Protein 4GOQ (pdb70)

B-factor: mean 42.3, std 19.03, range [14.98, 155.73]

Structure (mmCIF, N/CA/C/O backbone):
data_4GOQ
#
_entry.id   4GOQ
#
_cell.length_a   59.730
_cell.length_b   59.730
_cell.length_c   323.010
_cell.angle_alpha   90.000
_cell.angle_beta   90.000
_cell.angle_gamma   120.000
#
_symmetry.space_group_name_H-M   'P 31 2 1'
#
loop_
_entity.id
_entity.type
_entity.pdbx_description
1 polymer 'hypothetical protein'
2 non-polymer GLYCEROL
3 water water
#
loop_
_atom_site.group_PDB
_atom_site.id
_atom_site.type_symbol
_atom_site.label_atom_id
_atom_site.label_alt_id
_atom_site.label_comp_id
_atom_site.label_asym_id
_atom_site.label_entity_id
_atom_site.label_seq_id
_atom_site.pdbx_PDB_ins_code
_atom_site.Cartn_x
_atom_site.Cartn_y
_atom_site.Cartn_z
_atom_site.occupancy
_atom_site.B_iso_or_equiv
_atom_site.auth_seq_id
_atom_site.auth_comp_id
_atom_site.auth_asym_id
_atom_site.auth_atom_id
_atom_site.pdbx_PDB_model_num
ATOM 1 N N . LEU A 1 3 ? 51.281 -0.694 54.477 1.00 60.84 2 LEU A N 1
ATOM 2 C CA . LEU A 1 3 ? 51.424 -1.893 55.308 1.00 59.46 2 LEU A CA 1
ATOM 3 C C . LEU A 1 3 ? 52.398 -2.894 54.625 1.00 55.93 2 LEU A C 1
ATOM 4 O O . LEU A 1 3 ? 53.615 -2.724 54.721 1.00 59.94 2 LEU A O 1
ATOM 9 N N . LEU A 1 4 ? 51.865 -3.874 53.902 1.00 40.83 3 LEU A N 1
ATOM 10 C CA . LEU A 1 4 ? 52.637 -4.915 53.247 1.00 35.29 3 LEU A CA 1
ATOM 11 C C . LEU A 1 4 ? 52.810 -4.652 51.752 1.00 32.41 3 LEU A C 1
ATOM 12 O O . LEU A 1 4 ? 51.824 -4.404 51.068 1.00 31.39 3 LEU A O 1
ATOM 17 N N . SER A 1 5 ? 54.056 -4.750 51.246 1.00 26.36 4 SER A N 1
ATOM 18 C CA . SER A 1 5 ? 54.322 -4.572 49.810 1.00 25.77 4 SER A CA 1
ATOM 19 C C . SER A 1 5 ? 53.600 -5.629 49.027 1.00 26.34 4 SER A C 1
ATOM 20 O O . SER A 1 5 ? 53.552 -6.772 49.452 1.00 25.91 4 SER A O 1
ATOM 23 N N . THR A 1 6 ? 52.998 -5.248 47.895 1.00 23.31 5 THR A N 1
ATOM 24 C CA . THR A 1 6 ? 52.225 -6.170 47.056 1.00 23.43 5 THR A CA 1
ATOM 25 C C . THR A 1 6 ? 53.035 -7.397 46.621 1.00 26.25 5 THR A C 1
ATOM 26 O O . THR A 1 6 ? 52.496 -8.507 46.639 1.00 25.85 5 THR A O 1
ATOM 30 N N . ASP A 1 7 ? 54.312 -7.210 46.234 1.00 23.02 6 ASP A N 1
ATOM 31 C CA . ASP A 1 7 ? 55.121 -8.334 45.743 1.00 22.96 6 ASP A CA 1
ATOM 32 C C . ASP A 1 7 ? 55.312 -9.400 46.832 1.00 24.41 6 ASP A C 1
ATOM 33 O O . ASP A 1 7 ? 55.365 -10.579 46.516 1.00 24.55 6 ASP A O 1
ATOM 38 N N . ILE A 1 8 ? 55.375 -8.993 48.119 1.00 21.10 7 ILE A N 1
ATOM 39 C CA . ILE A 1 8 ? 55.484 -9.957 49.240 1.00 19.26 7 ILE A CA 1
ATOM 40 C C . ILE A 1 8 ? 54.185 -10.794 49.310 1.00 22.34 7 ILE A C 1
ATOM 41 O O . ILE A 1 8 ? 54.215 -12.018 49.461 1.00 21.63 7 ILE A O 1
ATOM 46 N N . TRP A 1 9 ? 53.066 -10.117 49.246 1.00 20.72 8 TRP A N 1
ATOM 47 C CA . TRP A 1 9 ? 51.745 -10.741 49.292 1.00 21.59 8 TRP A CA 1
ATOM 48 C C . TRP A 1 9 ? 51.555 -11.683 48.073 1.00 26.05 8 TRP A C 1
ATOM 49 O O . TRP A 1 9 ? 51.015 -12.791 48.205 1.00 25.81 8 TRP A O 1
ATOM 60 N N . VAL A 1 10 ? 51.989 -11.243 46.886 1.00 23.82 9 VAL A N 1
ATOM 61 C CA . VAL A 1 10 ? 51.877 -12.060 45.672 1.00 23.70 9 VAL A CA 1
ATOM 62 C C . VAL A 1 10 ? 52.761 -13.322 45.807 1.00 27.29 9 VAL A C 1
ATOM 63 O O . VAL A 1 10 ? 52.288 -14.417 45.483 1.00 23.61 9 VAL A O 1
ATOM 67 N N . ALA A 1 11 ? 53.991 -13.185 46.355 1.00 26.56 10 ALA A N 1
ATOM 68 C CA . ALA A 1 11 ? 54.895 -14.328 46.578 1.00 26.37 10 ALA A CA 1
ATOM 69 C C . ALA A 1 11 ? 54.233 -15.364 47.495 1.00 29.00 10 ALA A C 1
ATOM 70 O O . ALA A 1 11 ? 54.341 -16.570 47.245 1.00 27.00 10 ALA A O 1
ATOM 72 N N . ALA A 1 12 ? 53.532 -14.903 48.544 1.00 25.62 11 ALA A N 1
ATOM 73 C CA . ALA A 1 12 ? 52.849 -15.819 49.457 1.00 24.45 11 ALA A CA 1
ATOM 74 C C . ALA A 1 12 ? 51.702 -16.549 48.728 1.00 26.05 11 ALA A C 1
ATOM 75 O O . ALA A 1 12 ? 51.489 -17.739 48.945 1.00 24.42 11 ALA A O 1
ATOM 77 N N . LEU A 1 13 ? 50.938 -15.823 47.902 1.00 24.90 12 LEU A N 1
ATOM 78 C CA . LEU A 1 13 ? 49.814 -16.429 47.167 1.00 24.22 12 LEU A CA 1
ATOM 79 C C . LEU A 1 13 ? 50.321 -17.523 46.192 1.00 28.82 12 LEU A C 1
ATOM 80 O O . LEU A 1 13 ? 49.800 -18.655 46.198 1.00 26.85 12 LEU A O 1
ATOM 85 N N . ILE A 1 14 ? 51.362 -17.193 45.401 1.00 26.32 13 ILE A N 1
ATOM 86 C CA . ILE A 1 14 ? 51.983 -18.129 44.435 1.00 27.40 13 ILE A CA 1
ATOM 87 C C . ILE A 1 14 ? 52.478 -19.334 45.159 1.00 29.08 13 ILE A C 1
ATOM 88 O O . ILE A 1 14 ? 52.173 -20.458 44.763 1.00 29.13 13 ILE A O 1
ATOM 93 N N . ARG A 1 15 ? 53.223 -19.120 46.249 1.00 27.71 14 ARG A N 1
ATOM 94 C CA . ARG A 1 15 ? 53.786 -20.194 47.046 1.00 28.88 14 ARG A CA 1
ATOM 95 C C . ARG A 1 15 ? 52.703 -21.130 47.565 1.00 33.87 14 ARG A C 1
ATOM 96 O O . ARG A 1 15 ? 52.825 -22.344 47.411 1.00 34.53 14 ARG A O 1
ATOM 104 N N . ARG A 1 16 ? 51.644 -20.570 48.171 1.00 29.70 15 ARG A N 1
ATOM 105 C CA . ARG A 1 16 ? 50.513 -21.332 48.687 1.00 28.89 15 ARG A CA 1
ATOM 106 C C . ARG A 1 16 ? 49.813 -22.143 47.577 1.00 30.96 15 ARG A C 1
ATOM 107 O O . ARG A 1 16 ? 49.467 -23.302 47.785 1.00 31.75 15 ARG A O 1
ATOM 115 N N . ALA A 1 17 ? 49.555 -21.521 46.419 1.00 27.30 16 ALA A N 1
ATOM 116 C CA . ALA A 1 17 ? 48.876 -22.199 45.313 1.00 26.96 16 ALA A CA 1
ATOM 117 C C . ALA A 1 17 ? 49.728 -23.353 44.809 1.00 33.24 16 ALA A C 1
ATOM 118 O O . ALA A 1 17 ? 49.220 -24.468 44.675 1.00 32.27 16 ALA A O 1
ATOM 120 N N . GLU A 1 18 ? 51.048 -23.108 44.606 1.00 31.64 17 GLU A N 1
ATOM 121 C CA . GLU A 1 18 ? 51.978 -24.149 44.146 1.00 32.09 17 GLU A CA 1
ATOM 122 C C . GLU A 1 18 ? 52.030 -25.308 45.120 1.00 33.85 17 GLU A C 1
ATOM 123 O O . GLU A 1 18 ? 51.979 -26.444 44.671 1.00 34.08 17 GLU A O 1
ATOM 129 N N . LEU A 1 19 ? 52.053 -25.038 46.441 1.00 32.58 18 LEU A N 1
ATOM 130 C CA . LEU A 1 19 ? 52.043 -26.085 47.480 1.00 33.29 18 LEU A CA 1
ATOM 131 C C . LEU A 1 19 ? 50.746 -26.892 47.480 1.00 36.44 18 LEU A C 1
ATOM 132 O O . LEU A 1 19 ? 50.744 -28.023 47.936 1.00 37.31 18 LEU A O 1
ATOM 137 N N . GLY A 1 20 ? 49.655 -26.281 47.034 1.00 32.97 19 GLY A N 1
ATOM 138 C CA . GLY A 1 20 ? 48.354 -26.941 46.912 1.00 32.72 19 GLY A CA 1
ATOM 139 C C . GLY A 1 20 ? 48.193 -27.717 45.613 1.00 34.86 19 GLY A C 1
ATOM 140 O O . GLY A 1 20 ? 47.172 -28.373 45.414 1.00 33.55 19 GLY A O 1
ATOM 141 N N . GLY A 1 21 ? 49.179 -27.630 44.716 1.00 31.98 20 GLY A N 1
ATOM 142 C CA . GLY A 1 21 ? 49.144 -28.334 43.433 1.00 33.23 20 GLY A CA 1
ATOM 143 C C . GLY A 1 21 ? 48.583 -27.525 42.288 1.00 37.93 20 GLY A C 1
ATOM 144 O O . GLY A 1 21 ? 48.388 -28.050 41.190 1.00 38.62 20 GLY A O 1
ATOM 145 N N . ALA A 1 22 ? 48.338 -26.235 42.515 1.00 33.61 21 ALA A N 1
ATOM 146 C CA . ALA A 1 22 ? 47.797 -25.411 41.449 1.00 34.55 21 ALA A CA 1
ATOM 147 C C . ALA A 1 22 ? 48.905 -24.805 40.608 1.00 39.05 21 ALA A C 1
ATOM 148 O O . ALA A 1 22 ? 50.059 -24.807 41.010 1.00 38.91 21 ALA A O 1
ATOM 150 N N . PHE A 1 23 ? 48.565 -24.359 39.409 1.00 37.85 22 PHE A N 1
ATOM 151 C CA . PHE A 1 23 ? 49.494 -23.654 38.540 1.00 39.74 22 PHE A CA 1
ATOM 152 C C . PHE A 1 23 ? 49.224 -22.165 38.843 1.00 40.97 22 PHE A C 1
ATOM 153 O O . PHE A 1 23 ? 48.069 -21.745 38.789 1.00 41.50 22 PHE A O 1
ATOM 161 N N . ALA A 1 24 ? 50.231 -21.414 39.325 1.00 33.90 23 ALA A N 1
ATOM 162 C CA . ALA A 1 24 ? 50.017 -20.005 39.672 1.00 30.75 23 ALA A CA 1
ATOM 163 C C . ALA A 1 24 ? 51.074 -19.170 39.001 1.00 33.27 23 ALA A C 1
ATOM 164 O O . ALA A 1 24 ? 52.267 -19.431 39.186 1.00 33.05 23 ALA A O 1
ATOM 166 N N . THR A 1 25 ? 50.663 -18.192 38.203 1.00 27.32 24 THR A N 1
ATOM 167 C CA A THR A 1 25 ? 51.658 -17.377 37.515 0.50 27.02 24 THR A CA 1
ATOM 168 C CA B THR A 1 25 ? 51.604 -17.362 37.440 0.50 26.57 24 THR A CA 1
ATOM 169 C C . THR A 1 25 ? 51.257 -15.901 37.539 1.00 27.69 24 THR A C 1
ATOM 170 O O . THR A 1 25 ? 50.091 -15.552 37.685 1.00 27.48 24 THR A O 1
ATOM 177 N N . VAL A 1 26 ? 52.252 -15.058 37.462 1.00 25.81 25 VAL A N 1
ATOM 178 C CA . VAL A 1 26 ? 52.049 -13.618 37.454 1.00 24.57 25 VAL A CA 1
ATOM 179 C C . VAL A 1 26 ? 51.843 -13.269 35.972 1.00 28.85 25 VAL A C 1
ATOM 180 O O . VAL A 1 26 ? 52.792 -13.337 35.179 1.00 30.09 25 VAL A O 1
ATOM 184 N N . ALA A 1 27 ? 50.606 -12.932 35.608 1.00 25.39 26 ALA A N 1
ATOM 185 C CA . ALA A 1 27 ? 50.231 -12.559 34.232 1.00 25.35 26 ALA A CA 1
ATOM 186 C C . ALA A 1 27 ? 50.543 -11.099 33.969 1.00 27.88 26 ALA A C 1
ATOM 187 O O . ALA A 1 27 ? 50.686 -10.704 32.822 1.00 26.75 26 ALA A O 1
ATOM 189 N N . ARG A 1 28 ? 50.634 -10.296 35.028 1.00 25.63 27 ARG A N 1
ATOM 190 C CA . ARG A 1 28 ? 51.045 -8.892 34.910 1.00 26.92 27 ARG A CA 1
ATOM 191 C C . ARG A 1 28 ? 51.746 -8.477 36.198 1.00 27.50 27 ARG A C 1
ATOM 192 O O . ARG A 1 28 ? 51.186 -8.596 37.289 1.00 25.12 27 ARG A O 1
ATOM 200 N N . LYS A 1 29 ? 52.977 -8.012 36.066 1.00 25.39 28 LYS A N 1
ATOM 201 C CA . LYS A 1 29 ? 53.745 -7.559 37.219 1.00 27.77 28 LYS A CA 1
ATOM 202 C C . LYS A 1 29 ? 53.489 -6.072 37.397 1.00 33.15 28 LYS A C 1
ATOM 203 O O . LYS A 1 29 ? 53.949 -5.285 36.569 1.00 33.10 28 LYS A O 1
ATOM 209 N N . GLY A 1 30 ? 52.759 -5.695 38.450 1.00 28.99 29 GLY A N 1
ATOM 210 C CA . GLY A 1 30 ? 52.477 -4.284 38.696 1.00 28.53 29 GLY A CA 1
ATOM 211 C C . GLY A 1 30 ? 53.474 -3.624 39.631 1.00 31.39 29 GLY A C 1
ATOM 212 O O . GLY A 1 30 ? 54.591 -4.133 39.806 1.00 30.44 29 GLY A O 1
ATOM 213 N N . ASP A 1 31 ? 53.078 -2.475 40.230 1.00 26.41 30 ASP A N 1
ATOM 214 C CA . ASP A 1 31 ? 53.915 -1.726 41.168 1.00 27.25 30 ASP A CA 1
ATOM 215 C C . ASP A 1 31 ? 54.210 -2.582 42.411 1.00 28.72 30 ASP A C 1
ATOM 216 O O . ASP A 1 31 ? 53.286 -3.062 43.071 1.00 28.25 30 ASP A O 1
ATOM 221 N N . ALA A 1 32 ? 55.518 -2.798 42.699 1.00 25.94 31 ALA A N 1
ATOM 222 C CA . ALA A 1 32 ? 55.960 -3.698 43.776 1.00 25.88 31 ALA A CA 1
ATOM 223 C C . ALA A 1 32 ? 55.410 -3.327 45.157 1.00 29.01 31 ALA A C 1
ATOM 224 O O . ALA A 1 32 ? 55.061 -4.213 45.932 1.00 27.58 31 ALA A O 1
ATOM 226 N N . ARG A 1 33 ? 55.405 -2.039 45.496 1.00 27.67 32 ARG A N 1
ATOM 227 C CA . ARG A 1 33 ? 55.036 -1.635 46.858 1.00 28.49 32 ARG A CA 1
ATOM 228 C C . ARG A 1 33 ? 53.528 -1.446 47.074 1.00 33.51 32 ARG A C 1
ATOM 229 O O . ARG A 1 33 ? 53.034 -1.823 48.128 1.00 34.05 32 ARG A O 1
ATOM 237 N N . ALA A 1 34 ? 52.812 -0.863 46.116 1.00 29.04 33 ALA A N 1
ATOM 238 C CA . ALA A 1 34 ? 51.421 -0.487 46.353 1.00 28.81 33 ALA A CA 1
ATOM 239 C C . ALA A 1 34 ? 50.470 -0.832 45.232 1.00 30.43 33 ALA A C 1
ATOM 240 O O . ALA A 1 34 ? 49.329 -0.374 45.267 1.00 29.76 33 ALA A O 1
ATOM 242 N N . GLY A 1 35 ? 50.905 -1.621 44.254 1.00 26.18 34 GLY A N 1
ATOM 243 C CA . GLY A 1 35 ? 50.014 -1.973 43.158 1.00 24.46 34 GLY A CA 1
ATOM 244 C C . GLY A 1 35 ? 48.836 -2.825 43.595 1.00 28.71 34 GLY A C 1
ATOM 245 O O . GLY A 1 35 ? 48.974 -3.729 44.437 1.00 27.16 34 GLY A O 1
ATOM 246 N N . ALA A 1 36 ? 47.658 -2.540 43.017 1.00 25.95 35 ALA A N 1
ATOM 247 C CA . ALA A 1 36 ? 46.454 -3.345 43.242 1.00 25.67 35 ALA A CA 1
ATOM 248 C C . ALA A 1 36 ? 46.640 -4.719 42.607 1.00 28.81 35 ALA A C 1
ATOM 249 O O . ALA A 1 36 ? 47.530 -4.887 41.782 1.00 28.27 35 ALA A O 1
ATOM 251 N N . VAL A 1 37 ? 45.786 -5.689 42.940 1.00 26.14 36 VAL A N 1
ATOM 252 C CA . VAL A 1 37 ? 45.888 -7.051 42.409 1.00 24.52 36 VAL A CA 1
ATOM 253 C C . VAL A 1 37 ? 44.535 -7.551 41.889 1.00 28.34 36 VAL A C 1
ATOM 254 O O . VAL A 1 37 ? 43.512 -7.352 42.542 1.00 28.36 36 VAL A O 1
ATOM 258 N N . LEU A 1 38 ? 44.556 -8.196 40.703 1.00 25.56 37 LEU A N 1
ATOM 259 C CA . LEU A 1 38 ? 43.445 -8.946 40.133 1.00 24.77 37 LEU A CA 1
ATOM 260 C C . LEU A 1 38 ? 43.827 -10.399 40.207 1.00 26.24 37 LEU A C 1
ATOM 261 O O . LEU A 1 38 ? 44.909 -10.751 39.763 1.00 26.80 37 LEU A O 1
ATOM 266 N N . VAL A 1 39 ? 42.944 -11.257 40.709 1.00 23.78 38 VAL A N 1
ATOM 267 C CA . VAL A 1 39 ? 43.219 -12.688 40.750 1.00 23.17 38 VAL A CA 1
ATOM 268 C C . VAL A 1 39 ? 42.201 -13.401 39.872 1.00 25.83 38 VAL A C 1
ATOM 269 O O . VAL A 1 39 ? 41.006 -13.267 40.104 1.00 25.69 38 VAL A O 1
ATOM 273 N N . LYS A 1 40 ? 42.683 -14.145 38.876 1.00 24.06 39 LYS A N 1
ATOM 274 C CA . LYS A 1 40 ? 41.847 -14.964 37.994 1.00 23.77 39 LYS A CA 1
ATOM 275 C C . LYS A 1 40 ? 41.983 -16.407 38.440 1.00 28.66 39 LYS A C 1
ATOM 276 O O . LYS A 1 40 ? 43.058 -16.972 38.311 1.00 28.86 39 LYS A O 1
ATOM 282 N N . ALA A 1 41 ? 40.911 -17.001 38.983 1.00 26.85 40 ALA A N 1
ATOM 283 C CA . ALA A 1 41 ? 40.949 -18.383 39.459 1.00 25.43 40 ALA A CA 1
ATOM 284 C C . ALA A 1 41 ? 40.208 -19.270 38.465 1.00 27.88 40 ALA A C 1
ATOM 285 O O . ALA A 1 41 ? 39.021 -19.082 38.242 1.00 26.76 40 ALA A O 1
ATOM 287 N N . VAL A 1 42 ? 40.930 -20.177 37.818 1.00 27.05 41 VAL A N 1
ATOM 288 C CA . VAL A 1 42 ? 40.367 -21.048 36.786 1.00 29.74 41 VAL A CA 1
ATOM 289 C C . VAL A 1 42 ? 40.149 -22.428 37.374 1.00 37.28 41 VAL A C 1
ATOM 290 O O . VAL A 1 42 ? 41.088 -23.015 37.924 1.00 36.28 41 VAL A O 1
ATOM 294 N N . ASP A 1 43 ? 38.907 -22.937 37.244 1.00 37.44 42 ASP A N 1
ATOM 295 C CA . ASP A 1 43 ? 38.504 -24.272 37.688 1.00 38.93 42 ASP A CA 1
ATOM 296 C C . ASP A 1 43 ? 38.639 -25.179 36.485 1.00 46.58 42 ASP A C 1
ATOM 297 O O . ASP A 1 43 ? 37.844 -25.094 35.540 1.00 45.60 42 ASP A O 1
ATOM 302 N N . ARG A 1 44 ? 39.705 -25.992 36.484 1.00 46.58 43 ARG A N 1
ATOM 303 C CA . ARG A 1 44 ? 40.037 -26.875 35.363 1.00 48.90 43 ARG A CA 1
ATOM 304 C C . ARG A 1 44 ? 38.973 -27.962 35.166 1.00 56.24 43 ARG A C 1
ATOM 305 O O . ARG A 1 44 ? 38.663 -28.310 34.020 1.00 56.45 43 ARG A O 1
ATOM 313 N N . ARG A 1 45 ? 38.389 -28.460 36.274 1.00 53.57 44 ARG A N 1
ATOM 314 C CA . ARG A 1 45 ? 37.363 -29.503 36.232 1.00 55.24 44 ARG A CA 1
ATOM 315 C C . ARG A 1 45 ? 36.024 -28.992 35.706 1.00 58.72 44 ARG A C 1
ATOM 316 O O . ARG A 1 45 ? 35.461 -29.601 34.795 1.00 59.55 44 ARG A O 1
ATOM 324 N N . GLU A 1 46 ? 35.502 -27.898 36.287 1.00 53.30 45 GLU A N 1
ATOM 325 C CA . GLU A 1 46 ? 34.205 -27.340 35.909 1.00 52.59 45 GLU A CA 1
ATOM 326 C C . GLU A 1 46 ? 34.251 -26.561 34.582 1.00 54.44 45 GLU A C 1
ATOM 327 O O . GLU A 1 46 ? 33.192 -26.237 34.026 1.00 54.60 45 GLU A O 1
ATOM 333 N N . GLY A 1 47 ? 35.458 -26.259 34.099 1.00 48.26 46 GLY A N 1
ATOM 334 C CA . GLY A 1 47 ? 35.652 -25.495 32.871 1.00 46.99 46 GLY A CA 1
ATOM 335 C C . GLY A 1 47 ? 35.155 -24.070 33.019 1.00 48.68 46 GLY A C 1
ATOM 336 O O . GLY A 1 47 ? 34.636 -23.481 32.062 1.00 48.76 46 GLY A O 1
ATOM 337 N N . THR A 1 48 ? 35.286 -23.512 34.246 1.00 41.56 47 THR A N 1
ATOM 338 C CA . THR A 1 48 ? 34.819 -22.169 34.532 1.00 39.76 47 THR A CA 1
ATOM 339 C C . THR A 1 48 ? 35.889 -21.338 35.246 1.00 37.30 47 THR A C 1
ATOM 340 O O . THR A 1 48 ? 36.902 -21.881 35.673 1.00 34.13 47 THR A O 1
ATOM 344 N N . ALA A 1 49 ? 35.653 -20.016 35.371 1.00 32.42 48 ALA A N 1
ATOM 345 C CA . ALA A 1 49 ? 36.646 -19.146 35.987 1.00 29.90 48 ALA A CA 1
ATOM 346 C C . ALA A 1 49 ? 36.005 -17.965 36.699 1.00 29.88 48 ALA A C 1
ATOM 347 O O . ALA A 1 49 ? 34.878 -17.554 36.385 1.00 29.85 48 ALA A O 1
ATOM 349 N N . ARG A 1 50 ? 36.738 -17.416 37.674 1.00 24.65 49 ARG A N 1
ATOM 350 C CA . ARG A 1 50 ? 36.284 -16.266 38.424 1.00 24.97 49 ARG A CA 1
ATOM 351 C C . ARG A 1 50 ? 37.378 -15.222 38.452 1.00 27.26 49 ARG A C 1
ATOM 352 O O . ARG A 1 50 ? 38.557 -15.561 38.362 1.00 26.17 49 ARG A O 1
ATOM 360 N N . LEU A 1 51 ? 36.989 -13.967 38.594 1.00 23.99 50 LEU A N 1
ATOM 361 C CA . LEU A 1 51 ? 37.957 -12.870 38.692 1.00 24.81 50 LEU A CA 1
ATOM 362 C C . LEU A 1 51 ? 37.665 -12.118 39.993 1.00 27.95 50 LEU A C 1
ATOM 363 O O . LEU A 1 51 ? 36.501 -11.816 40.287 1.00 27.09 50 LEU A O 1
ATOM 368 N N . PHE A 1 52 ? 38.710 -11.905 40.810 1.00 23.70 51 PHE A N 1
ATOM 369 C CA . PHE A 1 52 ? 38.596 -11.243 42.100 1.00 23.64 51 PHE A CA 1
ATOM 370 C C . PHE A 1 52 ? 39.429 -9.958 42.106 1.00 27.71 51 PHE A C 1
ATOM 371 O O . PHE A 1 52 ? 40.573 -9.971 41.640 1.00 28.07 51 PHE A O 1
ATOM 379 N N . SER A 1 53 ? 38.836 -8.856 42.590 1.00 24.46 52 SER A N 1
ATOM 380 C CA . SER A 1 53 ? 39.494 -7.559 42.791 1.00 23.53 52 SER A CA 1
ATOM 381 C C . SER A 1 53 ? 39.328 -7.131 44.257 1.00 28.14 52 SER A C 1
ATOM 382 O O . SER A 1 53 ? 38.466 -7.637 44.983 1.00 26.53 52 SER A O 1
ATOM 385 N N . GLU A 1 54 ? 40.177 -6.213 44.692 1.00 29.55 53 GLU A N 1
ATOM 386 C CA . GLU A 1 54 ? 40.213 -5.756 46.081 1.00 30.99 53 GLU A CA 1
ATOM 387 C C . GLU A 1 54 ? 39.115 -4.776 46.428 1.00 35.60 53 GLU A C 1
ATOM 388 O O . GLU A 1 54 ? 38.799 -3.883 45.655 1.00 36.33 53 GLU A O 1
ATOM 394 N N . ALA A 1 55 ? 38.556 -4.924 47.615 1.00 33.48 54 ALA A N 1
ATOM 395 C CA . ALA A 1 55 ? 37.562 -4.015 48.169 1.00 34.69 54 ALA A CA 1
ATOM 396 C C . ALA A 1 55 ? 37.818 -3.851 49.660 1.00 40.97 54 ALA A C 1
ATOM 397 O O . ALA A 1 55 ? 38.651 -4.572 50.219 1.00 39.53 54 ALA A O 1
ATOM 399 N N . THR A 1 56 ? 37.125 -2.885 50.299 1.00 41.81 55 THR A N 1
ATOM 400 C CA . THR A 1 56 ? 37.265 -2.620 51.736 1.00 44.03 55 THR A CA 1
ATOM 401 C C . THR A 1 56 ? 35.920 -2.406 52.403 1.00 52.85 55 THR A C 1
ATOM 402 O O . THR A 1 56 ? 34.982 -1.870 51.793 1.00 52.31 55 THR A O 1
ATOM 406 N N . ARG A 1 57 ? 35.857 -2.776 53.684 1.00 51.58 56 ARG A N 1
ATOM 407 C CA . ARG A 1 57 ? 34.680 -2.580 54.519 1.00 53.55 56 ARG A CA 1
ATOM 408 C C . ARG A 1 57 ? 34.807 -1.204 55.191 1.00 61.87 56 ARG A C 1
ATOM 409 O O . ARG A 1 57 ? 35.923 -0.666 55.270 1.00 60.63 56 ARG A O 1
ATOM 417 N N . GLY A 1 58 ? 33.686 -0.671 55.694 1.00 62.38 57 GLY A N 1
ATOM 418 C CA . GLY A 1 58 ? 33.626 0.621 56.382 1.00 64.75 57 GLY A CA 1
ATOM 419 C C . GLY A 1 58 ? 34.512 0.786 57.610 1.00 71.66 57 GLY A C 1
ATOM 420 O O . GLY A 1 58 ? 34.413 1.804 58.302 1.00 73.78 57 GLY A O 1
ATOM 421 N N . ASP A 1 59 ? 35.375 -0.213 57.901 1.00 67.38 58 ASP A N 1
ATOM 422 C CA . ASP A 1 59 ? 36.328 -0.206 59.020 1.00 67.59 58 ASP A CA 1
ATOM 423 C C . ASP A 1 59 ? 37.787 -0.388 58.507 1.00 68.87 58 ASP A C 1
ATOM 424 O O . ASP A 1 59 ? 38.726 -0.371 59.305 1.00 68.82 58 ASP A O 1
ATOM 429 N N . GLY A 1 60 ? 37.945 -0.572 57.193 1.00 63.76 59 GLY A N 1
ATOM 430 C CA . GLY A 1 60 ? 39.239 -0.742 56.532 1.00 61.37 59 GLY A CA 1
ATOM 431 C C . GLY A 1 60 ? 39.685 -2.165 56.235 1.00 60.67 59 GLY A C 1
ATOM 432 O O . GLY A 1 60 ? 40.739 -2.355 55.616 1.00 60.54 59 GLY A O 1
ATOM 433 N N . GLU A 1 61 ? 38.905 -3.182 56.680 1.00 52.50 60 GLU A N 1
ATOM 434 C CA . GLU A 1 61 ? 39.204 -4.607 56.462 1.00 48.98 60 GLU A CA 1
ATOM 435 C C . GLU A 1 61 ? 39.148 -4.946 54.955 1.00 44.90 60 GLU A C 1
ATOM 436 O O . GLU A 1 61 ? 38.188 -4.576 54.286 1.00 44.01 60 GLU A O 1
ATOM 442 N N . ARG A 1 62 ? 40.159 -5.656 54.454 1.00 38.03 61 ARG A N 1
ATOM 443 C CA . ARG A 1 62 ? 40.251 -6.048 53.049 1.00 36.34 61 ARG A CA 1
ATOM 444 C C . ARG A 1 62 ? 39.460 -7.314 52.774 1.00 35.39 61 ARG A C 1
ATOM 445 O O . ARG A 1 62 ? 39.521 -8.280 53.546 1.00 32.27 61 ARG A O 1
ATOM 453 N N . PHE A 1 63 ? 38.745 -7.316 51.636 1.00 31.32 62 PHE A N 1
ATOM 454 C CA . PHE A 1 63 ? 38.024 -8.482 51.159 1.00 28.92 62 PHE A CA 1
ATOM 455 C C . PHE A 1 63 ? 38.089 -8.509 49.624 1.00 30.13 62 PHE A C 1
ATOM 456 O O . PHE A 1 63 ? 38.551 -7.548 48.995 1.00 30.36 62 PHE A O 1
ATOM 464 N N . TRP A 1 64 ? 37.722 -9.638 49.043 1.00 25.27 63 TRP A N 1
ATOM 465 C CA . TRP A 1 64 ? 37.740 -9.784 47.582 1.00 24.83 63 TRP A CA 1
ATOM 466 C C . TRP A 1 64 ? 36.323 -9.800 47.010 1.00 30.18 63 TRP A C 1
ATOM 467 O O . TRP A 1 64 ? 35.448 -10.503 47.504 1.00 31.25 63 TRP A O 1
ATOM 491 N N . GLN A 1 66 ? 33.908 -9.761 43.179 1.00 27.46 65 GLN A N 1
ATOM 492 C CA . GLN A 1 66 ? 33.957 -10.180 41.766 1.00 28.02 65 GLN A CA 1
ATOM 493 C C . GLN A 1 66 ? 33.422 -9.016 40.955 1.00 31.61 65 GLN A C 1
ATOM 494 O O . GLN A 1 66 ? 32.235 -8.705 41.047 1.00 32.01 65 GLN A O 1
ATOM 500 N N . PRO A 1 67 ? 34.314 -8.270 40.271 1.00 27.25 66 PRO A N 1
ATOM 501 C CA . PRO A 1 67 ? 33.858 -7.068 39.537 1.00 26.76 66 PRO A CA 1
ATOM 502 C C . PRO A 1 67 ? 33.148 -7.392 38.224 1.00 28.93 66 PRO A C 1
ATOM 503 O O . PRO A 1 67 ? 32.538 -6.518 37.608 1.00 28.70 66 PRO A O 1
ATOM 507 N N . VAL A 1 68 ? 33.244 -8.647 37.798 1.00 24.91 67 VAL A N 1
ATOM 508 C CA . VAL A 1 68 ? 32.628 -9.177 36.576 1.00 25.35 67 VAL A CA 1
ATOM 509 C C . VAL A 1 68 ? 32.395 -10.673 36.834 1.00 28.30 67 VAL A C 1
ATOM 510 O O . VAL A 1 68 ? 33.215 -11.312 37.502 1.00 27.38 67 VAL A O 1
ATOM 514 N N . ARG A 1 69 ? 31.240 -11.188 36.379 1.00 24.76 68 ARG A N 1
ATOM 515 C CA . ARG A 1 69 ? 30.915 -12.602 36.498 1.00 25.22 68 ARG A CA 1
ATOM 516 C C . ARG A 1 69 ? 30.531 -13.104 35.148 1.00 29.56 68 ARG A C 1
ATOM 517 O O . ARG A 1 69 ? 29.704 -12.480 34.474 1.00 28.71 68 ARG A O 1
ATOM 525 N N . SER A 1 70 ? 31.143 -14.218 34.726 1.00 26.26 69 SER A N 1
ATOM 526 C CA . SER A 1 70 ? 30.829 -14.824 33.446 1.00 25.60 69 SER A CA 1
ATOM 527 C C . SER A 1 70 ? 31.340 -16.255 33.377 1.00 31.58 69 SER A C 1
ATOM 528 O O . SER A 1 70 ? 32.470 -16.525 33.780 1.00 31.37 69 SER A O 1
ATOM 531 N N . THR A 1 71 ? 30.557 -17.146 32.770 1.00 30.71 70 THR A N 1
ATOM 532 C CA . THR A 1 71 ? 31.006 -18.519 32.504 1.00 32.22 70 THR A CA 1
ATOM 533 C C . THR A 1 71 ? 31.860 -18.539 31.212 1.00 35.92 70 THR A C 1
ATOM 534 O O . THR A 1 71 ? 32.445 -19.575 30.873 1.00 35.22 70 THR A O 1
ATOM 538 N N . PHE A 1 72 ? 31.934 -17.382 30.510 1.00 31.94 71 PHE A N 1
ATOM 539 C CA . PHE A 1 72 ? 32.706 -17.216 29.263 1.00 29.35 71 PHE A CA 1
ATOM 540 C C . PHE A 1 72 ? 33.999 -16.492 29.593 1.00 30.95 71 PHE A C 1
ATOM 541 O O . PHE A 1 72 ? 34.015 -15.275 29.805 1.00 28.90 71 PHE A O 1
ATOM 549 N N . GLU A 1 73 ? 35.085 -17.273 29.749 1.00 29.07 72 GLU A N 1
ATOM 550 C CA . GLU A 1 73 ? 36.390 -16.805 30.225 1.00 28.19 72 GLU A CA 1
ATOM 551 C C . GLU A 1 73 ? 36.935 -15.559 29.465 1.00 28.55 72 GLU A C 1
ATOM 552 O O . GLU A 1 73 ? 37.463 -14.649 30.125 1.00 25.36 72 GLU A O 1
ATOM 558 N N . PRO A 1 74 ? 36.782 -15.435 28.124 1.00 25.17 73 PRO A N 1
ATOM 559 C CA . PRO A 1 74 ? 37.308 -14.225 27.460 1.00 25.06 73 PRO A CA 1
ATOM 560 C C . PRO A 1 74 ? 36.755 -12.907 28.025 1.00 26.02 73 PRO A C 1
ATOM 561 O O . PRO A 1 74 ? 37.450 -11.906 27.918 1.00 25.58 73 PRO A O 1
ATOM 565 N N . ASP A 1 75 ? 35.539 -12.900 28.635 1.00 24.64 74 ASP A N 1
ATOM 566 C CA . ASP A 1 75 ? 35.021 -11.705 29.329 1.00 25.69 74 ASP A CA 1
ATOM 567 C C . ASP A 1 75 ? 35.919 -11.308 30.525 1.00 25.91 74 ASP A C 1
ATOM 568 O O . ASP A 1 75 ? 36.048 -10.124 30.859 1.00 24.42 74 ASP A O 1
ATOM 573 N N . LEU A 1 76 ? 36.516 -12.297 31.190 1.00 24.41 75 LEU A N 1
ATOM 574 C CA . LEU A 1 76 ? 37.410 -12.026 32.341 1.00 23.03 75 LEU A CA 1
ATOM 575 C C . LEU A 1 76 ? 38.735 -11.480 31.829 1.00 25.18 75 LEU A C 1
ATOM 576 O O . LEU A 1 76 ? 39.253 -10.528 32.400 1.00 24.23 75 LEU A O 1
ATOM 581 N N . ASP A 1 77 ? 39.201 -11.991 30.672 1.00 23.67 76 ASP A N 1
ATOM 582 C CA . ASP A 1 77 ? 40.426 -11.506 30.025 1.00 22.62 76 ASP A CA 1
ATOM 583 C C . ASP A 1 77 ? 40.193 -10.091 29.511 1.00 25.57 76 ASP A C 1
ATOM 584 O O . ASP A 1 77 ? 41.059 -9.248 29.702 1.00 24.43 76 ASP A O 1
ATOM 589 N N . ALA A 1 78 ? 38.993 -9.806 28.933 1.00 23.06 77 ALA A N 1
ATOM 590 C CA . ALA A 1 78 ? 38.648 -8.447 28.467 1.00 24.06 77 ALA A CA 1
ATOM 591 C C . ALA A 1 78 ? 38.668 -7.471 29.669 1.00 27.38 77 ALA A C 1
ATOM 592 O O . ALA A 1 78 ? 39.242 -6.378 29.562 1.00 27.90 77 ALA A O 1
ATOM 594 N N . TYR A 1 79 ? 38.099 -7.883 30.797 1.00 25.49 78 TYR A N 1
ATOM 595 C CA . TYR A 1 79 ? 38.077 -7.093 32.032 1.00 24.85 78 TYR A CA 1
ATOM 596 C C . TYR A 1 79 ? 39.508 -6.807 32.526 1.00 26.44 78 TYR A C 1
ATOM 597 O O . TYR A 1 79 ? 39.802 -5.664 32.872 1.00 25.16 78 TYR A O 1
ATOM 606 N N . ALA A 1 80 ? 40.381 -7.819 32.532 1.00 24.54 79 ALA A N 1
ATOM 607 C CA . ALA A 1 80 ? 41.788 -7.677 33.001 1.00 25.62 79 ALA A CA 1
ATOM 608 C C . ALA A 1 80 ? 42.565 -6.673 32.130 1.00 26.98 79 ALA A C 1
ATOM 609 O O . ALA A 1 80 ? 43.326 -5.854 32.661 1.00 27.56 79 ALA A O 1
ATOM 611 N N . GLU A 1 81 ? 42.388 -6.749 30.799 1.00 22.22 80 GLU A N 1
ATOM 612 C CA . GLU A 1 81 ? 43.058 -5.832 29.889 1.00 22.25 80 GLU A CA 1
ATOM 613 C C . GLU A 1 81 ? 42.592 -4.392 30.186 1.00 25.70 80 GLU A C 1
ATOM 614 O O . GLU A 1 81 ? 43.419 -3.479 30.228 1.00 24.84 80 GLU A O 1
ATOM 620 N N . ARG A 1 82 ? 41.275 -4.195 30.353 1.00 23.52 81 ARG A N 1
ATOM 621 C CA . ARG A 1 82 ? 40.735 -2.865 30.620 1.00 25.71 81 ARG A CA 1
ATOM 622 C C . ARG A 1 82 ? 41.248 -2.337 31.978 1.00 27.59 81 ARG A C 1
ATOM 623 O O . ARG A 1 82 ? 41.644 -1.162 32.087 1.00 26.62 81 ARG A O 1
ATOM 631 N N . ALA A 1 83 ? 41.298 -3.227 32.978 1.00 24.25 82 ALA A N 1
ATOM 632 C CA . ALA A 1 83 ? 41.768 -2.892 34.331 1.00 24.89 82 ALA A CA 1
ATOM 633 C C . ALA A 1 83 ? 43.216 -2.390 34.333 1.00 29.33 82 ALA A C 1
ATOM 634 O O . ALA A 1 83 ? 43.546 -1.476 35.111 1.00 29.24 82 ALA A O 1
ATOM 636 N N . ALA A 1 84 ? 44.073 -2.956 33.442 1.00 24.77 83 ALA A N 1
ATOM 637 C CA . ALA A 1 84 ? 45.476 -2.548 33.347 1.00 26.49 83 ALA A CA 1
ATOM 638 C C . ALA A 1 84 ? 45.614 -1.208 32.624 1.00 30.36 83 ALA A C 1
ATOM 639 O O . ALA A 1 84 ? 46.626 -0.541 32.813 1.00 29.00 83 ALA A O 1
ATOM 641 N N . ARG A 1 85 ? 44.602 -0.790 31.825 1.00 26.75 84 ARG A N 1
ATOM 642 C CA . ARG A 1 85 ? 44.607 0.547 31.211 1.00 28.87 84 ARG A CA 1
ATOM 643 C C . ARG A 1 85 ? 44.124 1.571 32.230 1.00 33.67 84 ARG A C 1
ATOM 644 O O . ARG A 1 85 ? 44.669 2.661 32.315 1.00 34.83 84 ARG A O 1
ATOM 652 N N . ILE A 1 86 ? 43.091 1.214 32.988 1.00 29.66 85 ILE A N 1
ATOM 653 C CA . ILE A 1 86 ? 42.522 2.041 34.059 1.00 29.87 85 ILE A CA 1
ATOM 654 C C . ILE A 1 86 ? 43.610 2.275 35.126 1.00 34.66 85 ILE A C 1
ATOM 655 O O . ILE A 1 86 ? 43.839 3.415 35.546 1.00 35.36 85 ILE A O 1
ATOM 660 N N . ASP A 1 87 ? 44.324 1.191 35.480 1.00 28.59 86 ASP A N 1
ATOM 661 C CA . ASP A 1 87 ? 45.376 1.201 36.471 1.00 28.03 86 ASP A CA 1
ATOM 662 C C . ASP A 1 87 ? 46.662 0.517 35.950 1.00 32.13 86 ASP A C 1
ATOM 663 O O . ASP A 1 87 ? 46.851 -0.679 36.181 1.00 30.34 86 ASP A O 1
ATOM 668 N N . PRO A 1 88 ? 47.615 1.303 35.394 1.00 30.58 87 PRO A N 1
ATOM 669 C CA . PRO A 1 88 ? 48.869 0.719 34.878 1.00 29.86 87 PRO A CA 1
ATOM 670 C C . PRO A 1 88 ? 49.794 0.118 35.953 1.00 31.75 87 PRO A C 1
ATOM 671 O O . PRO A 1 88 ? 50.780 -0.520 35.586 1.00 30.87 87 PRO A O 1
ATOM 675 N N . ASP A 1 89 ? 49.483 0.287 37.262 1.00 27.94 88 ASP A N 1
ATOM 676 C CA . ASP A 1 89 ? 50.275 -0.291 38.370 1.00 26.71 88 ASP A CA 1
ATOM 677 C C . ASP A 1 89 ? 49.704 -1.655 38.830 1.00 28.25 88 ASP A C 1
ATOM 678 O O . ASP A 1 89 ? 50.197 -2.248 39.808 1.00 27.06 88 ASP A O 1
ATOM 683 N N . ILE A 1 90 ? 48.625 -2.116 38.180 1.00 26.16 89 ILE A N 1
ATOM 684 C CA . ILE A 1 90 ? 47.940 -3.339 38.608 1.00 26.34 89 ILE A CA 1
ATOM 685 C C . ILE A 1 90 ? 48.722 -4.648 38.296 1.00 28.85 89 ILE A C 1
ATOM 686 O O . ILE A 1 90 ? 49.368 -4.798 37.250 1.00 29.08 89 ILE A O 1
ATOM 691 N N . TRP A 1 91 ? 48.613 -5.594 39.231 1.00 23.46 90 TRP A N 1
ATOM 692 C CA . TRP A 1 91 ? 49.098 -6.958 39.117 1.00 23.12 90 TRP A CA 1
ATOM 693 C C . TRP A 1 91 ? 47.970 -7.826 38.646 1.00 26.74 90 TRP A C 1
ATOM 694 O O . TRP A 1 91 ? 46.809 -7.557 38.960 1.00 24.59 90 TRP A O 1
ATOM 705 N N . VAL A 1 92 ? 48.295 -8.884 37.910 1.00 24.71 91 VAL A N 1
ATOM 706 C CA . VAL A 1 92 ? 47.304 -9.877 37.524 1.00 23.14 91 VAL A CA 1
ATOM 707 C C . VAL A 1 92 ? 47.933 -11.215 37.838 1.00 24.79 91 VAL A C 1
ATOM 708 O O . VAL A 1 92 ? 49.051 -11.491 37.390 1.00 23.98 91 VAL A O 1
ATOM 712 N N . VAL A 1 93 ? 47.220 -12.042 38.611 1.00 23.26 92 VAL A N 1
ATOM 713 C CA . VAL A 1 93 ? 47.701 -13.356 39.011 1.00 22.09 92 VAL A CA 1
ATOM 714 C C . VAL A 1 93 ? 46.710 -14.371 38.512 1.00 27.97 92 VAL A C 1
ATOM 715 O O . VAL A 1 93 ? 45.508 -14.229 38.768 1.00 28.17 92 VAL A O 1
ATOM 719 N N . GLU A 1 94 ? 47.187 -15.370 37.764 1.00 24.65 93 GLU A N 1
ATOM 720 C CA . GLU A 1 94 ? 46.275 -16.397 37.244 1.00 24.96 93 GLU A CA 1
ATOM 721 C C . GLU A 1 94 ? 46.588 -17.697 37.964 1.00 29.49 93 GLU A C 1
ATOM 722 O O . GLU A 1 94 ? 47.755 -18.068 38.114 1.00 27.86 93 GLU A O 1
ATOM 728 N N . ILE A 1 95 ? 45.543 -18.335 38.506 1.00 28.01 94 ILE A N 1
ATOM 729 C CA . ILE A 1 95 ? 45.676 -19.580 39.239 1.00 27.26 94 ILE A CA 1
ATOM 730 C C . ILE A 1 95 ? 44.797 -20.617 38.553 1.00 32.36 94 ILE A C 1
ATOM 731 O O . ILE A 1 95 ? 43.597 -20.400 38.385 1.00 32.02 94 ILE A O 1
ATOM 736 N N . GLU A 1 96 ? 45.397 -21.735 38.169 1.00 30.59 95 GLU A N 1
ATOM 737 C CA . GLU A 1 96 ? 44.705 -22.832 37.528 1.00 31.96 95 GLU A CA 1
ATOM 738 C C . GLU A 1 96 ? 44.720 -24.011 38.478 1.00 34.33 95 GLU A C 1
ATOM 739 O O . GLU A 1 96 ? 45.779 -24.541 38.815 1.00 34.22 95 GLU A O 1
ATOM 745 N N . ASP A 1 97 ? 43.542 -24.372 38.978 1.00 31.24 96 ASP A N 1
ATOM 746 C CA . ASP A 1 97 ? 43.436 -25.414 39.975 1.00 31.77 96 ASP A CA 1
ATOM 747 C C . ASP A 1 97 ? 42.333 -26.390 39.624 1.00 38.10 96 ASP A C 1
ATOM 748 O O . ASP A 1 97 ? 41.280 -25.981 39.126 1.00 37.64 96 ASP A O 1
ATOM 753 N N . ARG A 1 98 ? 42.583 -27.684 39.902 1.00 37.53 97 ARG A N 1
ATOM 754 C CA . ARG A 1 98 ? 41.663 -28.795 39.681 1.00 40.45 97 ARG A CA 1
ATOM 755 C C . ARG A 1 98 ? 40.314 -28.550 40.377 1.00 47.02 97 ARG A C 1
ATOM 756 O O . ARG A 1 98 ? 39.288 -28.952 39.843 1.00 46.78 97 ARG A O 1
ATOM 758 N N . ASP A 1 99 ? 40.322 -27.861 41.544 1.00 45.24 98 ASP A N 1
ATOM 759 C CA . ASP A 1 99 ? 39.113 -27.539 42.312 1.00 46.47 98 ASP A CA 1
ATOM 760 C C . ASP A 1 99 ? 38.682 -26.053 42.176 1.00 48.43 98 ASP A C 1
ATOM 761 O O . ASP A 1 99 ? 37.726 -25.631 42.820 1.00 48.42 98 ASP A O 1
ATOM 766 N N . GLY A 1 100 ? 39.359 -25.290 41.329 1.00 44.94 99 GLY A N 1
ATOM 767 C CA . GLY A 1 100 ? 39.060 -23.873 41.126 1.00 44.21 99 GLY A CA 1
ATOM 768 C C . GLY A 1 100 ? 39.329 -22.968 42.318 1.00 46.87 99 GLY A C 1
ATOM 769 O O . GLY A 1 100 ? 38.812 -21.841 42.367 1.00 47.01 99 GLY A O 1
ATOM 770 N N . ARG A 1 101 ? 40.135 -23.470 43.294 1.00 39.33 100 ARG A N 1
ATOM 771 C CA . ARG A 1 101 ? 40.533 -22.757 44.516 1.00 35.64 100 ARG A CA 1
ATOM 772 C C . ARG A 1 101 ? 41.243 -21.502 44.149 1.00 35.68 100 ARG A C 1
ATOM 773 O O . ARG A 1 101 ? 42.045 -21.504 43.210 1.00 35.27 100 ARG A O 1
ATOM 781 N N . HIS A 1 102 ? 41.005 -20.437 44.912 1.00 29.12 101 HIS A N 1
ATOM 782 C CA . HIS A 1 102 ? 41.682 -19.172 44.678 1.00 26.91 101 HIS A CA 1
ATOM 783 C C . HIS A 1 102 ? 42.884 -18.978 45.641 1.00 28.20 101 HIS A C 1
ATOM 784 O O . HIS A 1 102 ? 43.689 -18.074 45.398 1.00 27.45 101 HIS A O 1
ATOM 791 N N . PHE A 1 103 ? 42.987 -19.780 46.754 1.00 25.18 102 PHE A N 1
ATOM 792 C CA . PHE A 1 103 ? 44.084 -19.707 47.754 1.00 24.49 102 PHE A CA 1
ATOM 793 C C . PHE A 1 103 ? 44.197 -18.328 48.452 1.00 26.55 102 PHE A C 1
ATOM 794 O O . PHE A 1 103 ? 45.238 -18.001 49.036 1.00 25.44 102 PHE A O 1
ATOM 802 N N . LEU A 1 104 ? 43.126 -17.535 48.413 1.00 23.12 103 LEU A N 1
ATOM 803 C CA . LEU A 1 104 ? 43.135 -16.220 49.071 1.00 22.99 103 LEU A CA 1
ATOM 804 C C . LEU A 1 104 ? 42.854 -16.393 50.547 1.00 26.87 103 LEU A C 1
ATOM 805 O O . LEU A 1 104 ? 41.947 -17.147 50.900 1.00 28.05 103 LEU A O 1
ATOM 810 N N . THR A 1 105 ? 43.586 -15.681 51.414 1.00 23.23 104 THR A N 1
ATOM 811 C CA . THR A 1 105 ? 43.347 -15.828 52.873 1.00 24.40 104 THR A CA 1
ATOM 812 C C . THR A 1 105 ? 42.300 -14.842 53.387 1.00 31.23 104 THR A C 1
ATOM 813 O O . THR A 1 105 ? 41.687 -15.105 54.417 1.00 32.15 104 THR A O 1
ATOM 817 N N . GLU A 1 106 ? 42.122 -13.699 52.699 1.00 28.54 105 GLU A N 1
ATOM 818 C CA . GLU A 1 106 ? 41.145 -12.671 53.080 1.00 28.49 105 GLU A CA 1
ATOM 819 C C . GLU A 1 106 ? 39.736 -13.132 52.701 1.00 30.34 105 GLU A C 1
ATOM 820 O O . GLU A 1 106 ? 39.602 -13.950 51.791 1.00 29.40 105 GLU A O 1
ATOM 826 N N . PRO A 1 107 ? 38.670 -12.572 53.316 1.00 29.51 106 PRO A N 1
ATOM 827 C CA . PRO A 1 107 ? 37.309 -12.977 52.936 1.00 29.47 106 PRO A CA 1
ATOM 828 C C . PRO A 1 107 ? 36.993 -12.664 51.483 1.00 32.38 106 PRO A C 1
ATOM 829 O O . PRO A 1 107 ? 37.495 -11.698 50.899 1.00 29.83 106 PRO A O 1
ATOM 833 N N . VAL A 1 108 ? 36.144 -13.493 50.905 1.00 29.96 107 VAL A N 1
ATOM 834 C CA . VAL A 1 108 ? 35.771 -13.395 49.513 1.00 31.36 107 VAL A CA 1
ATOM 835 C C . VAL A 1 108 ? 34.232 -13.222 49.395 1.00 37.79 107 VAL A C 1
ATOM 836 O O . VAL A 1 108 ? 33.488 -13.822 50.154 1.00 36.33 107 VAL A O 1
ATOM 840 N N . GLU A 1 109 ? 33.795 -12.403 48.437 1.00 38.21 108 GLU A N 1
ATOM 841 C CA . GLU A 1 109 ? 32.388 -12.185 48.093 1.00 40.20 108 GLU A CA 1
ATOM 842 C C . GLU A 1 109 ? 32.027 -13.289 47.065 1.00 42.58 108 GLU A C 1
ATOM 843 O O . GLU A 1 109 ? 32.672 -13.395 46.002 1.00 42.00 108 GLU A O 1
ATOM 849 N N . SER A 1 110 ? 31.069 -14.155 47.418 1.00 39.87 109 SER A N 1
ATOM 850 C CA . SER A 1 110 ? 30.587 -15.254 46.552 1.00 40.67 109 SER A CA 1
ATOM 851 C C . SER A 1 110 ? 29.848 -14.750 45.309 1.00 48.29 109 SER A C 1
ATOM 852 O O . SER A 1 110 ? 29.277 -13.643 45.372 1.00 54.85 109 SER A O 1
ATOM 864 N N . LEU B 1 3 ? 53.096 -5.200 29.654 1.00 49.25 2 LEU B N 1
ATOM 865 C CA . LEU B 1 3 ? 53.313 -5.979 30.846 1.00 46.45 2 LEU B CA 1
ATOM 866 C C . LEU B 1 3 ? 52.310 -7.180 30.872 1.00 40.65 2 LEU B C 1
ATOM 867 O O . LEU B 1 3 ? 52.665 -8.236 31.389 1.00 39.11 2 LEU B O 1
ATOM 872 N N . LEU B 1 4 ? 51.082 -7.022 30.318 1.00 32.89 3 LEU B N 1
ATOM 873 C CA . LEU B 1 4 ? 50.064 -8.097 30.369 1.00 29.98 3 LEU B CA 1
ATOM 874 C C . LEU B 1 4 ? 50.438 -9.299 29.491 1.00 30.58 3 LEU B C 1
ATOM 875 O O . LEU B 1 4 ? 50.900 -9.111 28.369 1.00 29.31 3 LEU B O 1
ATOM 880 N N . SER B 1 5 ? 50.254 -10.528 30.030 1.00 26.56 4 SER B N 1
ATOM 881 C CA A SER B 1 5 ? 50.526 -11.779 29.304 0.50 26.45 4 SER B CA 1
ATOM 882 C CA B SER B 1 5 ? 50.543 -11.774 29.318 0.50 26.04 4 SER B CA 1
ATOM 883 C C . SER B 1 5 ? 49.881 -11.757 27.931 1.00 27.43 4 SER B C 1
ATOM 884 O O . SER B 1 5 ? 48.681 -11.461 27.818 1.00 26.71 4 SER B O 1
ATOM 889 N N . THR B 1 6 ? 50.671 -12.044 26.868 1.00 24.14 5 THR B N 1
ATOM 890 C CA . THR B 1 6 ? 50.156 -11.995 25.496 1.00 24.03 5 THR B CA 1
ATOM 891 C C . THR B 1 6 ? 48.862 -12.791 25.315 1.00 25.58 5 THR B C 1
ATOM 892 O O . THR B 1 6 ? 47.949 -12.292 24.667 1.00 24.73 5 THR B O 1
ATOM 896 N N . ASP B 1 7 ? 48.792 -14.021 25.852 1.00 23.97 6 ASP B N 1
ATOM 897 C CA . ASP B 1 7 ? 47.601 -14.863 25.648 1.00 25.16 6 ASP B CA 1
ATOM 898 C C . ASP B 1 7 ? 46.310 -14.199 26.174 1.00 26.67 6 ASP B C 1
ATOM 899 O O . ASP B 1 7 ? 45.280 -14.235 25.481 1.00 24.83 6 ASP B O 1
ATOM 904 N N . ILE B 1 8 ? 46.375 -13.572 27.372 1.00 22.59 7 ILE B N 1
ATOM 905 C CA . ILE B 1 8 ? 45.231 -12.826 27.936 1.00 22.47 7 ILE B CA 1
ATOM 906 C C . ILE B 1 8 ? 44.933 -11.591 27.051 1.00 26.36 7 ILE B C 1
ATOM 907 O O . ILE B 1 8 ? 43.765 -11.305 26.760 1.00 24.64 7 ILE B O 1
ATOM 912 N N . TRP B 1 9 ? 45.974 -10.837 26.681 1.00 24.97 8 TRP B N 1
ATOM 913 C CA . TRP B 1 9 ? 45.805 -9.643 25.832 1.00 25.00 8 TRP B CA 1
ATOM 914 C C . TRP B 1 9 ? 45.136 -9.994 24.485 1.00 24.06 8 TRP B C 1
ATOM 915 O O . TRP B 1 9 ? 44.253 -9.256 24.013 1.00 21.78 8 TRP B O 1
ATOM 926 N N . VAL B 1 10 ? 45.555 -11.104 23.864 1.00 22.35 9 VAL B N 1
ATOM 927 C CA . VAL B 1 10 ? 45.004 -11.544 22.568 1.00 21.89 9 VAL B CA 1
ATOM 928 C C . VAL B 1 10 ? 43.534 -11.968 22.772 1.00 24.72 9 VAL B C 1
ATOM 929 O O . VAL B 1 10 ? 42.684 -11.622 21.960 1.00 22.60 9 VAL B O 1
ATOM 933 N N . ALA B 1 11 ? 43.244 -12.694 23.859 1.00 23.39 10 ALA B N 1
ATOM 934 C CA . ALA B 1 11 ? 41.870 -13.137 24.140 1.00 23.69 10 ALA B CA 1
ATOM 935 C C . ALA B 1 11 ? 40.946 -11.917 24.276 1.00 27.62 10 ALA B C 1
ATOM 936 O O . ALA B 1 11 ? 39.852 -11.936 23.724 1.00 27.02 10 ALA B O 1
ATOM 938 N N . ALA B 1 12 ? 41.418 -10.852 24.963 1.00 24.78 11 ALA B N 1
ATOM 939 C CA . ALA B 1 12 ? 40.678 -9.594 25.153 1.00 24.41 11 ALA B CA 1
ATOM 940 C C . ALA B 1 12 ? 40.430 -8.868 23.810 1.00 26.89 11 ALA B C 1
ATOM 941 O O . ALA B 1 12 ? 39.332 -8.368 23.572 1.00 25.82 11 ALA B O 1
ATOM 943 N N . LEU B 1 13 ? 41.451 -8.809 22.951 1.00 22.55 12 LEU B N 1
ATOM 944 C CA . LEU B 1 13 ? 41.356 -8.170 21.625 1.00 20.65 12 LEU B CA 1
ATOM 945 C C . LEU B 1 13 ? 40.312 -8.883 20.755 1.00 24.61 12 LEU B C 1
ATOM 946 O O . LEU B 1 13 ? 39.408 -8.242 20.209 1.00 25.14 12 LEU B O 1
ATOM 951 N N . ILE B 1 14 ? 40.397 -10.218 20.681 1.00 21.95 13 ILE B N 1
ATOM 952 C CA . ILE B 1 14 ? 39.484 -11.028 19.892 1.00 21.81 13 ILE B CA 1
ATOM 953 C C . ILE B 1 14 ? 38.063 -10.871 20.431 1.00 24.56 13 ILE B C 1
ATOM 954 O O . ILE B 1 14 ? 37.119 -10.772 19.640 1.00 25.30 13 ILE B O 1
ATOM 959 N N . ARG B 1 15 ? 37.920 -10.822 21.777 1.00 21.83 14 ARG B N 1
ATOM 960 C CA . ARG B 1 15 ? 36.623 -10.680 22.411 1.00 21.37 14 ARG B CA 1
ATOM 961 C C . ARG B 1 15 ? 35.991 -9.302 22.064 1.00 24.99 14 ARG B C 1
ATOM 962 O O . ARG B 1 15 ? 34.803 -9.248 21.729 1.00 22.83 14 ARG B O 1
ATOM 970 N N . ARG B 1 16 ? 36.768 -8.210 22.158 1.00 23.82 15 ARG B N 1
ATOM 971 C CA . ARG B 1 16 ? 36.262 -6.872 21.781 1.00 24.92 15 ARG B CA 1
ATOM 972 C C . ARG B 1 16 ? 35.848 -6.841 20.302 1.00 25.88 15 ARG B C 1
ATOM 973 O O . ARG B 1 16 ? 34.774 -6.339 19.988 1.00 24.07 15 ARG B O 1
ATOM 981 N N . ALA B 1 17 ? 36.670 -7.413 19.411 1.00 23.83 16 ALA B N 1
ATOM 982 C CA . ALA B 1 17 ? 36.392 -7.421 17.967 1.00 22.89 16 ALA B CA 1
ATOM 983 C C . ALA B 1 17 ? 35.111 -8.183 17.649 1.00 25.43 16 ALA B C 1
ATOM 984 O O . ALA B 1 17 ? 34.250 -7.647 16.964 1.00 26.09 16 ALA B O 1
ATOM 986 N N . GLU B 1 18 ? 34.968 -9.411 18.173 1.00 23.18 17 GLU B N 1
ATOM 987 C CA A GLU B 1 18 ? 33.779 -10.221 17.912 0.50 22.80 17 GLU B CA 1
ATOM 988 C CA B GLU B 1 18 ? 33.779 -10.237 17.934 0.50 22.58 17 GLU B CA 1
ATOM 989 C C . GLU B 1 18 ? 32.499 -9.574 18.467 1.00 27.21 17 GLU B C 1
ATOM 990 O O . GLU B 1 18 ? 31.456 -9.608 17.785 1.00 27.79 17 GLU B O 1
ATOM 1001 N N . LEU B 1 19 ? 32.561 -8.944 19.678 1.00 24.06 18 LEU B N 1
ATOM 1002 C CA . LEU B 1 19 ? 31.374 -8.303 20.264 1.00 24.28 18 LEU B CA 1
ATOM 1003 C C . LEU B 1 19 ? 30.947 -7.076 19.438 1.00 29.56 18 LEU B C 1
ATOM 1004 O O . LEU B 1 19 ? 29.795 -6.673 19.511 1.00 31.07 18 LEU B O 1
ATOM 1009 N N . GLY B 1 20 ? 31.869 -6.542 18.642 1.00 27.53 19 GLY B N 1
ATOM 1010 C CA . GLY B 1 20 ? 31.656 -5.458 17.687 1.00 28.14 19 GLY B CA 1
ATOM 1011 C C . GLY B 1 20 ? 31.183 -5.950 16.329 1.00 32.12 19 GLY B C 1
ATOM 1012 O O . GLY B 1 20 ? 30.911 -5.145 15.436 1.00 32.64 19 GLY B O 1
ATOM 1013 N N . GLY B 1 21 ? 31.130 -7.269 16.150 1.00 28.54 20 GLY B N 1
ATOM 1014 C CA . GLY B 1 21 ? 30.647 -7.883 14.912 1.00 28.95 20 GLY B CA 1
ATOM 1015 C C . GLY B 1 21 ? 31.724 -8.350 13.955 1.00 33.92 20 GLY B C 1
ATOM 1016 O O . GLY B 1 21 ? 31.403 -8.930 12.917 1.00 34.93 20 GLY B O 1
ATOM 1017 N N . ALA B 1 22 ? 33.000 -8.118 14.281 1.00 28.02 21 ALA B N 1
ATOM 1018 C CA . ALA B 1 22 ? 34.111 -8.515 13.403 1.00 26.85 21 ALA B CA 1
ATOM 1019 C C . ALA B 1 22 ? 34.413 -10.003 13.495 1.00 30.68 21 ALA B C 1
ATOM 1020 O O . ALA B 1 22 ? 34.165 -10.630 14.520 1.00 29.27 21 ALA B O 1
ATOM 1022 N N . PHE B 1 23 ? 34.939 -10.572 12.408 1.00 29.60 22 PHE B N 1
ATOM 1023 C CA . PHE B 1 23 ? 35.419 -11.943 12.418 1.00 30.83 22 PHE B CA 1
ATOM 1024 C C . PHE B 1 23 ? 36.886 -11.825 12.861 1.00 32.30 22 PHE B C 1
ATOM 1025 O O . PHE B 1 23 ? 37.652 -11.103 12.234 1.00 32.48 22 PHE B O 1
ATOM 1033 N N . ALA B 1 24 ? 37.254 -12.456 13.968 1.00 28.56 23 ALA B N 1
ATOM 1034 C CA . ALA B 1 24 ? 38.586 -12.316 14.554 1.00 26.58 23 ALA B CA 1
ATOM 1035 C C . ALA B 1 24 ? 39.141 -13.655 14.910 1.00 32.46 23 ALA B C 1
ATOM 1036 O O . ALA B 1 24 ? 38.479 -14.402 15.631 1.00 32.93 23 ALA B O 1
ATOM 1038 N N . THR B 1 25 ? 40.368 -13.968 14.421 1.00 28.60 24 THR B N 1
ATOM 1039 C CA A THR B 1 25 ? 41.002 -15.263 14.659 0.50 28.14 24 THR B CA 1
ATOM 1040 C CA B THR B 1 25 ? 41.013 -15.259 14.677 0.50 28.36 24 THR B CA 1
ATOM 1041 C C . THR B 1 25 ? 42.502 -15.125 14.914 1.00 31.15 24 THR B C 1
ATOM 1042 O O . THR B 1 25 ? 43.106 -14.123 14.558 1.00 31.92 24 THR B O 1
ATOM 1049 N N . VAL B 1 26 ? 43.093 -16.166 15.478 1.00 28.23 25 VAL B N 1
ATOM 1050 C CA . VAL B 1 26 ? 44.523 -16.257 15.703 1.00 26.87 25 VAL B CA 1
ATOM 1051 C C . VAL B 1 26 ? 45.044 -17.025 14.488 1.00 30.49 25 VAL B C 1
ATOM 1052 O O . VAL B 1 26 ? 44.742 -18.216 14.355 1.00 29.90 25 VAL B O 1
ATOM 1056 N N . ALA B 1 27 ? 45.783 -16.356 13.590 1.00 26.50 26 ALA B N 1
ATOM 1057 C CA . ALA B 1 27 ? 46.386 -16.998 12.428 1.00 25.95 26 ALA B CA 1
ATOM 1058 C C . ALA B 1 27 ? 47.686 -17.717 12.845 1.00 30.49 26 ALA B C 1
ATOM 1059 O O . ALA B 1 27 ? 48.074 -18.711 12.220 1.00 31.61 26 ALA B O 1
ATOM 1061 N N . ARG B 1 28 ? 48.374 -17.199 13.890 1.00 25.08 27 ARG B N 1
ATOM 1062 C CA . ARG B 1 28 ? 49.601 -17.816 14.408 1.00 25.72 27 ARG B CA 1
ATOM 1063 C C . ARG B 1 28 ? 49.667 -17.598 15.903 1.00 28.83 27 ARG B C 1
ATOM 1064 O O . ARG B 1 28 ? 49.553 -16.462 16.369 1.00 26.66 27 ARG B O 1
ATOM 1072 N N . LYS B 1 29 ? 49.802 -18.692 16.651 1.00 26.20 28 LYS B N 1
ATOM 1073 C CA . LYS B 1 29 ? 49.900 -18.658 18.117 1.00 26.65 28 LYS B CA 1
ATOM 1074 C C . LYS B 1 29 ? 51.378 -18.661 18.515 1.00 32.83 28 LYS B C 1
ATOM 1075 O O . LYS B 1 29 ? 52.089 -19.619 18.202 1.00 34.41 28 LYS B O 1
ATOM 1081 N N . GLY B 1 30 ? 51.837 -17.596 19.169 1.00 27.91 29 GLY B N 1
ATOM 1082 C CA . GLY B 1 30 ? 53.243 -17.549 19.582 1.00 27.70 29 GLY B CA 1
ATOM 1083 C C . GLY B 1 30 ? 53.422 -17.863 21.050 1.00 30.03 29 GLY B C 1
ATOM 1084 O O . GLY B 1 30 ? 52.623 -18.600 21.645 1.00 29.76 29 GLY B O 1
ATOM 1085 N N . ASP B 1 31 ? 54.461 -17.278 21.656 1.00 26.05 30 ASP B N 1
ATOM 1086 C CA . ASP B 1 31 ? 54.749 -17.483 23.069 1.00 26.43 30 ASP B CA 1
ATOM 1087 C C . ASP B 1 31 ? 53.615 -16.925 23.953 1.00 30.57 30 ASP B C 1
ATOM 1088 O O . ASP B 1 31 ? 53.286 -15.739 23.859 1.00 28.23 30 ASP B O 1
ATOM 1093 N N . ALA B 1 32 ? 53.049 -17.784 24.830 1.00 31.23 31 ALA B N 1
ATOM 1094 C CA . ALA B 1 32 ? 51.890 -17.447 25.679 1.00 32.34 31 ALA B CA 1
ATOM 1095 C C . ALA B 1 32 ? 52.105 -16.237 26.594 1.00 35.25 31 ALA B C 1
ATOM 1096 O O . ALA B 1 32 ? 51.225 -15.397 26.676 1.00 34.59 31 ALA B O 1
ATOM 1098 N N . ARG B 1 33 ? 53.272 -16.118 27.230 1.00 32.49 32 ARG B N 1
ATOM 1099 C CA . ARG B 1 33 ? 53.556 -15.056 28.191 1.00 32.42 32 ARG B CA 1
ATOM 1100 C C . ARG B 1 33 ? 54.029 -13.742 27.564 1.00 33.65 32 ARG B C 1
ATOM 1101 O O . ARG B 1 33 ? 53.587 -12.693 28.022 1.00 32.40 32 ARG B O 1
ATOM 1109 N N . ALA B 1 34 ? 54.972 -13.763 26.603 1.00 30.90 33 ALA B N 1
ATOM 1110 C CA . ALA B 1 34 ? 55.530 -12.480 26.157 1.00 29.90 33 ALA B CA 1
ATOM 1111 C C . ALA B 1 34 ? 55.810 -12.390 24.648 1.00 31.92 33 ALA B C 1
ATOM 1112 O O . ALA B 1 34 ? 56.594 -11.542 24.201 1.00 34.47 33 ALA B O 1
ATOM 1114 N N . GLY B 1 35 ? 55.167 -13.237 23.874 1.00 26.53 34 GLY B N 1
ATOM 1115 C CA . GLY B 1 35 ? 55.308 -13.192 22.424 1.00 25.76 34 GLY B CA 1
ATOM 1116 C C . GLY B 1 35 ? 54.812 -11.870 21.876 1.00 29.15 34 GLY B C 1
ATOM 1117 O O . GLY B 1 35 ? 53.856 -11.291 22.405 1.00 28.20 34 GLY B O 1
ATOM 1118 N N . ALA B 1 36 ? 55.521 -11.329 20.885 1.00 27.01 35 ALA B N 1
ATOM 1119 C CA . ALA B 1 36 ? 55.110 -10.101 20.204 1.00 25.90 35 ALA B CA 1
ATOM 1120 C C . ALA B 1 36 ? 53.887 -10.427 19.347 1.00 28.36 35 ALA B C 1
ATOM 1121 O O . ALA B 1 36 ? 53.610 -11.606 19.070 1.00 25.70 35 ALA B O 1
ATOM 1123 N N . VAL B 1 37 ? 53.113 -9.407 18.973 1.00 23.83 36 VAL B N 1
ATOM 1124 C CA . VAL B 1 37 ? 51.884 -9.618 18.215 1.00 23.30 36 VAL B CA 1
ATOM 1125 C C . VAL B 1 37 ? 51.850 -8.741 16.967 1.00 25.83 36 VAL B C 1
ATOM 1126 O O . VAL B 1 37 ? 52.115 -7.530 17.026 1.00 26.47 36 VAL B O 1
ATOM 1130 N N . LEU B 1 38 ? 51.415 -9.331 15.875 1.00 21.52 37 LEU B N 1
ATOM 1131 C CA . LEU B 1 38 ? 51.042 -8.571 14.673 1.00 21.08 37 LEU B CA 1
ATOM 1132 C C . LEU B 1 38 ? 49.509 -8.582 14.563 1.00 24.08 37 LEU B C 1
ATOM 1133 O O . LEU B 1 38 ? 48.891 -9.641 14.718 1.00 23.53 37 LEU B O 1
ATOM 1138 N N . VAL B 1 39 ? 48.899 -7.438 14.257 1.00 19.99 38 VAL B N 1
ATOM 1139 C CA . VAL B 1 39 ? 47.437 -7.375 14.102 1.00 19.10 38 VAL B CA 1
ATOM 1140 C C . VAL B 1 39 ? 47.116 -6.930 12.679 1.00 21.44 38 VAL B C 1
ATOM 1141 O O . VAL B 1 39 ? 47.439 -5.802 12.289 1.00 21.96 38 VAL B O 1
ATOM 1145 N N . LYS B 1 40 ? 46.494 -7.821 11.891 1.00 18.85 39 LYS B N 1
ATOM 1146 C CA . LYS B 1 40 ? 46.082 -7.474 10.523 1.00 17.88 39 LYS B CA 1
ATOM 1147 C C . LYS B 1 40 ? 44.574 -7.113 10.536 1.00 24.84 39 LYS B C 1
ATOM 1148 O O . LYS B 1 40 ? 43.760 -7.971 10.889 1.00 24.81 39 LYS B O 1
ATOM 1154 N N . ALA B 1 41 ? 44.220 -5.844 10.205 1.00 22.63 40 ALA B N 1
ATOM 1155 C CA . ALA B 1 41 ? 42.824 -5.382 10.192 1.00 22.58 40 ALA B CA 1
ATOM 1156 C C . ALA B 1 41 ? 42.365 -5.257 8.742 1.00 26.52 40 ALA B C 1
ATOM 1157 O O . ALA B 1 41 ? 42.828 -4.372 8.017 1.00 25.90 40 ALA B O 1
ATOM 1159 N N . VAL B 1 42 ? 41.500 -6.186 8.299 1.00 23.93 41 VAL B N 1
ATOM 1160 C CA . VAL B 1 42 ? 41.025 -6.241 6.896 1.00 25.74 41 VAL B CA 1
ATOM 1161 C C . VAL B 1 42 ? 39.715 -5.468 6.794 1.00 30.77 41 VAL B C 1
ATOM 1162 O O . VAL B 1 42 ? 38.756 -5.768 7.532 1.00 29.78 41 VAL B O 1
ATOM 1166 N N . ASP B 1 43 ? 39.687 -4.457 5.911 1.00 26.88 42 ASP B N 1
ATOM 1167 C CA . ASP B 1 43 ? 38.478 -3.680 5.632 1.00 28.47 42 ASP B CA 1
ATOM 1168 C C . ASP B 1 43 ? 37.748 -4.386 4.497 1.00 37.18 42 ASP B C 1
ATOM 1169 O O . ASP B 1 43 ? 38.098 -4.274 3.317 1.00 34.47 42 ASP B O 1
ATOM 1174 N N . ARG B 1 44 ? 36.723 -5.130 4.897 1.00 40.17 43 ARG B N 1
ATOM 1175 C CA . ARG B 1 44 ? 35.876 -5.997 4.084 1.00 43.31 43 ARG B CA 1
ATOM 1176 C C . ARG B 1 44 ? 35.187 -5.247 2.926 1.00 50.03 43 ARG B C 1
ATOM 1177 O O . ARG B 1 44 ? 35.051 -5.806 1.835 1.00 51.37 43 ARG B O 1
ATOM 1185 N N . ARG B 1 45 ? 34.830 -3.973 3.148 1.00 45.88 44 ARG B N 1
ATOM 1186 C CA . ARG B 1 45 ? 34.094 -3.158 2.191 1.00 47.11 44 ARG B CA 1
ATOM 1187 C C . ARG B 1 45 ? 34.982 -2.212 1.345 1.00 48.78 44 ARG B C 1
ATOM 1188 O O . ARG B 1 45 ? 34.601 -1.898 0.218 1.00 50.43 44 ARG B O 1
ATOM 1196 N N . GLU B 1 46 ? 36.150 -1.796 1.849 1.00 40.71 45 GLU B N 1
ATOM 1197 C CA . GLU B 1 46 ? 37.033 -0.877 1.134 1.00 40.35 45 GLU B CA 1
ATOM 1198 C C . GLU B 1 46 ? 38.106 -1.575 0.291 1.00 41.54 45 GLU B C 1
ATOM 1199 O O . GLU B 1 46 ? 38.811 -0.889 -0.456 1.00 41.40 45 GLU B O 1
ATOM 1205 N N . GLY B 1 47 ? 38.212 -2.902 0.389 1.00 36.13 46 GLY B N 1
ATOM 1206 C CA . GLY B 1 47 ? 39.191 -3.664 -0.379 1.00 35.66 46 GLY B CA 1
ATOM 1207 C C . GLY B 1 47 ? 40.630 -3.346 0.010 1.00 36.99 46 GLY B C 1
ATOM 1208 O O . GLY B 1 47 ? 41.527 -3.333 -0.846 1.00 37.10 46 GLY B O 1
ATOM 1209 N N . THR B 1 48 ? 40.843 -3.034 1.300 1.00 29.64 47 THR B N 1
ATOM 1210 C CA . THR B 1 48 ? 42.142 -2.690 1.896 1.00 28.25 47 THR B CA 1
ATOM 1211 C C . THR B 1 48 ? 42.335 -3.400 3.225 1.00 29.11 47 THR B C 1
ATOM 1212 O O . THR B 1 48 ? 41.361 -3.848 3.845 1.00 26.95 47 THR B O 1
ATOM 1216 N N . ALA B 1 49 ? 43.590 -3.487 3.665 1.00 24.89 48 ALA B N 1
ATOM 1217 C CA . ALA B 1 49 ? 43.974 -4.037 4.968 1.00 23.61 48 ALA B CA 1
ATOM 1218 C C . ALA B 1 49 ? 45.149 -3.246 5.505 1.00 25.09 48 ALA B C 1
ATOM 1219 O O . ALA B 1 49 ? 45.851 -2.576 4.760 1.00 24.40 48 ALA B O 1
ATOM 1221 N N . ARG B 1 50 ? 45.327 -3.264 6.801 1.00 23.22 49 ARG B N 1
ATOM 1222 C CA . ARG B 1 50 ? 46.426 -2.597 7.490 1.00 23.49 49 ARG B CA 1
ATOM 1223 C C . ARG B 1 50 ? 47.011 -3.612 8.436 1.00 25.45 49 ARG B C 1
ATOM 1224 O O . ARG B 1 50 ? 46.262 -4.425 8.972 1.00 24.44 49 ARG B O 1
ATOM 1232 N N . LEU B 1 51 ? 48.310 -3.561 8.670 1.00 22.95 50 LEU B N 1
ATOM 1233 C CA . LEU B 1 51 ? 48.946 -4.463 9.634 1.00 23.13 50 LEU B CA 1
ATOM 1234 C C . LEU B 1 51 ? 49.704 -3.620 10.641 1.00 25.49 50 LEU B C 1
ATOM 1235 O O . LEU B 1 51 ? 50.463 -2.731 10.265 1.00 25.16 50 LEU B O 1
ATOM 1240 N N . PHE B 1 52 ? 49.493 -3.917 11.924 1.00 22.95 51 PHE B N 1
ATOM 1241 C CA . PHE B 1 52 ? 50.067 -3.183 13.053 1.00 22.50 51 PHE B CA 1
ATOM 1242 C C . PHE B 1 52 ? 51.062 -4.021 13.831 1.00 24.88 51 PHE B C 1
ATOM 1243 O O . PHE B 1 52 ? 50.846 -5.211 14.052 1.00 24.35 51 PHE B O 1
ATOM 1251 N N . SER B 1 53 ? 52.171 -3.386 14.238 1.00 23.94 52 SER B N 1
ATOM 1252 C CA . SER B 1 53 ? 53.203 -3.987 15.069 1.00 24.07 52 SER B CA 1
ATOM 1253 C C . SER B 1 53 ? 53.521 -3.058 16.221 1.00 31.12 52 SER B C 1
ATOM 1254 O O . SER B 1 53 ? 53.297 -1.843 16.148 1.00 30.37 52 SER B O 1
ATOM 1257 N N . GLU B 1 54 ? 54.041 -3.645 17.291 1.00 30.34 53 GLU B N 1
ATOM 1258 C CA . GLU B 1 54 ? 54.351 -2.951 18.534 1.00 32.99 53 GLU B CA 1
ATOM 1259 C C . GLU B 1 54 ? 55.577 -2.076 18.419 1.00 39.11 53 GLU B C 1
ATOM 1260 O O . GLU B 1 54 ? 56.582 -2.460 17.822 1.00 37.69 53 GLU B O 1
ATOM 1266 N N . ALA B 1 55 ? 55.486 -0.900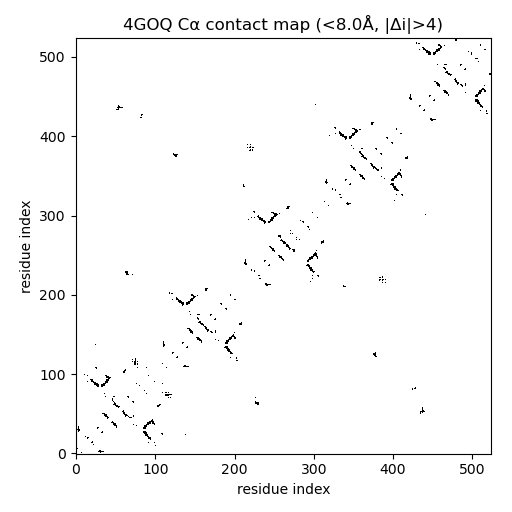 19.025 1.00 39.01 54 ALA B N 1
ATOM 1267 C CA . ALA B 1 55 ? 56.577 0.051 19.145 1.00 41.17 54 ALA B CA 1
ATOM 1268 C C . ALA B 1 55 ? 56.471 0.723 20.524 1.00 49.21 54 ALA B C 1
ATOM 1269 O O . ALA B 1 55 ? 55.571 0.363 21.318 1.00 48.93 54 ALA B O 1
ATOM 1271 N N . THR B 1 56 ? 57.422 1.625 20.844 1.00 47.86 55 THR B N 1
ATOM 1272 C CA . THR B 1 56 ? 57.450 2.360 22.125 1.00 82.43 55 THR B CA 1
ATOM 1273 C C . THR B 1 56 ? 57.723 3.852 21.895 1.00 106.85 55 THR B C 1
ATOM 1274 O O . THR B 1 56 ? 58.511 4.218 21.021 1.00 69.53 55 THR B O 1
ATOM 1278 N N . GLU B 1 61 ? 55.694 2.537 27.482 1.00 58.90 60 GLU B N 1
ATOM 1279 C CA . GLU B 1 61 ? 54.467 2.999 26.833 1.00 57.64 60 GLU B CA 1
ATOM 1280 C C . GLU B 1 61 ? 54.339 2.389 25.419 1.00 59.15 60 GLU B C 1
ATOM 1281 O O . GLU B 1 61 ? 54.979 2.845 24.453 1.00 57.94 60 GLU B O 1
ATOM 1283 N N . ARG B 1 62 ? 53.516 1.331 25.328 1.00 52.96 61 ARG B N 1
ATOM 1284 C CA . ARG B 1 62 ? 53.230 0.613 24.098 1.00 50.72 61 ARG B CA 1
ATOM 1285 C C . ARG B 1 62 ? 52.401 1.487 23.130 1.00 50.95 61 ARG B C 1
ATOM 1286 O O . ARG B 1 62 ? 51.448 2.153 23.548 1.00 49.31 61 ARG B O 1
ATOM 1294 N N . PHE B 1 63 ? 52.765 1.441 21.824 1.00 45.00 62 PHE B N 1
ATOM 1295 C CA . PHE B 1 63 ? 52.046 2.083 20.725 1.00 42.28 62 PHE B CA 1
ATOM 1296 C C . PHE B 1 63 ? 52.179 1.196 19.475 1.00 38.70 62 PHE B C 1
ATOM 1297 O O . PHE B 1 63 ? 53.129 0.412 19.344 1.00 38.77 62 PHE B O 1
ATOM 1305 N N . TRP B 1 64 ? 51.204 1.288 18.601 1.00 29.94 63 TRP B N 1
ATOM 1306 C CA . TRP B 1 64 ? 51.173 0.507 17.356 1.00 27.76 63 TRP B CA 1
ATOM 1307 C C . TRP B 1 64 ? 51.515 1.356 16.146 1.00 31.45 63 TRP B C 1
ATOM 1308 O O . TRP B 1 64 ? 51.026 2.482 16.014 1.00 34.02 63 TRP B O 1
ATOM 1332 N N . GLN B 1 66 ? 52.630 0.916 11.588 1.00 26.86 65 GLN B N 1
ATOM 1333 C CA . GLN B 1 66 ? 52.450 0.055 10.420 1.00 25.66 65 GLN B CA 1
ATOM 1334 C C . GLN B 1 66 ? 53.811 -0.166 9.786 1.00 28.54 65 GLN B C 1
ATOM 1335 O O . GLN B 1 66 ? 54.342 0.755 9.170 1.00 29.07 65 GLN B O 1
ATOM 1341 N N . PRO B 1 67 ? 54.435 -1.355 9.959 1.00 25.59 66 PRO B N 1
ATOM 1342 C CA . PRO B 1 67 ? 55.795 -1.552 9.415 1.00 24.89 66 PRO B CA 1
ATOM 1343 C C . PRO B 1 67 ? 55.827 -1.653 7.895 1.00 26.15 66 PRO B C 1
ATOM 1344 O O . PRO B 1 67 ? 56.877 -1.448 7.309 1.00 26.71 66 PRO B O 1
ATOM 1348 N N . VAL B 1 68 ? 54.706 -2.006 7.260 1.00 22.27 67 VAL B N 1
ATOM 1349 C CA . VAL B 1 68 ? 54.653 -2.171 5.789 1.00 23.17 67 VAL B CA 1
ATOM 1350 C C . VAL B 1 68 ? 53.901 -1.003 5.201 1.00 26.36 67 VAL B C 1
ATOM 1351 O O . VAL B 1 68 ? 52.753 -0.790 5.561 1.00 26.42 67 VAL B O 1
ATOM 1355 N N . ARG B 1 69 ? 54.487 -0.345 4.190 1.00 26.14 68 ARG B N 1
ATOM 1356 C CA . ARG B 1 69 ? 53.838 0.782 3.521 1.00 26.23 68 ARG B CA 1
ATOM 1357 C C . ARG B 1 69 ? 52.912 0.215 2.452 1.00 27.85 68 ARG B C 1
ATOM 1358 O O . ARG B 1 69 ? 53.145 0.387 1.249 1.00 27.13 68 ARG B O 1
ATOM 1366 N N . SER B 1 70 ? 51.863 -0.512 2.904 1.00 25.06 69 SER B N 1
ATOM 1367 C CA . SER B 1 70 ? 50.942 -1.123 1.953 1.00 25.75 69 SER B CA 1
ATOM 1368 C C . SER B 1 70 ? 49.570 -1.327 2.560 1.00 27.22 69 SER B C 1
ATOM 1369 O O . SER B 1 70 ? 49.468 -1.616 3.746 1.00 26.92 69 SER B O 1
ATOM 1372 N N . THR B 1 71 ? 48.536 -1.265 1.708 1.00 24.69 70 THR B N 1
ATOM 1373 C CA . THR B 1 71 ? 47.150 -1.585 2.065 1.00 23.59 70 THR B CA 1
ATOM 1374 C C . THR B 1 71 ? 46.736 -2.890 1.341 1.00 25.79 70 THR B C 1
ATOM 1375 O O . THR B 1 71 ? 45.578 -3.322 1.438 1.00 25.05 70 THR B O 1
ATOM 1379 N N . PHE B 1 72 ? 47.676 -3.489 0.590 1.00 23.24 71 PHE B N 1
ATOM 1380 C CA . PHE B 1 72 ? 47.428 -4.713 -0.184 1.00 21.98 71 PHE B CA 1
ATOM 1381 C C . PHE B 1 72 ? 47.638 -5.926 0.707 1.00 24.21 71 PHE B C 1
ATOM 1382 O O . PHE B 1 72 ? 48.772 -6.233 1.115 1.00 22.83 71 PHE B O 1
ATOM 1390 N N . GLU B 1 73 ? 46.526 -6.595 1.038 1.00 20.70 72 GLU B N 1
ATOM 1391 C CA . GLU B 1 73 ? 46.505 -7.698 2.019 1.00 21.35 72 GLU B CA 1
ATOM 1392 C C . GLU B 1 73 ? 47.602 -8.785 1.777 1.00 25.90 72 GLU B C 1
ATOM 1393 O O . GLU B 1 73 ? 48.318 -9.100 2.743 1.00 24.74 72 GLU B O 1
ATOM 1399 N N . PRO B 1 74 ? 47.830 -9.304 0.533 1.00 22.73 73 PRO B N 1
ATOM 1400 C CA . PRO B 1 74 ? 48.931 -10.278 0.333 1.00 21.92 73 PRO B CA 1
ATOM 1401 C C . PRO B 1 74 ? 50.301 -9.739 0.743 1.00 24.77 73 PRO B C 1
ATOM 1402 O O . PRO B 1 74 ? 51.100 -10.546 1.178 1.00 23.68 73 PRO B O 1
ATOM 1406 N N . ASP B 1 75 ? 50.589 -8.407 0.615 1.00 22.06 74 ASP B N 1
ATOM 1407 C CA . ASP B 1 75 ? 51.882 -7.844 1.083 1.00 22.39 74 ASP B CA 1
ATOM 1408 C C . ASP B 1 75 ? 52.015 -7.972 2.586 1.00 23.19 74 ASP B C 1
ATOM 1409 O O . ASP B 1 75 ? 53.114 -8.178 3.113 1.00 20.48 74 ASP B O 1
ATOM 1414 N N . LEU B 1 76 ? 50.890 -7.807 3.295 1.00 21.00 75 LEU B N 1
ATOM 1415 C CA . LEU B 1 76 ? 50.879 -7.878 4.767 1.00 19.92 75 LEU B CA 1
ATOM 1416 C C . LEU B 1 76 ? 51.030 -9.319 5.244 1.00 23.10 75 LEU B C 1
ATOM 1417 O O . LEU B 1 76 ? 51.730 -9.569 6.217 1.00 21.30 75 LEU B O 1
ATOM 1422 N N . ASP B 1 77 ? 50.375 -10.262 4.556 1.00 22.69 76 ASP B N 1
ATOM 1423 C CA . ASP B 1 77 ? 50.511 -11.697 4.865 1.00 22.56 76 ASP B CA 1
ATOM 1424 C C . ASP B 1 77 ? 51.944 -12.129 4.619 1.00 24.21 76 ASP B C 1
ATOM 1425 O O . ASP B 1 77 ? 52.489 -12.872 5.435 1.00 22.72 76 ASP B O 1
ATOM 1430 N N . ALA B 1 78 ? 52.567 -11.643 3.528 1.00 22.27 77 ALA B N 1
ATOM 1431 C CA . ALA B 1 78 ? 53.983 -11.947 3.215 1.00 22.04 77 ALA B CA 1
ATOM 1432 C C . ALA B 1 78 ? 54.904 -11.418 4.335 1.00 26.65 77 ALA B C 1
ATOM 1433 O O . ALA B 1 78 ? 55.803 -12.135 4.814 1.00 25.44 77 ALA B O 1
ATOM 1435 N N . TYR B 1 79 ? 54.656 -10.185 4.784 1.00 23.01 78 TYR B N 1
ATOM 1436 C CA . TYR B 1 79 ? 55.409 -9.607 5.900 1.00 23.31 78 TYR B CA 1
ATOM 1437 C C . TYR B 1 79 ? 55.271 -10.442 7.188 1.00 25.30 78 TYR B C 1
ATOM 1438 O O . TYR B 1 79 ? 56.264 -10.638 7.902 1.00 23.80 78 TYR B O 1
ATOM 1447 N N . ALA B 1 80 ? 54.042 -10.902 7.496 1.00 22.43 79 ALA B N 1
ATOM 1448 C CA . ALA B 1 80 ? 53.804 -11.691 8.710 1.00 22.25 79 ALA B CA 1
ATOM 1449 C C . ALA B 1 80 ? 54.604 -12.998 8.632 1.00 25.17 79 ALA B C 1
ATOM 1450 O O . ALA B 1 80 ? 55.088 -13.450 9.666 1.00 24.77 79 ALA B O 1
ATOM 1452 N N . GLU B 1 81 ? 54.749 -13.581 7.429 1.00 21.42 80 GLU B N 1
ATOM 1453 C CA . GLU B 1 81 ? 55.585 -14.788 7.229 1.00 21.96 80 GLU B CA 1
ATOM 1454 C C . GLU B 1 81 ? 57.058 -14.467 7.520 1.00 24.17 80 GLU B C 1
ATOM 1455 O O . GLU B 1 81 ? 57.744 -15.242 8.193 1.00 24.87 80 GLU B O 1
ATOM 1461 N N . ARG B 1 82 ? 57.532 -13.332 7.036 1.00 21.13 81 ARG B N 1
ATOM 1462 C CA . ARG B 1 82 ? 58.907 -12.931 7.311 1.00 22.46 81 ARG B CA 1
ATOM 1463 C C . ARG B 1 82 ? 59.122 -12.698 8.802 1.00 23.49 81 ARG B C 1
ATOM 1464 O O . ARG B 1 82 ? 60.123 -13.165 9.368 1.00 21.20 81 ARG B O 1
ATOM 1472 N N . ALA B 1 83 ? 58.216 -11.939 9.440 1.00 22.39 82 ALA B N 1
ATOM 1473 C CA . ALA B 1 83 ? 58.312 -11.628 10.888 1.00 23.02 82 ALA B CA 1
ATOM 1474 C C . ALA B 1 83 ? 58.357 -12.909 11.726 1.00 25.88 82 ALA B C 1
ATOM 1475 O O . ALA B 1 83 ? 59.057 -12.938 12.736 1.00 25.99 82 ALA B O 1
ATOM 1477 N N . ALA B 1 84 ? 57.602 -13.958 11.323 1.00 23.40 83 ALA B N 1
ATOM 1478 C CA . ALA B 1 84 ? 57.596 -15.233 12.071 1.00 24.71 83 ALA B CA 1
ATOM 1479 C C . ALA B 1 84 ? 58.908 -16.020 11.884 1.00 28.09 83 ALA B C 1
ATOM 1480 O O . ALA B 1 84 ? 59.279 -16.770 12.770 1.00 28.90 83 ALA B O 1
ATOM 1482 N N . ARG B 1 85 ? 59.577 -15.876 10.735 1.00 25.40 84 ARG B N 1
ATOM 1483 C CA . ARG B 1 85 ? 60.877 -16.507 10.483 1.00 25.01 84 ARG B CA 1
ATOM 1484 C C . ARG B 1 85 ? 61.919 -15.806 11.377 1.00 28.60 84 ARG B C 1
ATOM 1485 O O . ARG B 1 85 ? 62.707 -16.486 12.022 1.00 29.51 84 ARG B O 1
ATOM 1493 N N . ILE B 1 86 ? 61.862 -14.454 11.482 1.00 25.64 85 ILE B N 1
ATOM 1494 C CA . ILE B 1 86 ? 62.801 -13.687 12.337 1.00 26.13 85 ILE B CA 1
ATOM 1495 C C . ILE B 1 86 ? 62.476 -13.928 13.824 1.00 28.10 85 ILE B C 1
ATOM 1496 O O . ILE B 1 86 ? 63.393 -14.001 14.654 1.00 26.17 85 ILE B O 1
ATOM 1501 N N . ASP B 1 87 ? 61.164 -13.999 14.160 1.00 23.63 86 ASP B N 1
ATOM 1502 C CA . ASP B 1 87 ? 60.749 -14.192 15.562 1.00 24.27 86 ASP B CA 1
ATOM 1503 C C . ASP B 1 87 ? 59.743 -15.341 15.646 1.00 27.99 86 ASP B C 1
ATOM 1504 O O . ASP B 1 87 ? 58.537 -15.114 15.524 1.00 24.83 86 ASP B O 1
ATOM 1509 N N . PRO B 1 88 ? 60.235 -16.570 15.922 1.00 27.08 87 PRO B N 1
ATOM 1510 C CA . PRO B 1 88 ? 59.333 -17.741 16.018 1.00 27.95 87 PRO B CA 1
ATOM 1511 C C . PRO B 1 88 ? 58.325 -17.691 17.188 1.00 32.08 87 PRO B C 1
ATOM 1512 O O . PRO B 1 88 ? 57.481 -18.578 17.285 1.00 32.10 87 PRO B O 1
ATOM 1516 N N . ASP B 1 89 ? 58.417 -16.680 18.074 1.00 26.93 88 ASP B N 1
ATOM 1517 C CA . ASP B 1 89 ? 57.516 -16.517 19.213 1.00 26.06 88 ASP B CA 1
ATOM 1518 C C . ASP B 1 89 ? 56.362 -15.559 18.895 1.00 26.57 88 ASP B C 1
ATOM 1519 O O . ASP B 1 89 ? 55.539 -15.293 19.776 1.00 26.58 88 ASP B O 1
ATOM 1524 N N . ILE B 1 90 ? 56.320 -15.002 17.676 1.00 24.81 89 ILE B N 1
ATOM 1525 C CA . ILE B 1 90 ? 55.307 -14.007 17.345 1.00 23.74 89 ILE B CA 1
ATOM 1526 C C . ILE B 1 90 ? 53.906 -14.619 17.177 1.00 26.93 89 ILE B C 1
ATOM 1527 O O . ILE B 1 90 ? 53.740 -15.757 16.712 1.00 26.20 89 ILE B O 1
ATOM 1532 N N . TRP B 1 91 ? 52.896 -13.802 17.493 1.00 23.62 90 TRP B N 1
ATOM 1533 C CA . TRP B 1 91 ? 51.484 -14.068 17.232 1.00 23.78 90 TRP B CA 1
ATOM 1534 C C . TRP B 1 91 ? 51.044 -13.267 16.043 1.00 24.18 90 TRP B C 1
ATOM 1535 O O . TRP B 1 91 ? 51.537 -12.161 15.825 1.00 22.31 90 TRP B O 1
ATOM 1546 N N . VAL B 1 92 ? 50.058 -13.771 15.315 1.00 21.19 91 VAL B N 1
ATOM 1547 C CA . VAL B 1 92 ? 49.441 -13.028 14.243 1.00 21.12 91 VAL B CA 1
ATOM 1548 C C . VAL B 1 92 ? 47.932 -13.130 14.478 1.00 25.49 91 VAL B C 1
ATOM 1549 O O . VAL B 1 92 ? 47.386 -14.229 14.499 1.00 23.87 91 VAL B O 1
ATOM 1553 N N . VAL B 1 93 ? 47.284 -11.989 14.658 1.00 21.19 92 VAL B N 1
ATOM 1554 C CA . VAL B 1 93 ? 45.830 -11.940 14.872 1.00 22.19 92 VAL B CA 1
ATOM 1555 C C . VAL B 1 93 ? 45.243 -11.282 13.633 1.00 24.31 92 VAL B C 1
ATOM 1556 O O . VAL B 1 93 ? 45.781 -10.286 13.164 1.00 23.49 92 VAL B O 1
ATOM 1560 N N . GLU B 1 94 ? 44.200 -11.869 13.079 1.00 23.66 93 GLU B N 1
ATOM 1561 C CA . GLU B 1 94 ? 43.534 -11.323 11.895 1.00 24.39 93 GLU B CA 1
ATOM 1562 C C . GLU B 1 94 ? 42.116 -10.896 12.251 1.00 28.93 93 GLU B C 1
ATOM 1563 O O . GLU B 1 94 ? 41.338 -11.677 12.835 1.00 28.70 93 GLU B O 1
ATOM 1569 N N . ILE B 1 95 ? 41.785 -9.647 11.923 1.00 25.95 94 ILE B N 1
ATOM 1570 C CA . ILE B 1 95 ? 40.445 -9.103 12.206 1.00 24.85 94 ILE B CA 1
ATOM 1571 C C . ILE B 1 95 ? 39.800 -8.662 10.899 1.00 28.90 94 ILE B C 1
ATOM 1572 O O . ILE B 1 95 ? 40.330 -7.766 10.250 1.00 28.58 94 ILE B O 1
ATOM 1577 N N . GLU B 1 96 ? 38.644 -9.239 10.543 1.00 26.29 95 GLU B N 1
ATOM 1578 C CA . GLU B 1 96 ? 37.934 -8.845 9.305 1.00 27.49 95 GLU B CA 1
ATOM 1579 C C . GLU B 1 96 ? 36.704 -8.066 9.724 1.00 31.74 95 GLU B C 1
ATOM 1580 O O . GLU B 1 96 ? 35.787 -8.623 10.342 1.00 29.63 95 GLU B O 1
ATOM 1586 N N . ASP B 1 97 ? 36.712 -6.761 9.451 1.00 28.61 96 ASP B N 1
ATOM 1587 C CA . ASP B 1 97 ? 35.649 -5.902 9.948 1.00 29.09 96 ASP B CA 1
ATOM 1588 C C . ASP B 1 97 ? 35.032 -5.059 8.864 1.00 34.38 96 ASP B C 1
ATOM 1589 O O . ASP B 1 97 ? 35.735 -4.591 7.957 1.00 32.38 96 ASP B O 1
ATOM 1594 N N . ARG B 1 98 ? 33.708 -4.806 8.996 1.00 32.91 97 ARG B N 1
ATOM 1595 C CA . ARG B 1 98 ? 32.926 -4.001 8.059 1.00 33.47 97 ARG B CA 1
ATOM 1596 C C . ARG B 1 98 ? 33.532 -2.604 7.840 1.00 36.93 97 ARG B C 1
ATOM 1597 O O . ARG B 1 98 ? 33.390 -2.063 6.742 1.00 36.98 97 ARG B O 1
ATOM 1605 N N . ASP B 1 99 ? 34.204 -2.037 8.877 1.00 33.82 98 ASP B N 1
ATOM 1606 C CA . ASP B 1 99 ? 34.850 -0.719 8.806 1.00 33.79 98 ASP B CA 1
ATOM 1607 C C . ASP B 1 99 ? 36.370 -0.816 8.944 1.00 35.53 98 ASP B C 1
ATOM 1608 O O . ASP B 1 99 ? 37.016 0.210 9.129 1.00 36.22 98 ASP B O 1
ATOM 1613 N N . GLY B 1 100 ? 36.933 -2.019 8.823 1.00 30.51 99 GLY B N 1
ATOM 1614 C CA . GLY B 1 100 ? 38.380 -2.212 8.918 1.00 29.99 99 GLY B CA 1
ATOM 1615 C C . GLY B 1 100 ? 38.991 -1.857 10.269 1.00 33.69 99 GLY B C 1
ATOM 1616 O O . GLY B 1 100 ? 40.210 -1.618 10.358 1.00 33.20 99 GLY B O 1
ATOM 1617 N N . ARG B 1 101 ? 38.147 -1.814 11.327 1.00 29.30 100 ARG B N 1
ATOM 1618 C CA . ARG B 1 101 ? 38.557 -1.510 12.709 1.00 28.26 100 ARG B CA 1
ATOM 1619 C C . ARG B 1 101 ? 39.569 -2.524 13.229 1.00 31.72 100 ARG B C 1
ATOM 1620 O O . ARG B 1 101 ? 39.477 -3.731 12.939 1.00 31.13 100 ARG B O 1
ATOM 1628 N N . HIS B 1 102 ? 40.563 -2.020 13.967 1.00 26.80 101 HIS B N 1
ATOM 1629 C CA . HIS B 1 102 ? 41.609 -2.843 14.524 1.00 24.69 101 HIS B CA 1
ATOM 1630 C C . HIS B 1 102 ? 41.285 -3.202 15.988 1.00 25.29 101 HIS B C 1
ATOM 1631 O O . HIS B 1 102 ? 41.876 -4.143 16.502 1.00 24.56 101 HIS B O 1
ATOM 1638 N N . PHE B 1 103 ? 40.382 -2.440 16.654 1.00 24.27 102 PHE B N 1
ATOM 1639 C CA . PHE B 1 103 ? 39.917 -2.649 18.062 1.00 23.79 102 PHE B CA 1
ATOM 1640 C C . PHE B 1 103 ? 41.076 -2.532 19.060 1.00 30.52 102 PHE B C 1
ATOM 1641 O O . PHE B 1 103 ? 40.932 -2.974 20.204 1.00 30.57 102 PHE B O 1
ATOM 1649 N N . LEU B 1 104 ? 42.221 -1.928 18.642 1.00 27.90 103 LEU B N 1
ATOM 1650 C CA . LEU B 1 104 ? 43.381 -1.749 19.530 1.00 27.59 103 LEU B CA 1
ATOM 1651 C C . LEU B 1 104 ? 43.081 -0.638 20.540 1.00 32.93 103 LEU B C 1
ATOM 1652 O O . LEU B 1 104 ? 42.464 0.364 20.183 1.00 30.98 103 LEU B O 1
ATOM 1657 N N . THR B 1 105 ? 43.491 -0.834 21.812 1.00 31.21 104 THR B N 1
ATOM 1658 C CA . THR B 1 105 ? 43.179 0.118 22.903 1.00 31.33 104 THR B CA 1
ATOM 1659 C C . THR B 1 105 ? 44.374 0.992 23.279 1.00 36.86 104 THR B C 1
ATOM 1660 O O . THR B 1 105 ? 44.195 2.014 23.941 1.00 38.94 104 THR B O 1
ATOM 1664 N N . GLU B 1 106 ? 45.586 0.593 22.856 1.00 31.67 105 GLU B N 1
ATOM 1665 C CA . GLU B 1 106 ? 46.792 1.375 23.073 1.00 32.52 105 GLU B CA 1
ATOM 1666 C C . GLU B 1 106 ? 46.869 2.433 21.944 1.00 35.78 105 GLU B C 1
ATOM 1667 O O . GLU B 1 106 ? 46.185 2.260 20.941 1.00 33.59 105 GLU B O 1
ATOM 1673 N N . PRO B 1 107 ? 47.703 3.488 22.044 1.00 33.83 106 PRO B N 1
ATOM 1674 C CA . PRO B 1 107 ? 47.781 4.457 20.936 1.00 34.10 106 PRO B CA 1
ATOM 1675 C C . PRO B 1 107 ? 48.265 3.794 19.634 1.00 37.15 106 PRO B C 1
ATOM 1676 O O . PRO B 1 107 ? 49.115 2.895 19.663 1.00 33.64 106 PRO B O 1
ATOM 1680 N N . VAL B 1 108 ? 47.665 4.216 18.506 1.00 33.49 107 VAL B N 1
ATOM 1681 C CA . VAL B 1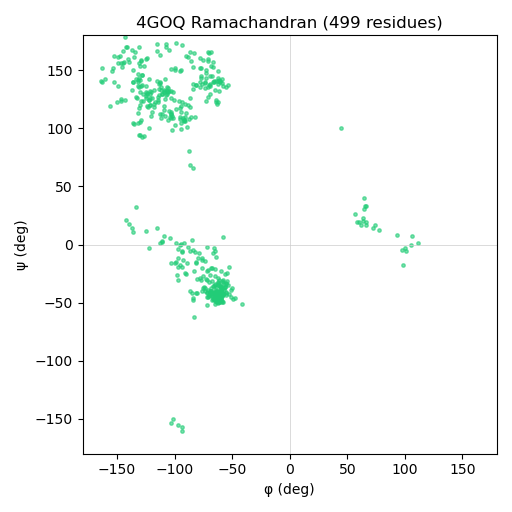 108 ? 47.938 3.724 17.169 1.00 33.52 107 VAL B CA 1
ATOM 1682 C C . VAL B 1 108 ? 48.371 4.931 16.357 1.00 44.34 107 VAL B C 1
ATOM 1683 O O . VAL B 1 108 ? 47.598 5.881 16.251 1.00 45.86 107 VAL B O 1
ATOM 1687 N N . GLU B 1 109 ? 49.598 4.905 15.801 1.00 45.06 108 GLU B N 1
ATOM 1688 C CA . GLU B 1 109 ? 50.143 5.995 14.984 1.00 48.48 108 GLU B CA 1
ATOM 1689 C C . GLU B 1 109 ? 49.209 6.328 13.820 1.00 56.87 108 GLU B C 1
ATOM 1690 O O . GLU B 1 109 ? 48.694 5.421 13.161 1.00 55.05 108 GLU B O 1
ATOM 1696 N N . SER B 1 110 ? 48.990 7.641 13.598 1.00 57.64 109 SER B N 1
ATOM 1697 C CA . SER B 1 110 ? 48.162 8.182 12.519 1.00 65.17 109 SER B CA 1
ATOM 1698 C C . SER B 1 110 ? 48.966 9.210 11.715 1.00 88.10 109 SER B C 1
ATOM 1699 O O . SER B 1 110 ? 49.460 10.194 12.314 1.00 90.95 109 SER B O 1
ATOM 1711 N N . LEU C 1 3 ? 6.807 -5.243 23.886 1.00 43.41 2 LEU C N 1
ATOM 1712 C CA . LEU C 1 3 ? 6.741 -6.043 22.683 1.00 41.17 2 LEU C CA 1
ATOM 1713 C C . LEU C 1 3 ? 7.812 -7.171 22.692 1.00 38.89 2 LEU C C 1
ATOM 1714 O O . LEU C 1 3 ? 7.553 -8.227 22.127 1.00 40.22 2 LEU C O 1
ATOM 1719 N N . LEU C 1 4 ? 9.008 -6.944 23.259 1.00 32.51 3 LEU C N 1
ATOM 1720 C CA . LEU C 1 4 ? 10.079 -7.962 23.216 1.00 31.15 3 LEU C CA 1
ATOM 1721 C C . LEU C 1 4 ? 9.774 -9.166 24.109 1.00 33.31 3 LEU C C 1
ATOM 1722 O O . LEU C 1 4 ? 9.347 -8.968 25.254 1.00 31.67 3 LEU C O 1
ATOM 1727 N N . SER C 1 5 ? 10.005 -10.411 23.576 1.00 28.90 4 SER C N 1
ATOM 1728 C CA A SER C 1 5 ? 9.815 -11.676 24.316 0.50 28.13 4 SER C CA 1
ATOM 1729 C CA B SER C 1 5 ? 9.780 -11.666 24.310 0.50 27.78 4 SER C CA 1
ATOM 1730 C C . SER C 1 5 ? 10.455 -11.600 25.688 1.00 30.14 4 SER C C 1
ATOM 1731 O O . SER C 1 5 ? 11.631 -11.250 25.789 1.00 29.82 4 SER C O 1
ATOM 1736 N N . THR C 1 6 ? 9.712 -11.928 26.744 1.00 26.37 5 THR C N 1
ATOM 1737 C CA . THR C 1 6 ? 10.219 -11.863 28.104 1.00 25.04 5 THR C CA 1
ATOM 1738 C C . THR C 1 6 ? 11.504 -12.675 28.293 1.00 28.38 5 THR C C 1
ATOM 1739 O O . THR C 1 6 ? 12.426 -12.174 28.921 1.00 26.69 5 THR C O 1
ATOM 1743 N N . ASP C 1 7 ? 11.567 -13.897 27.741 1.00 26.18 6 ASP C N 1
ATOM 1744 C CA . ASP C 1 7 ? 12.761 -14.715 27.933 1.00 26.73 6 ASP C CA 1
ATOM 1745 C C . ASP C 1 7 ? 14.033 -14.040 27.389 1.00 28.52 6 ASP C C 1
ATOM 1746 O O . ASP C 1 7 ? 15.045 -14.071 28.077 1.00 29.25 6 ASP C O 1
ATOM 1751 N N . ILE C 1 8 ? 13.948 -13.318 26.252 1.00 25.28 7 ILE C N 1
ATOM 1752 C CA . ILE C 1 8 ? 15.096 -12.576 25.705 1.00 25.11 7 ILE C CA 1
ATOM 1753 C C . ILE C 1 8 ? 15.399 -11.364 26.614 1.00 30.18 7 ILE C C 1
ATOM 1754 O O . ILE C 1 8 ? 16.566 -11.092 26.910 1.00 27.65 7 ILE C O 1
ATOM 1759 N N . TRP C 1 9 ? 14.345 -10.614 27.018 1.00 27.66 8 TRP C N 1
ATOM 1760 C CA . TRP C 1 9 ? 14.513 -9.452 27.901 1.00 27.29 8 TRP C CA 1
ATOM 1761 C C . TRP C 1 9 ? 15.187 -9.854 29.226 1.00 27.85 8 TRP C C 1
ATOM 1762 O O . TRP C 1 9 ? 16.080 -9.127 29.704 1.00 25.75 8 TRP C O 1
ATOM 1773 N N . VAL C 1 10 ? 14.776 -11.002 29.809 1.00 24.09 9 VAL C N 1
ATOM 1774 C CA . VAL C 1 10 ? 15.329 -11.492 31.102 1.00 23.39 9 VAL C CA 1
ATOM 1775 C C . VAL C 1 10 ? 16.797 -11.926 30.889 1.00 26.82 9 VAL C C 1
ATOM 1776 O O . VAL C 1 10 ? 17.640 -11.610 31.727 1.00 26.72 9 VAL C O 1
ATOM 1780 N N . ALA C 1 11 ? 17.099 -12.614 29.782 1.00 23.87 10 ALA C N 1
ATOM 1781 C CA . ALA C 1 11 ? 18.482 -13.034 29.484 1.00 23.61 10 ALA C CA 1
ATOM 1782 C C . ALA C 1 11 ? 19.398 -11.812 29.372 1.00 27.18 10 ALA C C 1
ATOM 1783 O O . ALA C 1 11 ? 20.503 -11.824 29.925 1.00 26.94 10 ALA C O 1
ATOM 1785 N N . ALA C 1 12 ? 18.905 -10.727 28.751 1.00 25.65 11 ALA C N 1
ATOM 1786 C CA . ALA C 1 12 ? 19.679 -9.482 28.568 1.00 24.60 11 ALA C CA 1
ATOM 1787 C C . ALA C 1 12 ? 19.921 -8.801 29.925 1.00 26.37 11 ALA C C 1
ATOM 1788 O O . ALA C 1 12 ? 21.051 -8.373 30.213 1.00 27.52 11 ALA C O 1
ATOM 1790 N N . LEU C 1 13 ? 18.877 -8.742 30.760 1.00 22.64 12 LEU C N 1
ATOM 1791 C CA . LEU C 1 13 ? 19.003 -8.127 32.102 1.00 23.33 12 LEU C CA 1
ATOM 1792 C C . LEU C 1 13 ? 20.056 -8.867 32.954 1.00 27.17 12 LEU C C 1
ATOM 1793 O O . LEU C 1 13 ? 20.959 -8.229 33.505 1.00 24.91 12 LEU C O 1
ATOM 1798 N N . ILE C 1 14 ? 19.958 -10.205 33.017 1.00 25.20 13 ILE C N 1
ATOM 1799 C CA . ILE C 1 14 ? 20.881 -11.055 33.798 1.00 25.37 13 ILE C CA 1
ATOM 1800 C C . ILE C 1 14 ? 22.314 -10.902 33.246 1.00 26.66 13 ILE C C 1
ATOM 1801 O O . ILE C 1 14 ? 23.252 -10.793 34.033 1.00 26.69 13 ILE C O 1
ATOM 1806 N N . ARG C 1 15 ? 22.469 -10.822 31.912 1.00 24.19 14 ARG C N 1
ATOM 1807 C CA . ARG C 1 15 ? 23.759 -10.677 31.249 1.00 24.88 14 ARG C CA 1
ATOM 1808 C C . ARG C 1 15 ? 24.408 -9.336 31.637 1.00 28.79 14 ARG C C 1
ATOM 1809 O O . ARG C 1 15 ? 25.590 -9.315 31.977 1.00 27.45 14 ARG C O 1
ATOM 1817 N N . ARG C 1 16 ? 23.638 -8.245 31.615 1.00 26.50 15 ARG C N 1
ATOM 1818 C CA . ARG C 1 16 ? 24.143 -6.908 31.983 1.00 27.92 15 ARG C CA 1
ATOM 1819 C C . ARG C 1 16 ? 24.575 -6.858 33.450 1.00 30.26 15 ARG C C 1
ATOM 1820 O O . ARG C 1 16 ? 25.625 -6.300 33.782 1.00 29.21 15 ARG C O 1
ATOM 1828 N N . ALA C 1 17 ? 23.766 -7.468 34.304 1.00 25.75 16 ALA C N 1
ATOM 1829 C CA . ALA C 1 17 ? 23.973 -7.507 35.755 1.00 25.44 16 ALA C CA 1
ATOM 1830 C C . ALA C 1 17 ? 25.245 -8.269 36.076 1.00 27.80 16 ALA C C 1
ATOM 1831 O O . ALA C 1 17 ? 26.091 -7.730 36.791 1.00 25.86 16 ALA C O 1
ATOM 1833 N N . GLU C 1 18 ? 25.420 -9.482 35.481 1.00 25.40 17 GLU C N 1
ATOM 1834 C CA A GLU C 1 18 ? 26.608 -10.299 35.735 0.50 25.53 17 GLU C CA 1
ATOM 1835 C CA B GLU C 1 18 ? 26.611 -10.305 35.732 0.50 25.53 17 GLU C CA 1
ATOM 1836 C C . GLU C 1 18 ? 27.879 -9.644 35.181 1.00 29.12 17 GLU C C 1
ATOM 1837 O O . GLU C 1 18 ? 28.909 -9.631 35.879 1.00 27.39 17 GLU C O 1
ATOM 1848 N N . LEU C 1 19 ? 27.810 -9.067 33.952 1.00 26.81 18 LEU C N 1
ATOM 1849 C CA . LEU C 1 19 ? 28.994 -8.406 33.381 1.00 27.70 18 LEU C CA 1
ATOM 1850 C C . LEU C 1 19 ? 29.381 -7.185 34.224 1.00 31.55 18 LEU C C 1
ATOM 1851 O O . LEU C 1 19 ? 30.523 -6.771 34.218 1.00 32.73 18 LEU C O 1
ATOM 1856 N N . GLY C 1 20 ? 28.428 -6.670 34.985 1.00 29.10 19 GLY C N 1
ATOM 1857 C CA . GLY C 1 20 ? 28.650 -5.551 35.894 1.00 30.87 19 GLY C CA 1
ATOM 1858 C C . GLY C 1 20 ? 29.119 -5.964 37.274 1.00 35.11 19 GLY C C 1
ATOM 1859 O O . GLY C 1 20 ? 29.352 -5.103 38.120 1.00 35.60 19 GLY C O 1
ATOM 1860 N N . GLY C 1 21 ? 29.228 -7.270 37.514 1.00 31.79 20 GLY C N 1
ATOM 1861 C CA . GLY C 1 21 ? 29.710 -7.811 38.785 1.00 32.41 20 GLY C CA 1
ATOM 1862 C C . GLY C 1 21 ? 28.667 -8.319 39.766 1.00 38.61 20 GLY C C 1
ATOM 1863 O O . GLY C 1 21 ? 29.022 -8.888 40.807 1.00 38.89 20 GLY C O 1
ATOM 1864 N N . ALA C 1 22 ? 27.381 -8.139 39.449 1.00 33.72 21 ALA C N 1
ATOM 1865 C CA . ALA C 1 22 ? 26.295 -8.563 40.338 1.00 32.11 21 ALA C CA 1
ATOM 1866 C C . ALA C 1 22 ? 25.968 -10.017 40.141 1.00 34.76 21 ALA C C 1
ATOM 1867 O O . ALA C 1 22 ? 26.153 -10.556 39.057 1.00 34.73 21 ALA C O 1
ATOM 1869 N N . PHE C 1 23 ? 25.454 -10.647 41.187 1.00 32.00 22 PHE C N 1
ATOM 1870 C CA . PHE C 1 23 ? 24.931 -11.988 41.104 1.00 33.14 22 PHE C CA 1
ATOM 1871 C C . PHE C 1 23 ? 23.478 -11.827 40.665 1.00 36.06 22 PHE C C 1
ATOM 1872 O O . PHE C 1 23 ? 22.742 -11.049 41.275 1.00 35.49 22 PHE C O 1
ATOM 1880 N N . ALA C 1 24 ? 23.083 -12.498 39.588 1.00 31.52 23 ALA C N 1
ATOM 1881 C CA . ALA C 1 24 ? 21.727 -12.388 39.041 1.00 32.12 23 ALA C CA 1
ATOM 1882 C C . ALA C 1 24 ? 21.222 -13.762 38.666 1.00 37.57 23 ALA C C 1
ATOM 1883 O O . ALA C 1 24 ? 21.962 -14.520 38.032 1.00 37.74 23 ALA C O 1
ATOM 1885 N N . THR C 1 25 ? 19.977 -14.097 39.070 1.00 31.49 24 THR C N 1
ATOM 1886 C CA A THR C 1 25 ? 19.378 -15.392 38.780 0.50 31.04 24 THR C CA 1
ATOM 1887 C CA B THR C 1 25 ? 19.353 -15.388 38.769 0.50 31.47 24 THR C CA 1
ATOM 1888 C C . THR C 1 25 ? 17.860 -15.268 38.553 1.00 34.00 24 THR C C 1
ATOM 1889 O O . THR C 1 25 ? 17.236 -14.298 39.003 1.00 32.56 24 THR C O 1
ATOM 1896 N N . VAL C 1 26 ? 17.288 -16.282 37.908 1.00 30.77 25 VAL C N 1
ATOM 1897 C CA . VAL C 1 26 ? 15.852 -16.395 37.707 1.00 30.47 25 VAL C CA 1
ATOM 1898 C C . VAL C 1 26 ? 15.352 -17.216 38.909 1.00 34.72 25 VAL C C 1
ATOM 1899 O O . VAL C 1 26 ? 15.657 -18.410 38.983 1.00 34.93 25 VAL C O 1
ATOM 1903 N N . ALA C 1 27 ? 14.653 -16.575 39.874 1.00 31.27 26 ALA C N 1
ATOM 1904 C CA . ALA C 1 27 ? 14.055 -17.253 41.031 1.00 30.78 26 ALA C CA 1
ATOM 1905 C C . ALA C 1 27 ? 12.777 -17.959 40.593 1.00 35.01 26 ALA C C 1
ATOM 1906 O O . ALA C 1 27 ? 12.415 -18.999 41.145 1.00 34.99 26 ALA C O 1
ATOM 1908 N N . ARG C 1 28 ? 12.095 -17.398 39.574 1.00 28.95 27 ARG C N 1
ATOM 1909 C CA . ARG C 1 28 ? 10.882 -17.997 39.052 1.00 28.28 27 ARG C CA 1
ATOM 1910 C C . ARG C 1 28 ? 10.790 -17.737 37.569 1.00 30.10 27 ARG C C 1
ATOM 1911 O O . ARG C 1 28 ? 10.885 -16.591 37.141 1.00 30.41 27 ARG C O 1
ATOM 1919 N N . LYS C 1 29 ? 10.671 -18.803 36.786 1.00 27.42 28 LYS C N 1
ATOM 1920 C CA . LYS C 1 29 ? 10.574 -18.711 35.323 1.00 29.31 28 LYS C CA 1
ATOM 1921 C C .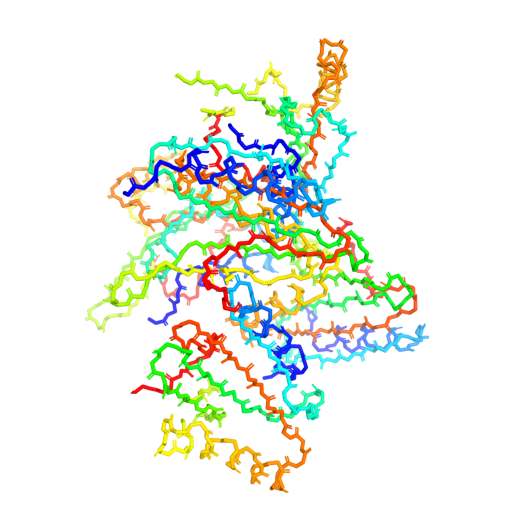 LYS C 1 29 ? 9.089 -18.715 34.904 1.00 35.28 28 LYS C C 1
ATOM 1922 O O . LYS C 1 29 ? 8.379 -19.703 35.116 1.00 34.96 28 LYS C O 1
ATOM 1928 N N . GLY C 1 30 ? 8.635 -17.597 34.343 1.00 32.10 29 GLY C N 1
ATOM 1929 C CA . GLY C 1 30 ? 7.250 -17.471 33.908 1.00 31.46 29 GLY C CA 1
ATOM 1930 C C . GLY C 1 30 ? 7.058 -17.753 32.432 1.00 34.36 29 GLY C C 1
ATOM 1931 O O . GLY C 1 30 ? 7.862 -18.461 31.811 1.00 35.83 29 GLY C O 1
ATOM 1932 N N . ASP C 1 31 ? 5.988 -17.178 31.852 1.00 29.08 30 ASP C N 1
ATOM 1933 C CA . ASP C 1 31 ? 5.674 -17.342 30.434 1.00 28.12 30 ASP C CA 1
ATOM 1934 C C . ASP C 1 31 ? 6.780 -16.752 29.560 1.00 31.40 30 ASP C C 1
ATOM 1935 O O . ASP C 1 31 ? 7.089 -15.562 29.680 1.00 30.04 30 ASP C O 1
ATOM 1940 N N . ALA C 1 32 ? 7.394 -17.594 28.700 1.00 30.90 31 ALA C N 1
ATOM 1941 C CA . ALA C 1 32 ? 8.526 -17.195 27.841 1.00 31.66 31 ALA C CA 1
ATOM 1942 C C . ALA C 1 32 ? 8.214 -16.001 26.926 1.00 33.75 31 ALA C C 1
ATOM 1943 O O . ALA C 1 32 ? 9.060 -15.134 26.758 1.00 32.32 31 ALA C O 1
ATOM 1945 N N . ARG C 1 33 ? 7.015 -15.936 26.362 1.00 31.60 32 ARG C N 1
ATOM 1946 C CA . ARG C 1 33 ? 6.714 -14.868 25.406 1.00 31.75 32 ARG C CA 1
ATOM 1947 C C . ARG C 1 33 ? 6.285 -13.566 26.058 1.00 33.48 32 ARG C C 1
ATOM 1948 O O . ARG C 1 33 ? 6.716 -12.499 25.613 1.00 29.94 32 ARG C O 1
ATOM 1956 N N . ALA C 1 34 ? 5.355 -13.636 27.019 1.00 30.64 33 ALA C N 1
ATOM 1957 C CA . ALA C 1 34 ? 4.727 -12.410 27.506 1.00 31.44 33 ALA C CA 1
ATOM 1958 C C . ALA C 1 34 ? 4.491 -12.347 29.001 1.00 33.75 33 ALA C C 1
ATOM 1959 O O . ALA C 1 34 ? 3.727 -11.495 29.449 1.00 34.34 33 ALA C O 1
ATOM 1961 N N . GLY C 1 35 ? 5.170 -13.187 29.768 1.00 29.56 34 GLY C N 1
ATOM 1962 C CA . GLY C 1 35 ? 5.030 -13.147 31.219 1.00 28.39 34 GLY C CA 1
ATOM 1963 C C . GLY C 1 35 ? 5.524 -11.835 31.807 1.00 31.00 34 GLY C C 1
ATOM 1964 O O . GLY C 1 35 ? 6.512 -11.259 31.312 1.00 29.48 34 GLY C O 1
ATOM 1965 N N . ALA C 1 36 ? 4.790 -11.317 32.831 1.00 28.28 35 ALA C N 1
ATOM 1966 C CA . ALA C 1 36 ? 5.204 -10.111 33.571 1.00 28.48 35 ALA C CA 1
ATOM 1967 C C . ALA C 1 36 ? 6.492 -10.432 34.374 1.00 28.73 35 ALA C C 1
ATOM 1968 O O . ALA C 1 36 ? 6.763 -11.598 34.647 1.00 26.56 35 ALA C O 1
ATOM 1970 N N . VAL C 1 37 ? 7.287 -9.412 34.735 1.00 24.47 36 VAL C N 1
ATOM 1971 C CA . VAL C 1 37 ? 8.524 -9.651 35.465 1.00 24.09 36 VAL C CA 1
ATOM 1972 C C . VAL C 1 37 ? 8.541 -8.830 36.754 1.00 25.16 36 VAL C C 1
ATOM 1973 O O . VAL C 1 37 ? 8.220 -7.641 36.726 1.00 26.54 36 VAL C O 1
ATOM 1977 N N . LEU C 1 38 ? 8.958 -9.453 37.845 1.00 21.54 37 LEU C N 1
ATOM 1978 C CA . LEU C 1 38 ? 9.302 -8.762 39.091 1.00 21.22 37 LEU C CA 1
ATOM 1979 C C . LEU C 1 38 ? 10.796 -8.769 39.207 1.00 25.47 37 LEU C C 1
ATOM 1980 O O . LEU C 1 38 ? 11.401 -9.830 39.047 1.00 26.75 37 LEU C O 1
ATOM 1985 N N . VAL C 1 39 ? 11.391 -7.637 39.552 1.00 21.86 38 VAL C N 1
ATOM 1986 C CA . VAL C 1 39 ? 12.859 -7.580 39.715 1.00 21.20 38 VAL C CA 1
ATOM 1987 C C . VAL C 1 39 ? 13.157 -7.213 41.165 1.00 23.84 38 VAL C C 1
ATOM 1988 O O . VAL C 1 39 ? 12.791 -6.127 41.620 1.00 24.03 38 VAL C O 1
ATOM 1992 N N . LYS C 1 40 ? 13.848 -8.116 41.872 1.00 21.37 39 LYS C N 1
ATOM 1993 C CA . LYS C 1 40 ? 14.263 -7.891 43.259 1.00 21.53 39 LYS C CA 1
ATOM 1994 C C . LYS C 1 40 ? 15.745 -7.538 43.257 1.00 26.19 39 LYS C C 1
ATOM 1995 O O . LYS C 1 40 ? 16.565 -8.389 42.915 1.00 27.57 39 LYS C O 1
ATOM 2001 N N . ALA C 1 41 ? 16.061 -6.292 43.601 1.00 21.85 40 ALA C N 1
ATOM 2002 C CA . ALA C 1 41 ? 17.427 -5.758 43.682 1.00 22.91 40 ALA C CA 1
ATOM 2003 C C . ALA C 1 41 ? 17.862 -5.726 45.171 1.00 25.79 40 ALA C C 1
ATOM 2004 O O . ALA C 1 41 ? 17.339 -4.934 45.972 1.00 24.46 40 ALA C O 1
ATOM 2006 N N . VAL C 1 42 ? 18.785 -6.614 45.545 1.00 24.63 41 VAL C N 1
ATOM 2007 C CA . VAL C 1 42 ? 19.262 -6.759 46.946 1.00 25.43 41 VAL C CA 1
ATOM 2008 C C . VAL C 1 42 ? 20.544 -5.958 47.084 1.00 30.19 41 VAL C C 1
ATOM 2009 O O . VAL C 1 42 ? 21.478 -6.156 46.303 1.00 29.64 41 VAL C O 1
ATOM 2013 N N . ASP C 1 43 ? 20.564 -5.011 48.044 1.00 27.05 42 ASP C N 1
ATOM 2014 C CA . ASP C 1 43 ? 21.710 -4.117 48.298 1.00 26.35 42 ASP C CA 1
ATOM 2015 C C . ASP C 1 43 ? 22.479 -4.671 49.470 1.00 32.45 42 ASP C C 1
ATOM 2016 O O . ASP C 1 43 ? 22.047 -4.540 50.620 1.00 29.48 42 ASP C O 1
ATOM 2021 N N . ARG C 1 44 ? 23.604 -5.322 49.182 1.00 34.40 43 ARG C N 1
ATOM 2022 C CA . ARG C 1 44 ? 24.431 -6.001 50.186 1.00 36.65 43 ARG C CA 1
ATOM 2023 C C . ARG C 1 44 ? 24.984 -5.034 51.243 1.00 41.32 43 ARG C C 1
ATOM 2024 O O . ARG C 1 44 ? 24.918 -5.339 52.433 1.00 43.79 43 ARG C O 1
ATOM 2032 N N . ARG C 1 45 ? 25.454 -3.851 50.823 1.00 36.53 44 ARG C N 1
ATOM 2033 C CA . ARG C 1 45 ? 26.026 -2.849 51.721 1.00 36.25 44 ARG C CA 1
ATOM 2034 C C . ARG C 1 45 ? 24.988 -2.239 52.662 1.00 37.57 44 ARG C C 1
ATOM 2035 O O . ARG C 1 45 ? 25.259 -2.148 53.856 1.00 38.35 44 ARG C O 1
ATOM 2043 N N . GLU C 1 46 ? 23.823 -1.817 52.126 1.00 30.21 45 GLU C N 1
ATOM 2044 C CA A GLU C 1 46 ? 22.812 -1.154 52.946 0.50 30.00 45 GLU C CA 1
ATOM 2045 C CA B GLU C 1 46 ? 22.716 -1.167 52.853 0.50 30.50 45 GLU C CA 1
ATOM 2046 C C . GLU C 1 46 ? 21.892 -2.171 53.681 1.00 32.20 45 GLU C C 1
ATOM 2047 O O . GLU C 1 46 ? 21.169 -1.783 54.602 1.00 31.51 45 GLU C O 1
ATOM 2058 N N . GLY C 1 47 ? 22.002 -3.455 53.347 1.00 29.23 46 GLY C N 1
ATOM 2059 C CA . GLY C 1 47 ? 21.265 -4.532 54.006 1.00 27.96 46 GLY C CA 1
ATOM 2060 C C . GLY C 1 47 ? 19.786 -4.570 53.668 1.00 29.40 46 GLY C C 1
ATOM 2061 O O . GLY C 1 47 ? 19.016 -5.259 54.332 1.00 30.56 46 GLY C O 1
ATOM 2062 N N . THR C 1 48 ? 19.382 -3.853 52.625 1.00 23.74 47 THR C N 1
ATOM 2063 C CA . THR C 1 48 ? 17.985 -3.735 52.209 1.00 22.32 47 THR C CA 1
ATOM 2064 C C . THR C 1 48 ? 17.778 -4.350 50.836 1.00 25.12 47 THR C C 1
ATOM 2065 O O . THR C 1 48 ? 18.737 -4.725 50.182 1.00 25.89 47 THR C O 1
ATOM 2069 N N . ALA C 1 49 ? 16.533 -4.439 50.410 1.00 22.36 48 ALA C N 1
ATOM 2070 C CA . ALA C 1 49 ? 16.183 -4.858 49.056 1.00 22.48 48 ALA C CA 1
ATOM 2071 C C . ALA C 1 49 ? 15.028 -4.000 48.588 1.00 26.01 48 ALA C C 1
ATOM 2072 O O . ALA C 1 49 ? 14.359 -3.370 49.402 1.00 24.31 48 ALA C O 1
ATOM 2074 N N . ARG C 1 50 ? 14.841 -3.935 47.263 1.00 24.25 49 ARG C N 1
ATOM 2075 C CA . ARG C 1 50 ? 13.753 -3.243 46.583 1.00 25.20 49 ARG C CA 1
ATOM 2076 C C . ARG C 1 50 ? 13.161 -4.193 45.571 1.00 26.77 49 ARG C C 1
ATOM 2077 O O . ARG C 1 50 ? 13.899 -4.955 44.945 1.00 25.37 49 ARG C O 1
ATOM 2085 N N . LEU C 1 51 ? 11.852 -4.145 45.393 1.00 22.89 50 LEU C N 1
ATOM 2086 C CA . LEU C 1 51 ? 11.233 -4.979 44.377 1.00 23.51 50 LEU C CA 1
ATOM 2087 C C . LEU C 1 51 ? 10.528 -4.071 43.382 1.00 24.76 50 LEU C C 1
ATOM 2088 O O . LEU C 1 51 ? 9.792 -3.150 43.775 1.00 23.18 50 LEU C O 1
ATOM 2093 N N . PHE C 1 52 ? 10.779 -4.320 42.086 1.00 23.71 51 PHE C N 1
ATOM 2094 C CA . PHE C 1 52 ? 10.225 -3.505 41.016 1.00 24.93 51 PHE C CA 1
ATOM 2095 C C . PHE C 1 52 ? 9.252 -4.299 40.136 1.00 28.92 51 PHE C C 1
ATOM 2096 O O . PHE C 1 52 ? 9.516 -5.460 39.809 1.00 24.97 51 PHE C O 1
ATOM 2104 N N . SER C 1 53 ? 8.150 -3.637 39.731 1.00 27.65 52 SER C N 1
ATOM 2105 C CA . SER C 1 53 ? 7.166 -4.159 38.790 1.00 28.67 52 SER C CA 1
ATOM 2106 C C . SER C 1 53 ? 6.913 -3.123 37.684 1.00 34.17 52 SER C C 1
ATOM 2107 O O . SER C 1 53 ? 7.190 -1.932 37.865 1.00 30.23 52 SER C O 1
ATOM 2110 N N . GLU C 1 54 ? 6.417 -3.600 36.525 1.00 35.89 53 GLU C N 1
ATOM 2111 C CA . GLU C 1 54 ? 6.162 -2.811 35.314 1.00 39.23 53 GLU C CA 1
ATOM 2112 C C . GLU C 1 54 ? 4.981 -1.850 35.484 1.00 43.78 53 GLU C C 1
ATOM 2113 O O . GLU C 1 54 ? 3.967 -2.247 36.032 1.00 42.10 53 GLU C O 1
ATOM 2119 N N . ALA C 1 55 ? 5.124 -0.593 35.001 1.00 45.02 54 ALA C N 1
ATOM 2120 C CA . ALA C 1 55 ? 4.081 0.446 35.024 1.00 47.03 54 ALA C CA 1
ATOM 2121 C C . ALA C 1 55 ? 4.186 1.433 33.822 1.00 55.81 54 ALA C C 1
ATOM 2122 O O . ALA C 1 55 ? 5.252 1.555 33.204 1.00 54.41 54 ALA C O 1
ATOM 2124 N N . THR C 1 56 ? 3.078 2.167 33.529 1.00 55.78 55 THR C N 1
ATOM 2125 C CA . THR C 1 56 ? 3.035 3.163 32.448 1.00 57.57 55 THR C CA 1
ATOM 2126 C C . THR C 1 56 ? 2.600 4.526 33.014 1.00 62.19 55 THR C C 1
ATOM 2127 O O . THR C 1 56 ? 1.593 4.609 33.722 1.00 62.15 55 THR C O 1
ATOM 2131 N N . ARG C 1 57 ? 3.370 5.585 32.690 1.00 59.21 56 ARG C N 1
ATOM 2132 C CA . ARG C 1 57 ? 3.115 6.959 33.128 1.00 93.68 56 ARG C CA 1
ATOM 2133 C C . ARG C 1 57 ? 2.001 7.606 32.295 1.00 122.11 56 ARG C C 1
ATOM 2134 O O . ARG C 1 57 ? 1.907 7.381 31.087 1.00 82.29 56 ARG C O 1
ATOM 2136 N N . ARG C 1 62 ? 6.496 2.115 29.226 1.00 64.89 61 ARG C N 1
ATOM 2137 C CA . ARG C 1 62 ? 7.056 1.235 30.251 1.00 63.17 61 ARG C CA 1
ATOM 2138 C C . ARG C 1 62 ? 7.956 2.031 31.225 1.00 62.26 61 ARG C C 1
ATOM 2139 O O . ARG C 1 62 ? 8.779 2.825 30.778 1.00 61.58 61 ARG C O 1
ATOM 2147 N N . PHE C 1 63 ? 7.753 1.831 32.561 1.00 54.56 62 PHE C N 1
ATOM 2148 C CA . PHE C 1 63 ? 8.523 2.413 33.675 1.00 51.64 62 PHE C CA 1
ATOM 2149 C C . PHE C 1 63 ? 8.430 1.436 34.881 1.00 47.58 62 PHE C C 1
ATOM 2150 O O . PHE C 1 63 ? 7.585 0.536 34.866 1.00 46.28 62 PHE C O 1
ATOM 2158 N N . TRP C 1 64 ? 9.327 1.569 35.874 1.00 40.95 63 TRP C N 1
ATOM 2159 C CA . TRP C 1 64 ? 9.358 0.632 37.009 1.00 37.10 63 TRP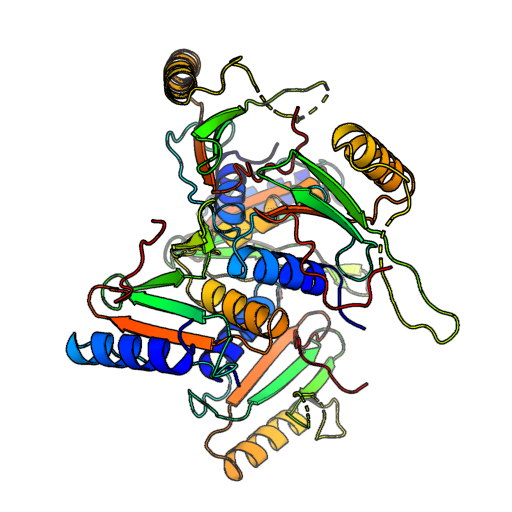 C CA 1
ATOM 2160 C C . TRP C 1 64 ? 8.965 1.279 38.312 1.00 38.24 63 TRP C C 1
ATOM 2161 O O . TRP C 1 64 ? 9.528 2.304 38.714 1.00 39.71 63 TRP C O 1
ATOM 2185 N N . GLN C 1 66 ? 7.591 0.400 42.633 1.00 25.79 65 GLN C N 1
ATOM 2186 C CA . GLN C 1 66 ? 7.739 -0.490 43.778 1.00 24.47 65 GLN C CA 1
ATOM 2187 C C . GLN C 1 66 ? 6.345 -0.801 44.312 1.00 28.72 65 GLN C C 1
ATOM 2188 O O . GLN C 1 66 ? 5.766 0.035 45.008 1.00 31.39 65 GLN C O 1
ATOM 2194 N N . PRO C 1 67 ? 5.785 -1.997 44.041 1.00 24.34 66 PRO C N 1
ATOM 2195 C CA . PRO C 1 67 ? 4.414 -2.287 44.508 1.00 24.08 66 PRO C CA 1
ATOM 2196 C C . PRO C 1 67 ? 4.309 -2.425 46.025 1.00 27.96 66 PRO C C 1
ATOM 2197 O O . PRO C 1 67 ? 3.248 -2.154 46.578 1.00 27.86 66 PRO C O 1
ATOM 2201 N N . VAL C 1 68 ? 5.423 -2.806 46.703 1.00 23.40 67 VAL C N 1
ATOM 2202 C CA . VAL C 1 68 ? 5.469 -2.964 48.154 1.00 23.84 67 VAL C CA 1
ATOM 2203 C C . VAL C 1 68 ? 6.234 -1.794 48.748 1.00 27.51 67 VAL C C 1
ATOM 2204 O O . VAL C 1 68 ? 7.376 -1.590 48.377 1.00 25.64 67 VAL C O 1
ATOM 2208 N N . ARG C 1 69 ? 5.673 -1.166 49.771 1.00 26.52 68 ARG C N 1
ATOM 2209 C CA . ARG C 1 69 ? 6.324 -0.077 50.494 1.00 26.72 68 ARG C CA 1
ATOM 2210 C C . ARG C 1 69 ? 7.198 -0.690 51.579 1.00 25.80 68 ARG C C 1
ATOM 2211 O O . ARG C 1 69 ? 6.897 -0.588 52.759 1.00 25.76 68 ARG C O 1
ATOM 2219 N N . SER C 1 70 ? 8.265 -1.376 51.167 1.00 21.76 69 SER C N 1
ATOM 2220 C CA . SER C 1 70 ? 9.207 -2.024 52.092 1.00 19.93 69 SER C CA 1
ATOM 2221 C C . SER C 1 70 ? 10.551 -2.148 51.465 1.00 23.67 69 SER C C 1
ATOM 2222 O O . SER C 1 70 ? 10.644 -2.335 50.235 1.00 23.29 69 SER C O 1
ATOM 2225 N N . THR C 1 71 ? 11.568 -2.146 52.328 1.00 22.61 70 THR C N 1
ATOM 2226 C CA . THR C 1 71 ? 12.987 -2.381 52.037 1.00 22.71 70 THR C CA 1
ATOM 2227 C C . THR C 1 71 ? 13.435 -3.700 52.691 1.00 25.42 70 THR C C 1
ATOM 2228 O O . THR C 1 71 ? 14.604 -4.069 52.610 1.00 24.46 70 THR C O 1
ATOM 2232 N N . PHE C 1 72 ? 12.499 -4.393 53.360 1.00 23.56 71 PHE C N 1
ATOM 2233 C CA . PHE C 1 72 ? 12.807 -5.593 54.133 1.00 23.39 71 PHE C CA 1
ATOM 2234 C C . PHE C 1 72 ? 12.621 -6.808 53.240 1.00 24.86 71 PHE C C 1
ATOM 2235 O O . PHE C 1 72 ? 11.500 -7.119 52.852 1.00 24.69 71 PHE C O 1
ATOM 2243 N N . GLU C 1 73 ? 13.732 -7.446 52.852 1.00 22.88 72 GLU C N 1
ATOM 2244 C CA . GLU C 1 73 ? 13.741 -8.542 51.857 1.00 23.46 72 GLU C CA 1
ATOM 2245 C C . GLU C 1 73 ? 12.674 -9.634 52.100 1.00 24.67 72 GLU C C 1
ATOM 2246 O O . GLU C 1 73 ? 11.962 -9.900 51.145 1.00 22.20 72 GLU C O 1
ATOM 2252 N N . PRO C 1 74 ? 12.442 -10.175 53.330 1.00 21.43 73 PRO C N 1
ATOM 2253 C CA . PRO C 1 74 ? 11.345 -11.159 53.494 1.00 22.03 73 PRO C CA 1
ATOM 2254 C C . PRO C 1 74 ? 9.952 -10.642 53.101 1.00 24.93 73 PRO C C 1
ATOM 2255 O O . PRO C 1 74 ? 9.140 -11.475 52.690 1.00 23.83 73 PRO C O 1
ATOM 2259 N N . ASP C 1 75 ? 9.649 -9.314 53.246 1.00 21.79 74 ASP C N 1
ATOM 2260 C CA . ASP C 1 75 ? 8.347 -8.748 52.800 1.00 20.81 74 ASP C CA 1
ATOM 2261 C C . ASP C 1 75 ? 8.231 -8.820 51.280 1.00 20.74 74 ASP C C 1
ATOM 2262 O O . ASP C 1 75 ? 7.141 -8.980 50.745 1.00 20.66 74 ASP C O 1
ATOM 2267 N N . LEU C 1 76 ? 9.346 -8.633 50.588 1.00 17.88 75 LEU C N 1
ATOM 2268 C CA . LEU C 1 76 ? 9.377 -8.664 49.123 1.00 18.41 75 LEU C CA 1
ATOM 2269 C C . LEU C 1 76 ? 9.243 -10.072 48.614 1.00 21.99 75 LEU C C 1
ATOM 2270 O O . LEU C 1 76 ? 8.595 -10.273 47.589 1.00 21.90 75 LEU C O 1
ATOM 2275 N N . ASP C 1 77 ? 9.864 -11.049 49.315 1.00 21.01 76 ASP C N 1
ATOM 2276 C CA . ASP C 1 77 ? 9.756 -12.456 48.908 1.00 22.24 76 ASP C CA 1
ATOM 2277 C C . ASP C 1 77 ? 8.326 -12.952 49.115 1.00 24.77 76 ASP C C 1
ATOM 2278 O O . ASP C 1 77 ? 7.814 -13.710 48.286 1.00 25.00 76 ASP C O 1
ATOM 2283 N N . ALA C 1 78 ? 7.678 -12.501 50.195 1.00 21.43 77 ALA C N 1
ATOM 2284 C CA . ALA C 1 78 ? 6.277 -12.830 50.501 1.00 20.49 77 ALA C CA 1
ATOM 2285 C C . ALA C 1 78 ? 5.378 -12.246 49.402 1.00 24.41 77 ALA C C 1
ATOM 2286 O O . ALA C 1 78 ? 4.475 -12.922 48.918 1.00 23.51 77 ALA C O 1
ATOM 2288 N N . TYR C 1 79 ? 5.635 -11.012 49.004 1.00 20.62 78 TYR C N 1
ATOM 2289 C CA . TYR C 1 79 ? 4.866 -10.386 47.910 1.00 21.98 78 TYR C CA 1
ATOM 2290 C C . TYR C 1 79 ? 5.034 -11.181 46.611 1.00 24.61 78 TYR C C 1
ATOM 2291 O O . TYR C 1 79 ? 4.047 -11.404 45.906 1.00 23.35 78 TYR C O 1
ATOM 2300 N N . ALA C 1 80 ? 6.289 -11.621 46.294 1.00 21.94 79 ALA C N 1
ATOM 2301 C CA . ALA C 1 80 ? 6.536 -12.407 45.067 1.00 23.57 79 ALA C CA 1
ATOM 2302 C C . ALA C 1 80 ? 5.746 -13.733 45.092 1.00 26.40 79 ALA C C 1
ATOM 2303 O O . ALA C 1 80 ? 5.317 -14.204 44.027 1.00 25.23 79 ALA C O 1
ATOM 2305 N N . GLU C 1 81 ? 5.506 -14.300 46.289 1.00 24.47 80 GLU C N 1
ATOM 2306 C CA . GLU C 1 81 ? 4.705 -15.537 46.388 1.00 24.99 80 GLU C CA 1
ATOM 2307 C C . GLU C 1 81 ? 3.249 -15.243 46.071 1.00 28.27 80 GLU C C 1
ATOM 2308 O O . GLU C 1 81 ? 2.600 -16.005 45.353 1.00 26.81 80 GLU C O 1
ATOM 2314 N N . ARG C 1 82 ? 2.721 -14.141 46.627 1.00 24.84 81 ARG C N 1
ATOM 2315 C CA . ARG C 1 82 ? 1.336 -13.725 46.371 1.00 24.70 81 ARG C CA 1
ATOM 2316 C C . ARG C 1 82 ? 1.118 -13.422 44.864 1.00 25.17 81 ARG C C 1
ATOM 2317 O O . ARG C 1 82 ? 0.105 -13.820 44.274 1.00 24.24 81 ARG C O 1
ATOM 2325 N N . ALA C 1 83 ? 2.052 -12.685 44.272 1.00 22.27 82 ALA C N 1
ATOM 2326 C CA . ALA C 1 83 ? 2.032 -12.277 42.860 1.00 22.96 82 ALA C CA 1
ATOM 2327 C C . ALA C 1 83 ? 1.985 -13.480 41.936 1.00 25.39 82 ALA C C 1
ATOM 2328 O O . ALA C 1 83 ? 1.354 -13.404 40.897 1.00 26.32 82 ALA C O 1
ATOM 2330 N N . ALA C 1 84 ? 2.713 -14.571 42.279 1.00 23.86 83 ALA C N 1
ATOM 2331 C CA . ALA C 1 84 ? 2.729 -15.785 41.445 1.00 24.21 83 ALA C CA 1
ATOM 2332 C C . ALA C 1 84 ? 1.410 -16.574 41.621 1.00 28.64 83 ALA C C 1
ATOM 2333 O O . ALA C 1 84 ? 1.024 -17.325 40.723 1.00 28.95 83 ALA C O 1
ATOM 2335 N N . ARG C 1 85 ? 0.755 -16.439 42.803 1.00 26.65 84 ARG C N 1
ATOM 2336 C CA . ARG C 1 85 ? -0.538 -17.088 43.057 1.00 26.42 84 ARG C CA 1
ATOM 2337 C C . ARG C 1 85 ? -1.605 -16.397 42.175 1.00 29.90 84 ARG C C 1
ATOM 2338 O O . ARG C 1 85 ? -2.422 -17.073 41.575 1.00 29.81 84 ARG C O 1
ATOM 2346 N N . ILE C 1 86 ? -1.534 -15.058 42.049 1.00 27.14 85 ILE C N 1
ATOM 2347 C CA . ILE C 1 86 ? -2.470 -14.275 41.225 1.00 27.92 85 ILE C CA 1
ATOM 2348 C C . ILE C 1 86 ? -2.108 -14.435 39.755 1.00 28.35 85 ILE C C 1
ATOM 2349 O O . ILE C 1 86 ? -2.992 -14.485 38.915 1.00 27.37 85 ILE C O 1
ATOM 2354 N N . ASP C 1 87 ? -0.805 -14.436 39.438 1.00 26.05 86 ASP C N 1
ATOM 2355 C CA . ASP C 1 87 ? -0.385 -14.529 38.029 1.00 25.74 86 ASP C CA 1
ATOM 2356 C C . ASP C 1 87 ? 0.598 -15.688 37.857 1.00 29.22 86 ASP C C 1
ATOM 2357 O O . ASP C 1 87 ? 1.799 -15.481 37.999 1.00 25.17 86 ASP C O 1
ATOM 2362 N N . PRO C 1 88 ? 0.121 -16.901 37.501 1.00 31.02 87 PRO C N 1
ATOM 2363 C CA . PRO C 1 88 ? 1.051 -18.046 37.350 1.00 32.42 87 PRO C CA 1
ATOM 2364 C C . PRO C 1 88 ? 2.083 -17.883 36.214 1.00 34.91 87 PRO C C 1
ATOM 2365 O O . PRO C 1 88 ? 3.048 -18.639 36.171 1.00 36.01 87 PRO C O 1
ATOM 2369 N N . ASP C 1 89 ? 1.934 -16.873 35.352 1.00 29.54 88 ASP C N 1
ATOM 2370 C CA . ASP C 1 89 ? 2.906 -16.626 34.271 1.00 29.87 88 ASP C CA 1
ATOM 2371 C C . ASP C 1 89 ? 4.030 -15.649 34.633 1.00 30.59 88 ASP C C 1
ATOM 2372 O O . ASP C 1 89 ? 4.859 -15.354 33.777 1.00 29.66 88 ASP C O 1
ATOM 2377 N N . ILE C 1 90 ? 4.064 -15.136 35.865 1.00 27.68 89 ILE C N 1
ATOM 2378 C CA . ILE C 1 90 ? 5.053 -14.126 36.244 1.00 26.61 89 ILE C CA 1
ATOM 2379 C C . ILE C 1 90 ? 6.481 -14.696 36.407 1.00 28.94 89 ILE C C 1
ATOM 2380 O O . ILE C 1 90 ? 6.678 -15.854 36.824 1.00 28.27 89 ILE C O 1
ATOM 2385 N N . TRP C 1 91 ? 7.467 -13.854 36.075 1.00 25.60 90 TRP C N 1
ATOM 2386 C CA . TRP C 1 91 ? 8.878 -14.124 36.320 1.00 25.61 90 TRP C CA 1
ATOM 2387 C C . TRP C 1 91 ? 9.307 -13.392 37.576 1.00 27.26 90 TRP C C 1
ATOM 2388 O O . TRP C 1 91 ? 8.820 -12.287 37.864 1.00 25.85 90 TRP C O 1
ATOM 2399 N N . VAL C 1 92 ? 10.319 -13.948 38.255 1.00 23.73 91 VAL C N 1
ATOM 2400 C CA . VAL C 1 92 ? 10.969 -13.288 39.366 1.00 22.36 91 VAL C CA 1
ATOM 2401 C C . VAL C 1 92 ? 12.479 -13.374 39.133 1.00 27.26 91 VAL C C 1
ATOM 2402 O O . VAL C 1 92 ? 13.038 -14.478 39.025 1.00 26.51 91 VAL C O 1
ATOM 2406 N N . VAL C 1 93 ? 13.116 -12.201 38.992 1.00 23.50 92 VAL C N 1
ATOM 2407 C CA . VAL C 1 93 ? 14.562 -12.092 38.778 1.00 23.86 92 VAL C CA 1
ATOM 2408 C C . VAL C 1 93 ? 15.148 -11.429 40.023 1.00 28.15 92 VAL C C 1
ATOM 2409 O O . VAL C 1 93 ? 14.667 -10.392 40.461 1.00 27.08 92 VAL C O 1
ATOM 2413 N N . GLU C 1 94 ? 16.174 -12.044 40.585 1.00 25.96 93 GLU C N 1
ATOM 2414 C CA . GLU C 1 94 ? 16.868 -11.535 41.771 1.00 25.86 93 GLU C CA 1
ATOM 2415 C C . GLU C 1 94 ? 18.246 -11.085 41.373 1.00 30.53 93 GLU C C 1
ATOM 2416 O O . GLU C 1 94 ? 18.941 -11.815 40.649 1.00 30.81 93 GLU C O 1
ATOM 2422 N N . ILE C 1 95 ? 18.614 -9.860 41.770 1.00 25.32 94 ILE C N 1
ATOM 2423 C CA . ILE C 1 95 ? 19.922 -9.243 41.486 1.00 24.60 94 ILE C CA 1
ATOM 2424 C C . ILE C 1 95 ? 20.545 -8.868 42.832 1.00 29.91 94 ILE C C 1
ATOM 2425 O O . ILE C 1 95 ? 19.982 -8.046 43.539 1.00 29.02 94 ILE C O 1
ATOM 2430 N N . GLU C 1 96 ? 21.711 -9.450 43.173 1.00 26.81 95 GLU C N 1
ATOM 2431 C CA . GLU C 1 96 ? 22.387 -9.123 44.439 1.00 27.64 95 GLU C CA 1
ATOM 2432 C C . GLU C 1 96 ? 23.629 -8.332 44.103 1.00 31.14 95 GLU C C 1
ATOM 2433 O O . GLU C 1 96 ? 24.517 -8.808 43.386 1.00 30.64 95 GLU C O 1
ATOM 2439 N N . ASP C 1 97 ? 23.650 -7.096 44.539 1.00 29.79 96 ASP C N 1
ATOM 2440 C CA . ASP C 1 97 ? 24.760 -6.202 44.206 1.00 31.55 96 ASP C CA 1
ATOM 2441 C C . ASP C 1 97 ? 25.203 -5.416 45.412 1.00 37.36 96 ASP C C 1
ATOM 2442 O O . ASP C 1 97 ? 24.353 -4.902 46.141 1.00 34.34 96 ASP C O 1
ATOM 2447 N N . ARG C 1 98 ? 26.539 -5.243 45.572 1.00 36.98 97 ARG C N 1
ATOM 2448 C CA . ARG C 1 98 ? 27.144 -4.472 46.661 1.00 38.92 97 ARG C CA 1
ATOM 2449 C C . ARG C 1 98 ? 26.553 -3.040 46.730 1.00 44.98 97 ARG C C 1
ATOM 2450 O O . ARG C 1 98 ? 26.365 -2.528 47.828 1.00 44.42 97 ARG C O 1
ATOM 2458 N N . ASP C 1 99 ? 26.220 -2.433 45.566 1.00 42.62 98 ASP C N 1
ATOM 2459 C CA . ASP C 1 99 ? 25.637 -1.090 45.485 1.00 43.37 98 ASP C CA 1
ATOM 2460 C C . ASP C 1 99 ? 24.100 -1.110 45.347 1.00 44.51 98 ASP C C 1
ATOM 2461 O O . ASP C 1 99 ? 23.467 -0.060 45.361 1.00 45.36 98 ASP C O 1
ATOM 2466 N N . GLY C 1 100 ? 23.513 -2.284 45.237 1.00 38.75 99 GLY C N 1
ATOM 2467 C CA . GLY C 1 100 ? 22.076 -2.395 45.067 1.00 38.00 99 GLY C CA 1
ATOM 2468 C C . GLY C 1 100 ? 21.598 -2.020 43.671 1.00 41.95 99 GLY C C 1
ATOM 2469 O O . GLY C 1 100 ? 20.395 -1.808 43.485 1.00 42.46 99 GLY C O 1
ATOM 2470 N N . ARG C 1 101 ? 22.521 -1.971 42.667 1.00 36.29 100 ARG C N 1
ATOM 2471 C CA . ARG C 1 101 ? 22.151 -1.712 41.255 1.00 34.36 100 ARG C CA 1
ATOM 2472 C C . ARG C 1 101 ? 21.079 -2.695 40.782 1.00 36.22 100 ARG C C 1
ATOM 2473 O O . ARG C 1 101 ? 21.162 -3.885 41.096 1.00 35.71 100 ARG C O 1
ATOM 2481 N N . HIS C 1 102 ? 20.057 -2.198 40.043 1.00 30.92 101 HIS C N 1
ATOM 2482 C CA . HIS C 1 102 ? 18.978 -3.021 39.513 1.00 29.02 101 HIS C CA 1
ATOM 2483 C C . HIS C 1 102 ? 19.247 -3.337 38.004 1.00 29.91 101 HIS C C 1
ATOM 2484 O O . HIS C 1 102 ? 18.609 -4.230 37.461 1.00 27.31 101 HIS C O 1
ATOM 2491 N N . PHE C 1 103 ? 20.168 -2.575 37.352 1.00 28.56 102 PHE C N 1
ATOM 2492 C CA . PHE C 1 103 ? 20.545 -2.697 35.908 1.00 30.12 102 PHE C CA 1
ATOM 2493 C C . PHE C 1 103 ? 19.333 -2.514 34.964 1.00 33.11 102 PHE C C 1
ATOM 2494 O O . PHE C 1 103 ? 19.409 -2.901 33.791 1.00 34.47 102 PHE C O 1
ATOM 2502 N N . LEU C 1 104 ? 18.241 -1.892 35.443 1.00 29.75 103 LEU C N 1
ATOM 2503 C CA . LEU C 1 104 ? 17.078 -1.653 34.570 1.00 29.69 103 LEU C CA 1
ATOM 2504 C C . LEU C 1 104 ? 17.370 -0.455 33.662 1.00 37.96 103 LEU C C 1
ATOM 2505 O O . LEU C 1 104 ? 17.947 0.547 34.108 1.00 36.12 103 LEU C O 1
ATOM 2510 N N . THR C 1 105 ? 17.027 -0.616 32.369 1.00 41.43 104 THR C N 1
ATOM 2511 C CA . THR C 1 105 ? 17.303 0.312 31.256 1.00 43.93 104 THR C CA 1
ATOM 2512 C C . THR C 1 105 ? 16.103 1.191 30.979 1.00 53.90 104 THR C C 1
ATOM 2513 O O . THR C 1 105 ? 16.268 2.355 30.595 1.00 55.09 104 THR C O 1
ATOM 2517 N N . GLU C 1 106 ? 14.891 0.656 31.242 1.00 51.98 105 GLU C N 1
ATOM 2518 C CA . GLU C 1 106 ? 13.636 1.409 31.173 1.00 52.27 105 GLU C CA 1
ATOM 2519 C C . GLU C 1 106 ? 13.644 2.405 32.350 1.00 55.66 105 GLU C C 1
ATOM 2520 O O . GLU C 1 106 ? 14.461 2.214 33.254 1.00 54.86 105 GLU C O 1
ATOM 2526 N N . PRO C 1 107 ? 12.785 3.449 32.413 1.00 54.00 106 PRO C N 1
ATOM 2527 C CA . PRO C 1 107 ? 12.834 4.357 33.584 1.00 54.10 106 PRO C CA 1
ATOM 2528 C C . PRO C 1 107 ? 12.371 3.666 34.878 1.00 58.18 106 PRO C C 1
ATOM 2529 O O . PRO C 1 107 ? 11.598 2.702 34.825 1.00 57.01 106 PRO C O 1
ATOM 2533 N N . VAL C 1 108 ? 12.861 4.155 36.034 1.00 54.09 107 VAL C N 1
ATOM 2534 C CA . VAL C 1 108 ? 12.608 3.613 37.373 1.00 53.23 107 VAL C CA 1
ATOM 2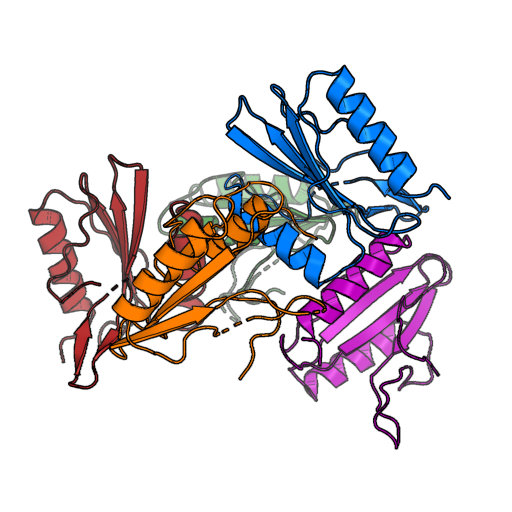535 C C . VAL C 1 108 ? 12.165 4.763 38.275 1.00 60.59 107 VAL C C 1
ATOM 2536 O O . VAL C 1 108 ? 12.687 5.863 38.130 1.00 62.08 107 VAL C O 1
ATOM 2540 N N . GLU C 1 109 ? 11.192 4.511 39.186 1.00 57.52 108 GLU C N 1
ATOM 2541 C CA . GLU C 1 109 ? 10.619 5.483 40.126 1.00 77.78 108 GLU C CA 1
ATOM 2542 C C . GLU C 1 109 ? 11.341 5.405 41.480 1.00 113.74 108 GLU C C 1
ATOM 2543 O O . GLU C 1 109 ? 11.080 4.516 42.294 1.00 81.13 108 GLU C O 1
ATOM 2549 N N . LEU D 1 3 ? 9.633 -0.138 -0.259 1.00 63.20 2 LEU D N 1
ATOM 2550 C CA . LEU D 1 3 ? 9.425 -1.248 -1.186 1.00 61.95 2 LEU D CA 1
ATOM 2551 C C . LEU D 1 3 ? 8.265 -2.157 -0.690 1.00 58.81 2 LEU D C 1
ATOM 2552 O O . LEU D 1 3 ? 7.085 -1.866 -0.927 1.00 60.90 2 LEU D O 1
ATOM 2557 N N . LEU D 1 4 ? 8.625 -3.241 -0.007 1.00 46.14 3 LEU D N 1
ATOM 2558 C CA . LEU D 1 4 ? 7.750 -4.268 0.517 1.00 40.40 3 LEU D CA 1
ATOM 2559 C C . LEU D 1 4 ? 7.582 -4.056 2.018 1.00 35.46 3 LEU D C 1
ATOM 2560 O O . LEU D 1 4 ? 8.573 -3.864 2.706 1.00 34.28 3 LEU D O 1
ATOM 2565 N N . SER D 1 5 ? 6.346 -4.093 2.517 1.00 28.47 4 SER D N 1
ATOM 2566 C CA . SER D 1 5 ? 6.090 -3.952 3.956 1.00 26.89 4 SER D CA 1
ATOM 2567 C C . SER D 1 5 ? 6.823 -5.035 4.759 1.00 28.77 4 SER D C 1
ATOM 2568 O O . SER D 1 5 ? 6.843 -6.197 4.361 1.00 28.79 4 SER D O 1
ATOM 2571 N N . THR D 1 6 ? 7.442 -4.650 5.883 1.00 25.74 5 THR D N 1
ATOM 2572 C CA . THR D 1 6 ? 8.178 -5.594 6.710 1.00 25.08 5 THR D CA 1
ATOM 2573 C C . THR D 1 6 ? 7.356 -6.850 7.102 1.00 26.43 5 THR D C 1
ATOM 2574 O O . THR D 1 6 ? 7.899 -7.940 7.024 1.00 25.17 5 THR D O 1
ATOM 2578 N N . ASP D 1 7 ? 6.085 -6.707 7.483 1.00 24.91 6 ASP D N 1
ATOM 2579 C CA . ASP D 1 7 ? 5.275 -7.861 7.900 1.00 24.19 6 ASP D CA 1
ATOM 2580 C C . ASP D 1 7 ? 5.117 -8.877 6.757 1.00 23.78 6 ASP D C 1
ATOM 2581 O O . ASP D 1 7 ? 5.130 -10.079 7.018 1.00 22.64 6 ASP D O 1
ATOM 2586 N N . ILE D 1 8 ? 5.040 -8.414 5.507 1.00 20.85 7 ILE D N 1
ATOM 2587 C CA . ILE D 1 8 ? 4.952 -9.342 4.356 1.00 20.56 7 ILE D CA 1
ATOM 2588 C C . ILE D 1 8 ? 6.275 -10.112 4.239 1.00 24.51 7 ILE D C 1
ATOM 2589 O O . ILE D 1 8 ? 6.283 -11.321 4.009 1.00 23.03 7 ILE D O 1
ATOM 2594 N N . TRP D 1 9 ? 7.391 -9.396 4.331 1.00 23.96 8 TRP D N 1
ATOM 2595 C CA . TRP D 1 9 ? 8.718 -10.016 4.232 1.00 25.24 8 TRP D CA 1
ATOM 2596 C C . TRP D 1 9 ? 8.899 -11.046 5.368 1.00 27.23 8 TRP D C 1
ATOM 2597 O O . TRP D 1 9 ? 9.389 -12.147 5.118 1.00 26.25 8 TRP D O 1
ATOM 2608 N N . VAL D 1 10 ? 8.484 -10.691 6.609 1.00 25.00 9 VAL D N 1
ATOM 2609 C CA . VAL D 1 10 ? 8.573 -11.583 7.778 1.00 24.17 9 VAL D CA 1
ATOM 2610 C C . VAL D 1 10 ? 7.709 -12.834 7.555 1.00 24.22 9 VAL D C 1
ATOM 2611 O O . VAL D 1 10 ? 8.168 -13.936 7.856 1.00 22.76 9 VAL D O 1
ATOM 2615 N N . ALA D 1 11 ? 6.481 -12.663 7.029 1.00 22.44 10 ALA D N 1
ATOM 2616 C CA . ALA D 1 11 ? 5.595 -13.804 6.744 1.00 23.61 10 ALA D CA 1
ATOM 2617 C C . ALA D 1 11 ? 6.232 -14.761 5.748 1.00 26.65 10 ALA D C 1
ATOM 2618 O O . ALA D 1 11 ? 6.126 -15.971 5.932 1.00 25.65 10 ALA D O 1
ATOM 2620 N N . ALA D 1 12 ? 6.921 -14.234 4.719 1.00 24.67 11 ALA D N 1
ATOM 2621 C CA . ALA D 1 12 ? 7.610 -15.108 3.770 1.00 26.91 11 ALA D CA 1
ATOM 2622 C C . ALA D 1 12 ? 8.728 -15.894 4.516 1.00 28.27 11 ALA D C 1
ATOM 2623 O O . ALA D 1 12 ? 8.859 -17.106 4.337 1.00 28.83 11 ALA D O 1
ATOM 2625 N N . LEU D 1 13 ? 9.490 -15.201 5.371 1.00 26.78 12 LEU D N 1
ATOM 2626 C CA . LEU D 1 13 ? 10.577 -15.806 6.145 1.00 26.10 12 LEU D CA 1
ATOM 2627 C C . LEU D 1 13 ? 10.046 -16.944 7.054 1.00 29.10 12 LEU D C 1
ATOM 2628 O O . LEU D 1 13 ? 10.592 -18.050 7.022 1.00 28.25 12 LEU D O 1
ATOM 2633 N N . ILE D 1 14 ? 8.939 -16.706 7.786 1.00 27.08 13 ILE D N 1
ATOM 2634 C CA . ILE D 1 14 ? 8.347 -17.750 8.646 1.00 27.69 13 ILE D CA 1
ATOM 2635 C C . ILE D 1 14 ? 7.933 -18.980 7.809 1.00 32.54 13 ILE D C 1
ATOM 2636 O O . ILE D 1 14 ? 8.236 -20.121 8.174 1.00 34.21 13 ILE D O 1
ATOM 2641 N N . ARG D 1 15 ? 7.237 -18.749 6.689 1.00 28.65 14 ARG D N 1
ATOM 2642 C CA . ARG D 1 15 ? 6.790 -19.834 5.824 1.00 30.03 14 ARG D CA 1
ATOM 2643 C C . ARG D 1 15 ? 7.988 -20.627 5.252 1.00 36.81 14 ARG D C 1
ATOM 2644 O O . ARG D 1 15 ? 7.957 -21.862 5.260 1.00 37.44 14 ARG D O 1
ATOM 2652 N N . ARG D 1 16 ? 9.038 -19.927 4.787 1.00 33.53 15 ARG D N 1
ATOM 2653 C CA . ARG D 1 16 ? 10.224 -20.567 4.206 1.00 37.16 15 ARG D CA 1
ATOM 2654 C C . ARG D 1 16 ? 10.937 -21.418 5.254 1.00 42.49 15 ARG D C 1
ATOM 2655 O O . ARG D 1 16 ? 11.332 -22.540 4.942 1.00 43.57 15 ARG D O 1
ATOM 2663 N N . ALA D 1 17 ? 11.034 -20.911 6.516 1.00 36.77 16 ALA D N 1
ATOM 2664 C CA . ALA D 1 17 ? 11.634 -21.656 7.617 1.00 37.09 16 ALA D CA 1
ATOM 2665 C C . ALA D 1 17 ? 10.779 -22.892 7.948 1.00 43.43 16 ALA D C 1
ATOM 2666 O O . ALA D 1 17 ? 11.347 -23.975 8.083 1.00 44.95 16 ALA D O 1
ATOM 2668 N N . GLU D 1 18 ? 9.425 -22.760 7.972 1.00 40.59 17 GLU D N 1
ATOM 2669 C CA . GLU D 1 18 ? 8.491 -23.869 8.225 1.00 43.48 17 GLU D CA 1
ATOM 2670 C C . GLU D 1 18 ? 8.675 -24.982 7.172 1.00 52.87 17 GLU D C 1
ATOM 2671 O O . GLU D 1 18 ? 8.728 -26.163 7.531 1.00 55.84 17 GLU D O 1
ATOM 2677 N N . LEU D 1 19 ? 8.791 -24.597 5.883 1.00 49.69 18 LEU D N 1
ATOM 2678 C CA . LEU D 1 19 ? 8.983 -25.537 4.773 1.00 52.34 18 LEU D CA 1
ATOM 2679 C C . LEU D 1 19 ? 10.308 -26.310 4.911 1.00 58.15 18 LEU D C 1
ATOM 2680 O O . LEU D 1 19 ? 10.378 -27.459 4.484 1.00 61.32 18 LEU D O 1
ATOM 2685 N N . GLY D 1 20 ? 11.306 -25.693 5.549 1.00 53.48 19 GLY D N 1
ATOM 2686 C CA . GLY D 1 20 ? 12.613 -26.287 5.811 1.00 54.77 19 GLY D CA 1
ATOM 2687 C C . GLY D 1 20 ? 12.688 -27.146 7.062 1.00 59.48 19 GLY D C 1
ATOM 2688 O O . GLY D 1 20 ? 13.767 -27.624 7.420 1.00 60.58 19 GLY D O 1
ATOM 2689 N N . GLY D 1 21 ? 11.549 -27.335 7.727 1.00 55.14 20 GLY D N 1
ATOM 2690 C CA . GLY D 1 21 ? 11.437 -28.124 8.948 1.00 55.62 20 GLY D CA 1
ATOM 2691 C C . GLY D 1 21 ? 11.926 -27.425 10.202 1.00 57.30 20 GLY D C 1
ATOM 2692 O O . GLY D 1 21 ? 12.108 -28.075 11.236 1.00 58.30 20 GLY D O 1
ATOM 2693 N N . ALA D 1 22 ? 12.160 -26.095 10.110 1.00 49.54 21 ALA D N 1
ATOM 2694 C CA . ALA D 1 22 ? 12.633 -25.250 11.203 1.00 47.04 21 ALA D CA 1
ATOM 2695 C C . ALA D 1 22 ? 11.464 -24.593 11.945 1.00 48.48 21 ALA D C 1
ATOM 2696 O O . ALA D 1 22 ? 10.325 -24.685 11.490 1.00 47.58 21 ALA D O 1
ATOM 2698 N N . PHE D 1 23 ? 11.746 -23.926 13.081 1.00 44.75 22 PHE D N 1
ATOM 2699 C CA . PHE D 1 23 ? 10.711 -23.245 13.850 1.00 43.90 22 PHE D CA 1
ATOM 2700 C C . PHE D 1 23 ? 11.041 -21.764 13.944 1.00 42.13 22 PHE D C 1
ATOM 2701 O O . PHE D 1 23 ? 12.016 -21.375 14.591 1.00 41.71 22 PHE D O 1
ATOM 2709 N N . ALA D 1 24 ? 10.230 -20.947 13.264 1.00 35.68 23 ALA D N 1
ATOM 2710 C CA . ALA D 1 24 ? 10.369 -19.495 13.240 1.00 31.81 23 ALA D CA 1
ATOM 2711 C C . ALA D 1 24 ? 9.258 -18.859 14.045 1.00 34.96 23 ALA D C 1
ATOM 2712 O O . ALA D 1 24 ? 8.093 -19.220 13.882 1.00 35.79 23 ALA D O 1
ATOM 2714 N N . THR D 1 25 ? 9.620 -17.921 14.915 1.00 28.26 24 THR D N 1
ATOM 2715 C CA A THR D 1 25 ? 8.631 -17.204 15.716 0.50 27.68 24 THR D CA 1
ATOM 2716 C CA B THR D 1 25 ? 8.686 -17.210 15.790 0.50 27.36 24 THR D CA 1
ATOM 2717 C C . THR D 1 25 ? 9.042 -15.734 15.830 1.00 27.47 24 THR D C 1
ATOM 2718 O O . THR D 1 25 ? 10.230 -15.381 15.782 1.00 26.25 24 THR D O 1
ATOM 2725 N N . VAL D 1 26 ? 8.057 -14.890 15.970 1.00 21.96 25 VAL D N 1
ATOM 2726 C CA . VAL D 1 26 ? 8.305 -13.462 16.073 1.00 20.77 25 VAL D CA 1
ATOM 2727 C C . VAL D 1 26 ? 8.469 -13.157 17.547 1.00 24.70 25 VAL D C 1
ATOM 2728 O O . VAL D 1 26 ? 7.522 -13.340 18.303 1.00 26.03 25 VAL D O 1
ATOM 2732 N N . ALA D 1 27 ? 9.697 -12.755 17.954 1.00 21.76 26 ALA D N 1
ATOM 2733 C CA . ALA D 1 27 ? 10.040 -12.424 19.344 1.00 21.90 26 ALA D CA 1
ATOM 2734 C C . ALA D 1 27 ? 9.785 -10.949 19.641 1.00 25.34 26 ALA D C 1
ATOM 2735 O O . ALA D 1 27 ? 9.679 -10.568 20.803 1.00 26.66 26 ALA D O 1
ATOM 2737 N N . ARG D 1 28 ? 9.621 -10.130 18.594 1.00 23.49 27 ARG D N 1
ATOM 2738 C CA . ARG D 1 28 ? 9.240 -8.708 18.712 1.00 23.54 27 ARG D CA 1
ATOM 2739 C C . ARG D 1 28 ? 8.581 -8.278 17.416 1.00 26.60 27 ARG D C 1
ATOM 2740 O O . ARG D 1 28 ? 9.175 -8.380 16.346 1.00 24.48 27 ARG D O 1
ATOM 2748 N N . LYS D 1 29 ? 7.330 -7.851 17.509 1.00 24.95 28 LYS D N 1
ATOM 2749 C CA . LYS D 1 29 ? 6.565 -7.390 16.357 1.00 25.62 28 LYS D CA 1
ATOM 2750 C C . LYS D 1 29 ? 6.785 -5.865 16.269 1.00 31.07 28 LYS D C 1
ATOM 2751 O O . LYS D 1 29 ? 6.309 -5.132 17.135 1.00 34.05 28 LYS D O 1
ATOM 2757 N N . GLY D 1 30 ? 7.562 -5.418 15.280 1.00 25.55 29 GLY D N 1
ATOM 2758 C CA . GLY D 1 30 ? 7.838 -3.989 15.125 1.00 25.55 29 GLY D CA 1
ATOM 2759 C C . GLY D 1 30 ? 6.890 -3.285 14.180 1.00 29.43 29 GLY D C 1
ATOM 2760 O O . GLY D 1 30 ? 5.769 -3.757 13.953 1.00 27.91 29 GLY D O 1
ATOM 2761 N N . ASP D 1 31 ? 7.328 -2.149 13.611 1.00 26.82 30 ASP D N 1
ATOM 2762 C CA . ASP D 1 31 ? 6.503 -1.370 12.674 1.00 27.14 30 ASP D CA 1
ATOM 2763 C C . ASP D 1 31 ? 6.234 -2.217 11.418 1.00 28.69 30 ASP D C 1
ATOM 2764 O O . ASP D 1 31 ? 7.165 -2.731 10.804 1.00 27.70 30 ASP D O 1
ATOM 2769 N N . ALA D 1 32 ? 4.947 -2.435 11.096 1.00 26.16 31 ALA D N 1
ATOM 2770 C CA . ALA D 1 32 ? 4.551 -3.303 9.995 1.00 26.21 31 ALA D CA 1
ATOM 2771 C C . ALA D 1 32 ? 5.081 -2.826 8.656 1.00 28.91 31 ALA D C 1
ATOM 2772 O O . ALA D 1 32 ? 5.484 -3.650 7.836 1.00 27.75 31 ALA D O 1
ATOM 2774 N N . ARG D 1 33 ? 5.073 -1.519 8.412 1.00 26.56 32 ARG D N 1
ATOM 2775 C CA . ARG D 1 33 ? 5.410 -1.060 7.063 1.00 28.40 32 ARG D CA 1
ATOM 2776 C C . ARG D 1 33 ? 6.893 -0.909 6.807 1.00 32.80 32 ARG D C 1
ATOM 2777 O O . ARG D 1 33 ? 7.348 -1.276 5.726 1.00 31.71 32 ARG D O 1
ATOM 2785 N N . ALA D 1 34 ? 7.643 -0.360 7.772 1.00 28.54 33 ALA D N 1
ATOM 2786 C CA . ALA D 1 34 ? 9.027 -0.012 7.519 1.00 30.56 33 ALA D CA 1
ATOM 2787 C C . ALA D 1 34 ? 9.985 -0.373 8.637 1.00 32.20 33 ALA D C 1
ATOM 2788 O O . ALA D 1 34 ? 11.125 0.093 8.609 1.00 33.69 33 ALA D O 1
ATOM 2790 N N . GLY D 1 35 ? 9.558 -1.207 9.590 1.00 26.76 34 GLY D N 1
ATOM 2791 C CA . GLY D 1 35 ? 10.427 -1.588 10.693 1.00 25.12 34 GLY D CA 1
ATOM 2792 C C . GLY D 1 35 ? 11.627 -2.407 10.241 1.00 28.45 34 GLY D C 1
ATOM 2793 O O . GLY D 1 35 ? 11.492 -3.267 9.371 1.00 27.11 34 GLY D O 1
ATOM 2794 N N . ALA D 1 36 ? 12.808 -2.141 10.817 1.00 27.79 35 ALA D N 1
ATOM 2795 C CA . ALA D 1 36 ? 14.022 -2.915 10.553 1.00 28.13 35 ALA D CA 1
ATOM 2796 C C . ALA D 1 36 ? 13.864 -4.297 11.200 1.00 28.38 35 ALA D C 1
ATOM 2797 O O . ALA D 1 36 ? 12.940 -4.498 11.978 1.00 24.43 35 ALA D O 1
ATOM 2799 N N . VAL D 1 37 ? 14.713 -5.261 10.836 1.00 26.88 36 VAL D N 1
ATOM 2800 C CA . VAL D 1 37 ? 14.572 -6.626 11.355 1.00 26.01 36 VAL D CA 1
ATOM 2801 C C . VAL D 1 37 ? 15.892 -7.146 11.866 1.00 28.08 36 VAL D C 1
ATOM 2802 O O . VAL D 1 37 ? 16.916 -6.948 11.225 1.00 29.79 36 VAL D O 1
ATOM 2806 N N . LEU D 1 38 ? 15.842 -7.879 12.962 1.00 23.65 37 LEU D N 1
ATOM 2807 C CA . LEU D 1 38 ? 16.954 -8.669 13.495 1.00 23.16 37 LEU D CA 1
ATOM 2808 C C . LEU D 1 38 ? 16.545 -10.116 13.374 1.00 26.99 37 LEU D C 1
ATOM 2809 O O . LEU D 1 38 ? 15.404 -10.461 13.716 1.00 25.49 37 LEU D O 1
ATOM 2814 N N . VAL D 1 39 ? 17.443 -10.965 12.882 1.00 24.54 38 VAL D N 1
ATOM 2815 C CA . VAL D 1 39 ? 17.142 -12.386 12.760 1.00 23.69 38 VAL D CA 1
ATOM 2816 C C . VAL D 1 39 ? 18.118 -13.168 13.629 1.00 28.21 38 VAL D C 1
ATOM 2817 O O . VAL D 1 39 ? 19.337 -13.106 13.414 1.00 26.93 38 VAL D O 1
ATOM 2821 N N . LYS D 1 40 ? 17.580 -13.925 14.588 1.00 24.96 39 LYS D N 1
ATOM 2822 C CA . LYS D 1 40 ? 18.405 -14.741 15.482 1.00 24.73 39 LYS D CA 1
ATOM 2823 C C . LYS D 1 40 ? 18.291 -16.178 15.027 1.00 30.05 39 LYS D C 1
ATOM 2824 O O . LYS D 1 40 ? 17.221 -16.759 15.126 1.00 28.47 39 LYS D O 1
ATOM 2830 N N . ALA D 1 41 ? 19.360 -16.729 14.464 1.00 27.76 40 ALA D N 1
ATOM 2831 C CA . ALA D 1 41 ? 19.328 -18.086 13.908 1.00 29.33 40 ALA D CA 1
ATOM 2832 C C . ALA D 1 41 ? 20.031 -19.041 14.876 1.00 34.52 40 ALA D C 1
ATOM 2833 O O . ALA D 1 41 ? 21.238 -18.973 15.033 1.00 32.19 40 ALA D O 1
ATOM 2835 N N . VAL D 1 42 ? 19.256 -19.904 15.536 1.00 33.08 41 VAL D N 1
ATOM 2836 C CA . VAL D 1 42 ? 19.744 -20.814 16.576 1.00 34.80 41 VAL D CA 1
ATOM 2837 C C . VAL D 1 42 ? 19.926 -22.217 16.002 1.00 44.31 41 VAL D C 1
ATOM 2838 O O . VAL D 1 42 ? 18.976 -22.794 15.466 1.00 45.47 41 VAL D O 1
ATOM 2842 N N . ASP D 1 43 ? 21.143 -22.760 16.143 1.00 44.25 42 ASP D N 1
ATOM 2843 C CA . ASP D 1 43 ? 21.511 -24.115 15.732 1.00 47.64 42 ASP D CA 1
ATOM 2844 C C . ASP D 1 43 ? 21.277 -25.038 16.922 1.00 55.16 42 ASP D C 1
ATOM 2845 O O . ASP D 1 43 ? 22.023 -24.975 17.893 1.00 52.12 42 ASP D O 1
ATOM 2850 N N . ARG D 1 44 ? 20.216 -25.857 16.859 1.00 57.93 43 ARG D N 1
ATOM 2851 C CA . ARG D 1 44 ? 19.831 -26.827 17.892 1.00 61.31 43 ARG D CA 1
ATOM 2852 C C . ARG D 1 44 ? 20.932 -27.857 18.176 1.00 70.25 43 ARG D C 1
ATOM 2853 O O . ARG D 1 44 ? 21.256 -28.098 19.344 1.00 71.32 43 ARG D O 1
ATOM 2861 N N . ARG D 1 45 ? 21.494 -28.467 17.110 1.00 69.51 44 ARG D N 1
ATOM 2862 C CA . ARG D 1 45 ? 22.519 -29.517 17.204 1.00 72.82 44 ARG D CA 1
ATOM 2863 C C . ARG D 1 45 ? 23.862 -29.014 17.766 1.00 75.97 44 ARG D C 1
ATOM 2864 O O . ARG D 1 45 ? 24.447 -29.690 18.614 1.00 78.47 44 ARG D O 1
ATOM 2872 N N . GLU D 1 46 ? 24.365 -27.871 17.263 1.00 69.02 45 GLU D N 1
ATOM 2873 C CA . GLU D 1 46 ? 25.651 -27.298 17.661 1.00 67.88 45 GLU D CA 1
ATOM 2874 C C . GLU D 1 46 ? 25.563 -26.496 18.958 1.00 67.97 45 GLU D C 1
ATOM 2875 O O . GLU D 1 46 ? 26.597 -26.201 19.554 1.00 68.68 45 GLU D O 1
ATOM 2881 N N . GLY D 1 47 ? 24.349 -26.144 19.376 1.00 60.61 46 GLY D N 1
ATOM 2882 C CA . GLY D 1 47 ? 24.121 -25.363 20.585 1.00 57.45 46 GLY D CA 1
ATOM 2883 C C . GLY D 1 47 ? 24.704 -23.966 20.479 1.00 56.89 46 GLY D C 1
ATOM 2884 O O . GLY D 1 47 ? 25.292 -23.465 21.438 1.00 55.00 46 GLY D O 1
ATOM 2885 N N . THR D 1 48 ? 24.571 -23.336 19.292 1.00 50.08 47 THR D N 1
ATOM 2886 C CA . THR D 1 48 ? 25.079 -21.982 19.056 1.00 46.11 47 THR D CA 1
ATOM 2887 C C . THR D 1 48 ? 24.059 -21.156 18.270 1.00 42.68 47 THR D C 1
ATOM 2888 O O . THR D 1 48 ? 23.095 -21.702 17.748 1.00 40.49 47 THR D O 1
ATOM 2892 N N . ALA D 1 49 ? 24.272 -19.841 18.201 1.00 36.81 48 ALA D N 1
ATOM 2893 C CA . ALA D 1 49 ? 23.340 -18.966 17.515 1.00 35.31 48 ALA D CA 1
ATOM 2894 C C . ALA D 1 49 ? 24.060 -17.820 16.858 1.00 36.70 48 ALA D C 1
ATOM 2895 O O . ALA D 1 49 ? 25.161 -17.466 17.256 1.00 36.40 48 ALA D O 1
ATOM 2897 N N . ARG D 1 50 ? 23.446 -17.253 15.838 1.00 31.28 49 ARG D N 1
ATOM 2898 C CA . ARG D 1 50 ? 23.968 -16.088 15.147 1.00 29.76 49 ARG D CA 1
ATOM 2899 C C . ARG D 1 50 ? 22.890 -15.031 15.133 1.00 31.62 49 ARG D C 1
ATOM 2900 O O . ARG D 1 50 ? 21.710 -15.388 15.155 1.00 30.21 49 ARG D O 1
ATOM 2908 N N . LEU D 1 51 ? 23.281 -13.748 15.060 1.00 27.70 50 LEU D N 1
ATOM 2909 C CA . LEU D 1 51 ? 22.332 -12.641 14.965 1.00 26.89 50 LEU D CA 1
ATOM 2910 C C . LEU D 1 51 ? 22.655 -11.790 13.736 1.00 30.84 50 LEU D C 1
ATOM 2911 O O . LEU D 1 51 ? 23.807 -11.383 13.536 1.00 30.75 50 LEU D O 1
ATOM 2916 N N . PHE D 1 52 ? 21.642 -11.588 12.882 1.00 26.51 51 PHE D N 1
ATOM 2917 C CA . PHE D 1 52 ? 21.752 -10.852 11.622 1.00 26.42 51 PHE D CA 1
ATOM 2918 C C . PHE D 1 52 ? 20.946 -9.572 11.651 1.00 31.43 51 PHE D C 1
ATOM 2919 O O . PHE D 1 52 ? 19.806 -9.548 12.139 1.00 31.76 51 PHE D O 1
ATOM 2927 N N . SER D 1 53 ? 21.540 -8.508 11.105 1.00 30.13 52 SER D N 1
ATOM 2928 C CA . SER D 1 53 ? 20.922 -7.189 10.966 1.00 28.86 52 SER D CA 1
ATOM 2929 C C . SER D 1 53 ? 21.076 -6.722 9.523 1.00 33.11 52 SER D C 1
ATOM 2930 O O . SER D 1 53 ? 21.939 -7.223 8.789 1.00 33.36 52 SER D O 1
ATOM 2933 N N . GLU D 1 54 ? 20.228 -5.780 9.113 1.00 31.82 53 GLU D N 1
ATOM 2934 C CA . GLU D 1 54 ? 20.183 -5.259 7.739 1.00 33.69 53 GLU D CA 1
ATOM 2935 C C . GLU D 1 54 ? 21.296 -4.273 7.432 1.00 40.43 53 GLU D C 1
ATOM 2936 O O . GLU D 1 54 ? 21.691 -3.465 8.274 1.00 39.27 53 GLU D O 1
ATOM 2942 N N . ALA D 1 55 ? 21.772 -4.325 6.198 1.00 41.60 54 ALA D N 1
ATOM 2943 C CA . ALA D 1 55 ? 22.778 -3.412 5.685 1.00 44.73 54 ALA D CA 1
ATOM 2944 C C . ALA D 1 55 ? 22.476 -3.125 4.201 1.00 52.42 54 ALA D C 1
ATOM 2945 O O . ALA D 1 55 ? 21.745 -3.901 3.577 1.00 49.83 54 ALA D O 1
ATOM 2947 N N . THR D 1 56 ? 22.954 -1.976 3.673 1.00 53.63 55 THR D N 1
ATOM 2948 C CA . THR D 1 56 ? 22.735 -1.565 2.273 1.00 57.56 55 THR D CA 1
ATOM 2949 C C . THR D 1 56 ? 24.057 -1.197 1.625 1.00 67.23 55 THR D C 1
ATOM 2950 O O . THR D 1 56 ? 24.854 -0.477 2.234 1.00 67.38 55 THR D O 1
ATOM 2954 N N . ARG D 1 57 ? 24.278 -1.646 0.388 1.00 68.52 56 ARG D N 1
ATOM 2955 C CA . ARG D 1 57 ? 25.508 -1.295 -0.333 1.00 72.89 56 ARG D CA 1
ATOM 2956 C C . ARG D 1 57 ? 25.296 0.047 -1.045 1.00 80.99 56 ARG D C 1
ATOM 2957 O O . ARG D 1 57 ? 24.150 0.504 -1.160 1.00 79.89 56 ARG D O 1
ATOM 2965 N N . GLY D 1 58 ? 26.393 0.663 -1.504 1.00 81.03 57 GLY D N 1
ATOM 2966 C CA . GLY D 1 58 ? 26.376 1.945 -2.205 1.00 83.96 57 GLY D CA 1
ATOM 2967 C C . GLY D 1 58 ? 25.434 2.030 -3.394 1.00 89.44 57 GLY D C 1
ATOM 2968 O O . GLY D 1 58 ? 25.066 3.131 -3.803 1.00 91.56 57 GLY D O 1
ATOM 2969 N N . ASP D 1 59 ? 25.023 0.867 -3.945 1.00 84.71 58 ASP D N 1
ATOM 2970 C CA . ASP D 1 59 ? 24.116 0.755 -5.094 1.00 85.10 58 ASP D CA 1
ATOM 2971 C C . ASP D 1 59 ? 22.626 0.617 -4.656 1.00 84.52 58 ASP D C 1
ATOM 2972 O O . ASP D 1 59 ? 21.728 0.757 -5.493 1.00 84.53 58 ASP D O 1
ATOM 2977 N N . GLY D 1 60 ? 22.399 0.337 -3.369 1.00 76.99 59 GLY D N 1
ATOM 2978 C CA . GLY D 1 60 ? 21.067 0.180 -2.783 1.00 73.14 59 GLY D CA 1
ATOM 2979 C C . GLY D 1 60 ? 20.659 -1.250 -2.466 1.00 72.16 59 GLY D C 1
ATOM 2980 O O . GLY D 1 60 ? 19.553 -1.483 -1.971 1.00 68.43 59 GLY D O 1
ATOM 2981 N N . GLU D 1 61 ? 21.547 -2.221 -2.768 1.00 68.76 60 GLU D N 1
ATOM 2982 C CA . GLU D 1 61 ? 21.319 -3.654 -2.569 1.00 65.88 60 GLU D CA 1
ATOM 2983 C C . GLU D 1 61 ? 21.323 -4.009 -1.081 1.00 62.72 60 GLU D C 1
ATOM 2984 O O . GLU D 1 61 ? 22.284 -3.689 -0.370 1.00 61.00 60 GLU D O 1
ATOM 2990 N N . ARG D 1 62 ? 20.244 -4.682 -0.633 1.00 54.49 61 ARG D N 1
ATOM 2991 C CA . ARG D 1 62 ? 20.110 -5.149 0.736 1.00 50.62 61 ARG D CA 1
ATOM 2992 C C . ARG D 1 62 ? 20.970 -6.384 0.952 1.00 50.59 61 ARG D C 1
ATOM 2993 O O . ARG D 1 62 ? 20.999 -7.288 0.121 1.00 49.09 61 ARG D O 1
ATOM 3001 N N . PHE D 1 63 ? 21.648 -6.429 2.101 1.00 46.14 62 PHE D N 1
ATOM 3002 C CA . PHE D 1 63 ? 22.411 -7.587 2.512 1.00 44.91 62 PHE D CA 1
ATOM 3003 C C . PHE D 1 63 ? 22.347 -7.681 4.033 1.00 43.30 62 PHE D C 1
ATOM 3004 O O . PHE D 1 63 ? 21.964 -6.720 4.696 1.00 42.34 62 PHE D O 1
ATOM 3012 N N . TRP D 1 64 ? 22.666 -8.856 4.566 1.00 39.50 63 TRP D N 1
ATOM 3013 C CA . TRP D 1 64 ? 22.685 -9.125 6.004 1.00 38.77 63 TRP D CA 1
ATOM 3014 C C . TRP D 1 64 ? 24.115 -9.243 6.506 1.00 42.68 63 TRP D C 1
ATOM 3015 O O . TRP D 1 64 ? 24.973 -9.789 5.816 1.00 47.52 63 TRP D O 1
ATOM 3039 N N . GLN D 1 66 ? 26.480 -9.510 10.561 1.00 35.51 65 GLN D N 1
ATOM 3040 C CA . GLN D 1 66 ? 26.388 -9.878 11.967 1.00 34.91 65 GLN D CA 1
ATOM 3041 C C . GLN D 1 66 ? 26.950 -8.720 12.793 1.00 36.97 65 GLN D C 1
ATOM 3042 O O . GLN D 1 66 ? 28.151 -8.448 12.725 1.00 38.14 65 GLN D O 1
ATOM 3048 N N . PRO D 1 67 ? 26.086 -7.938 13.462 1.00 31.69 66 PRO D N 1
ATOM 3049 C CA . PRO D 1 67 ? 26.586 -6.786 14.240 1.00 31.93 66 PRO D CA 1
ATOM 3050 C C . PRO D 1 67 ? 27.298 -7.179 15.549 1.00 33.76 66 PRO D C 1
ATOM 3051 O O . PRO D 1 67 ? 27.962 -6.348 16.165 1.00 34.69 66 PRO D O 1
ATOM 3055 N N . VAL D 1 68 ? 27.134 -8.435 15.966 1.00 27.86 67 VAL D N 1
ATOM 3056 C CA . VAL D 1 68 ? 27.708 -9.051 17.172 1.00 28.35 67 VAL D CA 1
ATOM 3057 C C . VAL D 1 68 ? 27.917 -10.534 16.860 1.00 33.24 67 VAL D C 1
ATOM 3058 O O . VAL D 1 68 ? 27.062 -11.154 16.224 1.00 33.48 67 VAL D O 1
ATOM 3062 N N . ARG D 1 69 ? 29.074 -11.067 17.257 1.00 30.87 68 ARG D N 1
ATOM 3063 C CA . ARG D 1 69 ? 29.406 -12.474 17.117 1.00 30.53 68 ARG D CA 1
ATOM 3064 C C . ARG D 1 69 ? 29.787 -12.988 18.494 1.00 34.44 68 ARG D C 1
ATOM 3065 O O . ARG D 1 69 ? 30.629 -12.398 19.176 1.00 34.24 68 ARG D O 1
ATOM 3073 N N . SER D 1 70 ? 29.156 -14.074 18.912 1.00 29.55 69 SER D N 1
ATOM 3074 C CA . SER D 1 70 ? 29.457 -14.702 20.182 1.00 28.07 69 SER D CA 1
ATOM 3075 C C . SER D 1 70 ? 28.899 -16.105 20.211 1.00 34.91 69 SER D C 1
ATOM 3076 O O . SER D 1 70 ? 27.748 -16.314 19.828 1.00 34.03 69 SER D O 1
ATOM 3079 N N . THR D 1 71 ? 29.667 -17.036 20.775 1.00 36.68 70 THR D N 1
ATOM 3080 C CA . THR D 1 71 ? 29.180 -18.401 20.973 1.00 38.33 70 THR D CA 1
ATOM 3081 C C . THR D 1 71 ? 28.285 -18.422 22.238 1.00 39.51 70 THR D C 1
ATOM 3082 O O . THR D 1 71 ? 27.544 -19.380 22.449 1.00 40.89 70 THR D O 1
ATOM 3086 N N . PHE D 1 72 ? 28.314 -17.329 23.034 1.00 30.50 71 PHE D N 1
ATOM 3087 C CA . PHE D 1 72 ? 27.508 -17.181 24.239 1.00 27.31 71 PHE D CA 1
ATOM 3088 C C . PHE D 1 72 ? 26.223 -16.443 23.895 1.00 29.04 71 PHE D C 1
ATOM 3089 O O . PHE D 1 72 ? 26.221 -15.221 23.738 1.00 28.70 71 PHE D O 1
ATOM 3097 N N . GLU D 1 73 ? 25.112 -17.207 23.721 1.00 24.94 72 GLU D N 1
ATOM 3098 C CA . GLU D 1 73 ? 23.823 -16.715 23.289 1.00 24.44 72 GLU D CA 1
ATOM 3099 C C . GLU D 1 73 ? 23.310 -15.484 24.085 1.00 28.64 72 GLU D C 1
ATOM 3100 O O . GLU D 1 73 ? 22.748 -14.586 23.440 1.00 28.17 72 GLU D O 1
ATOM 3106 N N . PRO D 1 74 ? 23.508 -15.346 25.420 1.00 26.01 73 PRO D N 1
ATOM 3107 C CA . PRO D 1 74 ? 23.023 -14.123 26.079 1.00 26.12 73 PRO D CA 1
ATOM 3108 C C . PRO D 1 74 ? 23.630 -12.822 25.527 1.00 27.07 73 PRO D C 1
ATOM 3109 O O . PRO D 1 74 ? 22.977 -11.810 25.653 1.00 26.01 73 PRO D O 1
ATOM 3113 N N . ASP D 1 75 ? 24.826 -12.842 24.876 1.00 25.29 74 ASP D N 1
ATOM 3114 C CA . ASP D 1 75 ? 25.353 -11.626 24.231 1.00 24.78 74 ASP D CA 1
ATOM 3115 C C . ASP D 1 75 ? 24.444 -11.186 23.071 1.00 26.66 74 ASP D C 1
ATOM 3116 O O . ASP D 1 75 ? 24.255 -9.983 22.859 1.00 25.30 74 ASP D O 1
ATOM 3121 N N . LEU D 1 76 ? 23.841 -12.148 22.352 1.00 24.04 75 LEU D N 1
ATOM 3122 C CA . LEU D 1 76 ? 22.907 -11.826 21.249 1.00 23.40 75 LEU D CA 1
ATOM 3123 C C . LEU D 1 76 ? 21.593 -11.271 21.805 1.00 25.75 75 LEU D C 1
ATOM 3124 O O . LEU D 1 76 ? 21.035 -10.315 21.246 1.00 25.89 75 LEU D O 1
ATOM 3129 N N . ASP D 1 77 ? 21.098 -11.863 22.906 1.00 24.48 76 ASP D N 1
ATOM 3130 C CA . ASP D 1 77 ? 19.877 -11.370 23.560 1.00 23.57 76 ASP D CA 1
ATOM 3131 C C . ASP D 1 77 ? 20.123 -9.969 24.098 1.00 27.43 76 ASP D C 1
ATOM 3132 O O . ASP D 1 77 ? 19.272 -9.100 23.899 1.00 26.28 76 ASP D O 1
ATOM 3137 N N . ALA D 1 78 ? 21.312 -9.721 24.720 1.00 25.85 77 ALA D N 1
ATOM 3138 C CA . ALA D 1 78 ? 21.686 -8.384 25.219 1.00 25.16 77 ALA D CA 1
ATOM 3139 C C . ALA D 1 78 ? 21.690 -7.371 24.046 1.00 26.52 77 ALA D C 1
ATOM 3140 O O . ALA D 1 78 ? 21.138 -6.265 24.185 1.00 26.75 77 ALA D O 1
ATOM 3142 N N . TYR D 1 79 ? 22.246 -7.767 22.885 1.00 24.28 78 TYR D N 1
ATOM 3143 C CA . TYR D 1 79 ? 22.271 -6.899 21.707 1.00 25.28 78 TYR D CA 1
ATOM 3144 C C . TYR D 1 79 ? 20.835 -6.597 21.217 1.00 27.22 78 TYR D C 1
ATOM 3145 O O . TYR D 1 79 ? 20.500 -5.438 20.938 1.00 26.28 78 TYR D O 1
ATOM 3154 N N . ALA D 1 80 ? 19.999 -7.625 21.130 1.00 26.06 79 ALA D N 1
ATOM 3155 C CA . ALA D 1 80 ? 18.620 -7.447 20.639 1.00 27.47 79 ALA D CA 1
ATOM 3156 C C . ALA D 1 80 ? 17.828 -6.498 21.567 1.00 29.09 79 ALA D C 1
ATOM 3157 O O . ALA D 1 80 ? 17.147 -5.605 21.074 1.00 27.05 79 ALA D O 1
ATOM 3159 N N . GLU D 1 81 ? 17.993 -6.631 22.900 1.00 25.43 80 GLU D N 1
ATOM 3160 C CA . GLU D 1 81 ? 17.290 -5.760 23.837 1.00 25.12 80 GLU D CA 1
ATOM 3161 C C . GLU D 1 81 ? 17.747 -4.296 23.663 1.00 29.34 80 GLU D C 1
ATOM 3162 O O . GLU D 1 81 ? 16.892 -3.408 23.624 1.00 29.08 80 GLU D O 1
ATOM 3168 N N . ARG D 1 82 ? 19.067 -4.058 23.534 1.00 25.74 81 ARG D N 1
ATOM 3169 C CA A ARG D 1 82 ? 19.666 -2.746 23.311 0.50 27.73 81 ARG D CA 1
ATOM 3170 C CA B ARG D 1 82 ? 19.556 -2.692 23.360 0.50 27.30 81 ARG D CA 1
ATOM 3171 C C . ARG D 1 82 ? 19.094 -2.129 22.009 1.00 31.15 81 ARG D C 1
ATOM 3172 O O . ARG D 1 82 ? 18.645 -0.969 21.967 1.00 30.84 81 ARG D O 1
ATOM 3187 N N . ALA D 1 83 ? 19.115 -2.937 20.929 1.00 27.66 82 ALA D N 1
ATOM 3188 C CA . ALA D 1 83 ? 18.668 -2.501 19.602 1.00 28.18 82 ALA D CA 1
ATOM 3189 C C . ALA D 1 83 ? 17.176 -2.083 19.600 1.00 32.71 82 ALA D C 1
ATOM 3190 O O . ALA D 1 83 ? 16.828 -1.091 18.950 1.00 33.06 82 ALA D O 1
ATOM 3192 N N . ALA D 1 84 ? 16.328 -2.782 20.381 1.00 29.01 83 ALA D N 1
ATOM 3193 C CA . ALA D 1 84 ? 14.901 -2.442 20.493 1.00 30.99 83 ALA D CA 1
ATOM 3194 C C . ALA D 1 84 ? 14.690 -1.146 21.296 1.00 34.90 83 ALA D C 1
ATOM 3195 O O . ALA D 1 84 ? 13.684 -0.475 21.102 1.00 35.52 83 ALA D O 1
ATOM 3197 N N . ARG D 1 85 ? 15.656 -0.762 22.154 1.00 32.01 84 ARG D N 1
ATOM 3198 C CA . ARG D 1 85 ? 15.577 0.511 22.862 1.00 33.41 84 ARG D CA 1
ATOM 3199 C C . ARG D 1 85 ? 16.041 1.635 21.944 1.00 37.50 84 ARG D C 1
ATOM 3200 O O . ARG D 1 85 ? 15.445 2.706 21.951 1.00 37.30 84 ARG D O 1
ATOM 3208 N N . ILE D 1 86 ? 17.126 1.402 21.171 1.00 34.60 85 ILE D N 1
ATOM 3209 C CA . ILE D 1 86 ? 17.643 2.375 20.199 1.00 35.37 85 ILE D CA 1
ATOM 3210 C C . ILE D 1 86 ? 16.563 2.595 19.118 1.00 38.68 85 ILE D C 1
ATOM 3211 O O . ILE D 1 86 ? 16.248 3.737 18.781 1.00 39.35 85 ILE D O 1
ATOM 3216 N N . ASP D 1 87 ? 15.925 1.494 18.676 1.00 33.55 86 ASP D N 1
ATOM 3217 C CA . ASP D 1 87 ? 14.901 1.509 17.640 1.00 32.75 86 ASP D CA 1
ATOM 3218 C C . ASP D 1 87 ? 13.613 0.782 18.097 1.00 34.97 86 ASP D C 1
ATOM 3219 O O . ASP D 1 87 ? 13.466 -0.400 17.827 1.00 31.71 86 ASP D O 1
ATOM 3224 N N . PRO D 1 88 ? 12.624 1.512 18.676 1.00 34.97 87 PRO D N 1
ATOM 3225 C CA . PRO D 1 88 ? 11.357 0.871 19.118 1.00 34.05 87 PRO D CA 1
ATOM 3226 C C . PRO D 1 88 ? 10.473 0.299 17.990 1.00 36.18 87 PRO D C 1
ATOM 3227 O O . PRO D 1 88 ? 9.421 -0.297 18.268 1.00 35.06 87 PRO D O 1
ATOM 3231 N N . ASP D 1 89 ? 10.882 0.473 16.721 1.00 30.10 88 ASP D N 1
ATOM 3232 C CA . ASP D 1 89 ? 10.138 -0.038 15.554 1.00 27.73 88 ASP D CA 1
ATOM 3233 C C . ASP D 1 89 ? 10.716 -1.364 15.009 1.00 28.41 88 ASP D C 1
ATOM 3234 O O . ASP D 1 89 ? 10.196 -1.894 14.024 1.00 28.75 88 ASP D O 1
ATOM 3239 N N . ILE D 1 90 ? 11.766 -1.897 15.641 1.00 23.81 89 ILE D N 1
ATOM 3240 C CA . ILE D 1 90 ? 12.476 -3.095 15.165 1.00 23.12 89 ILE D CA 1
ATOM 3241 C C . ILE D 1 90 ? 11.726 -4.416 15.450 1.00 26.74 89 ILE D C 1
ATOM 3242 O O . ILE D 1 90 ? 11.087 -4.586 16.485 1.00 26.56 89 ILE D O 1
ATOM 3247 N N . TRP D 1 91 ? 11.832 -5.342 14.500 1.00 23.50 90 TRP D N 1
ATOM 3248 C CA . TRP D 1 91 ? 11.313 -6.703 14.607 1.00 22.97 90 TRP D CA 1
ATOM 3249 C C . TRP D 1 91 ? 12.419 -7.597 15.094 1.00 26.94 90 TRP D C 1
ATOM 3250 O O . TRP D 1 91 ? 13.580 -7.331 14.796 1.00 26.28 90 TRP D O 1
ATOM 3261 N N . VAL D 1 92 ? 12.069 -8.661 15.826 1.00 24.83 91 VAL D N 1
ATOM 3262 C CA . VAL D 1 92 ? 13.032 -9.693 16.194 1.00 24.15 91 VAL D CA 1
ATOM 3263 C C . VAL D 1 92 ? 12.403 -11.003 15.765 1.00 24.67 91 VAL D C 1
ATOM 3264 O O . VAL D 1 92 ? 11.292 -11.291 16.167 1.00 23.57 91 VAL D O 1
ATOM 3268 N N . VAL D 1 93 ? 13.087 -11.764 14.944 1.00 22.34 92 VAL D N 1
ATOM 3269 C CA . VAL D 1 93 ? 12.585 -13.061 14.491 1.00 23.24 92 VAL D CA 1
ATOM 3270 C C . VAL D 1 93 ? 13.581 -14.112 14.945 1.00 29.91 92 VAL D C 1
ATOM 3271 O O . VAL D 1 93 ? 14.773 -14.004 14.622 1.00 29.61 92 VAL D O 1
ATOM 3275 N N . GLU D 1 94 ? 13.095 -15.147 15.659 1.00 25.31 93 GLU D N 1
ATOM 3276 C CA . GLU D 1 94 ? 13.990 -16.223 16.095 1.00 25.39 93 GLU D CA 1
ATOM 3277 C C . GLU D 1 94 ? 13.706 -17.463 15.250 1.00 31.55 93 GLU D C 1
ATOM 3278 O O . GLU D 1 94 ? 12.543 -17.801 15.033 1.00 32.71 93 GLU D O 1
ATOM 3284 N N . ILE D 1 95 ? 14.755 -18.096 14.717 1.00 28.45 94 ILE D N 1
ATOM 3285 C CA . ILE D 1 95 ? 14.604 -19.306 13.903 1.00 29.63 94 ILE D CA 1
ATOM 3286 C C . ILE D 1 95 ? 15.453 -20.413 14.534 1.00 35.54 94 ILE D C 1
ATOM 3287 O O . ILE D 1 95 ? 16.664 -20.249 14.661 1.00 33.12 94 ILE D O 1
ATOM 3292 N N . GLU D 1 96 ? 14.800 -21.515 14.944 1.00 35.41 95 GLU D N 1
ATOM 3293 C CA . GLU D 1 96 ? 15.436 -22.694 15.507 1.00 38.06 95 GLU D CA 1
ATOM 3294 C C . GLU D 1 96 ? 15.470 -23.772 14.435 1.00 41.55 95 GLU D C 1
ATOM 3295 O O . GLU D 1 96 ? 14.428 -24.236 13.963 1.00 40.94 95 GLU D O 1
ATOM 3301 N N . ASP D 1 97 ? 16.678 -24.112 13.998 1.00 38.38 96 ASP D N 1
ATOM 3302 C CA . ASP D 1 97 ? 16.875 -25.075 12.935 1.00 40.33 96 ASP D CA 1
ATOM 3303 C C . ASP D 1 97 ? 18.004 -26.043 13.285 1.00 47.85 96 ASP D C 1
ATOM 3304 O O . ASP D 1 97 ? 19.027 -25.625 13.818 1.00 46.81 96 ASP D O 1
ATOM 3309 N N . ARG D 1 98 ? 17.813 -27.327 12.963 1.00 50.47 97 ARG D N 1
ATOM 3310 C CA . ARG D 1 98 ? 18.792 -28.395 13.203 1.00 54.46 97 ARG D CA 1
ATOM 3311 C C . ARG D 1 98 ? 20.162 -28.060 12.580 1.00 61.60 97 ARG D C 1
ATOM 3312 O O . ARG D 1 98 ? 2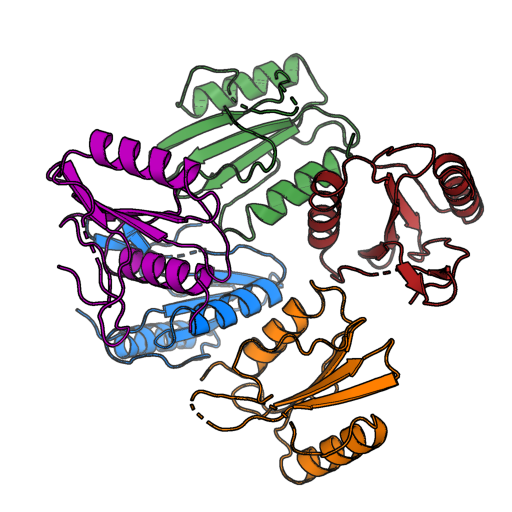1.177 -28.540 13.080 1.00 64.79 97 ARG D O 1
ATOM 3320 N N . ASP D 1 99 ? 20.192 -27.205 11.530 1.00 56.39 98 ASP D N 1
ATOM 3321 C CA . ASP D 1 99 ? 21.436 -26.807 10.872 1.00 56.35 98 ASP D CA 1
ATOM 3322 C C . ASP D 1 99 ? 21.815 -25.327 11.110 1.00 55.86 98 ASP D C 1
ATOM 3323 O O . ASP D 1 99 ? 22.822 -24.868 10.575 1.00 57.38 98 ASP D O 1
ATOM 3328 N N . GLY D 1 100 ? 21.041 -24.608 11.918 1.00 48.73 99 GLY D N 1
ATOM 3329 C CA . GLY D 1 100 ? 21.281 -23.195 12.200 1.00 45.12 99 GLY D CA 1
ATOM 3330 C C . GLY D 1 100 ? 21.100 -22.249 11.024 1.00 47.96 99 GLY D C 1
ATOM 3331 O O . GLY D 1 100 ? 21.616 -21.118 11.052 1.00 44.97 99 GLY D O 1
ATOM 3332 N N . ARG D 1 101 ? 20.358 -22.706 9.981 1.00 45.01 100 ARG D N 1
ATOM 3333 C CA . ARG D 1 101 ? 20.044 -21.914 8.781 1.00 44.60 100 ARG D CA 1
ATOM 3334 C C . ARG D 1 101 ? 19.219 -20.689 9.158 1.00 43.31 100 ARG D C 1
ATOM 3335 O O . ARG D 1 101 ? 18.386 -20.760 10.064 1.00 41.15 100 ARG D O 1
ATOM 3343 N N . HIS D 1 102 ? 19.472 -19.566 8.476 1.00 38.26 101 HIS D N 1
ATOM 3344 C CA . HIS D 1 102 ? 18.778 -18.288 8.685 1.00 35.45 101 HIS D CA 1
ATOM 3345 C C . HIS D 1 102 ? 17.593 -18.102 7.702 1.00 37.40 101 HIS D C 1
ATOM 3346 O O . HIS D 1 102 ? 16.773 -17.214 7.922 1.00 35.68 101 HIS D O 1
ATOM 3353 N N . PHE D 1 103 ? 17.559 -18.878 6.587 1.00 38.23 102 PHE D N 1
ATOM 3354 C CA . PHE D 1 103 ? 16.539 -18.855 5.514 1.00 38.38 102 PHE D CA 1
ATOM 3355 C C . PHE D 1 103 ? 16.360 -17.458 4.852 1.00 40.86 102 PHE D C 1
ATOM 3356 O O . PHE D 1 103 ? 15.294 -17.173 4.274 1.00 41.20 102 PHE D O 1
ATOM 3364 N N . LEU D 1 104 ? 17.420 -16.633 4.879 1.00 35.61 103 LEU D N 1
ATOM 3365 C CA . LEU D 1 104 ? 17.438 -15.320 4.243 1.00 34.53 103 LEU D CA 1
ATOM 3366 C C . LEU D 1 104 ? 17.799 -15.502 2.777 1.00 41.08 103 LEU D C 1
ATOM 3367 O O . LEU D 1 104 ? 18.728 -16.245 2.466 1.00 42.93 103 LEU D O 1
ATOM 3372 N N . THR D 1 105 ? 17.051 -14.846 1.878 1.00 37.63 104 THR D N 1
ATOM 3373 C CA . THR D 1 105 ? 17.262 -14.965 0.416 1.00 39.26 104 THR D CA 1
ATOM 3374 C C . THR D 1 105 ? 18.194 -13.859 -0.101 1.00 45.51 104 THR D C 1
ATOM 3375 O O . THR D 1 105 ? 18.753 -13.993 -1.192 1.00 47.87 104 THR D O 1
ATOM 3379 N N . GLU D 1 106 ? 18.359 -12.765 0.666 1.00 41.32 105 GLU D N 1
ATOM 3380 C CA . GLU D 1 106 ? 19.257 -11.668 0.298 1.00 42.19 105 GLU D CA 1
ATOM 3381 C C . GLU D 1 106 ? 20.712 -12.083 0.595 1.00 48.83 105 GLU D C 1
ATOM 3382 O O . GLU D 1 106 ? 20.903 -13.029 1.355 1.00 46.74 105 GLU D O 1
ATOM 3388 N N . PRO D 1 107 ? 21.752 -11.435 0.008 1.00 50.77 106 PRO D N 1
ATOM 3389 C CA . PRO D 1 107 ? 23.134 -11.836 0.334 1.00 52.66 106 PRO D CA 1
ATOM 3390 C C . PRO D 1 107 ? 23.427 -11.670 1.827 1.00 53.04 106 PRO D C 1
ATOM 3391 O O . PRO D 1 107 ? 22.912 -10.749 2.464 1.00 49.95 106 PRO D O 1
ATOM 3395 N N . VAL D 1 108 ? 24.169 -12.634 2.391 1.00 49.79 107 VAL D N 1
ATOM 3396 C CA . VAL D 1 108 ? 24.560 -12.703 3.793 1.00 47.51 107 VAL D CA 1
ATOM 3397 C C . VAL D 1 108 ? 26.114 -12.734 3.859 1.00 55.46 107 VAL D C 1
ATOM 3398 O O . VAL D 1 108 ? 26.724 -13.532 3.150 1.00 55.94 107 VAL D O 1
ATOM 3402 N N . GLU D 1 109 ? 26.742 -11.893 4.720 1.00 53.44 108 GLU D N 1
ATOM 3403 C CA . GLU D 1 109 ? 28.210 -11.861 4.884 1.00 65.70 108 GLU D CA 1
ATOM 3404 C C . GLU D 1 109 ? 28.723 -13.121 5.598 1.00 95.49 108 GLU D C 1
ATOM 3405 O O . GLU D 1 109 ? 28.153 -13.553 6.601 1.00 67.02 108 GLU D O 1
ATOM 3411 N N . LEU E 1 3 ? 43.111 13.825 26.046 1.00 88.56 2 LEU E N 1
ATOM 3412 C CA . LEU E 1 3 ? 44.112 13.083 26.813 1.00 86.99 2 LEU E CA 1
ATOM 3413 C C . LEU E 1 3 ? 43.627 11.648 27.117 1.00 87.49 2 LEU E C 1
ATOM 3414 O O . LEU E 1 3 ? 43.865 10.733 26.324 1.00 90.38 2 LEU E O 1
ATOM 3416 N N . LEU E 1 4 ? 42.955 11.464 28.254 1.00 78.27 3 LEU E N 1
ATOM 3417 C CA . LEU E 1 4 ? 42.406 10.195 28.727 1.00 73.72 3 LEU E CA 1
ATOM 3418 C C . LEU E 1 4 ? 40.873 10.279 28.701 1.00 71.15 3 LEU E C 1
ATOM 3419 O O . LEU E 1 4 ? 40.335 11.338 29.050 1.00 71.07 3 LEU E O 1
ATOM 3424 N N . SER E 1 5 ? 40.174 9.180 28.275 1.00 61.97 4 SER E N 1
ATOM 3425 C CA A SER E 1 5 ? 38.709 9.138 28.217 0.50 59.48 4 SER E CA 1
ATOM 3426 C CA B SER E 1 5 ? 38.708 9.167 28.215 0.50 59.66 4 SER E CA 1
ATOM 3427 C C . SER E 1 5 ? 38.123 9.260 29.624 1.00 57.29 4 SER E C 1
ATOM 3428 O O . SER E 1 5 ? 38.741 8.783 30.581 1.00 51.96 4 SER E O 1
ATOM 3433 N N . THR E 1 6 ? 36.953 9.913 29.751 1.00 51.65 5 THR E N 1
ATOM 3434 C CA . THR E 1 6 ? 36.306 10.115 31.046 1.00 47.78 5 THR E CA 1
ATOM 3435 C C . THR E 1 6 ? 35.942 8.794 31.744 1.00 49.07 5 THR E C 1
ATOM 3436 O O . THR E 1 6 ? 36.205 8.674 32.943 1.00 44.51 5 THR E O 1
ATOM 3440 N N . ASP E 1 7 ? 35.373 7.809 31.004 1.00 47.79 6 ASP E N 1
ATOM 3441 C CA . ASP E 1 7 ? 34.951 6.543 31.629 1.00 46.52 6 ASP E CA 1
ATOM 3442 C C . ASP E 1 7 ? 36.148 5.785 32.282 1.00 47.93 6 ASP E C 1
ATOM 3443 O O . ASP E 1 7 ? 35.969 5.179 33.344 1.00 44.59 6 ASP E O 1
ATOM 3448 N N . ILE E 1 8 ? 37.352 5.858 31.661 1.00 45.69 7 ILE E N 1
ATOM 3449 C CA . ILE E 1 8 ? 38.596 5.242 32.161 1.00 44.34 7 ILE E CA 1
ATOM 3450 C C . ILE E 1 8 ? 39.079 6.042 33.379 1.00 46.18 7 ILE E C 1
ATOM 3451 O O . ILE E 1 8 ? 39.425 5.444 34.393 1.00 43.11 7 ILE E O 1
ATOM 3456 N N . TRP E 1 9 ? 39.069 7.391 33.288 1.00 45.59 8 TRP E N 1
ATOM 3457 C CA . TRP E 1 9 ? 39.457 8.272 34.399 1.00 45.27 8 TRP E CA 1
ATOM 3458 C C . TRP E 1 9 ? 38.553 8.014 35.621 1.00 45.94 8 TRP E C 1
ATOM 3459 O O . TRP E 1 9 ? 39.047 7.939 36.759 1.00 44.32 8 TRP E O 1
ATOM 3470 N N . VAL E 1 10 ? 37.224 7.898 35.379 1.00 41.24 9 VAL E N 1
ATOM 3471 C CA . VAL E 1 10 ? 36.235 7.663 36.432 1.00 39.13 9 VAL E CA 1
ATOM 3472 C C . VAL E 1 10 ? 36.501 6.302 37.077 1.00 41.35 9 VAL E C 1
ATOM 3473 O O . VAL E 1 10 ? 36.585 6.220 38.309 1.00 39.08 9 VAL E O 1
ATOM 3477 N N . ALA E 1 11 ? 36.660 5.249 36.245 1.00 39.75 10 ALA E N 1
ATOM 3478 C CA . ALA E 1 11 ? 36.950 3.901 36.730 1.00 39.99 10 ALA E CA 1
ATOM 3479 C C . ALA E 1 11 ? 38.218 3.898 37.600 1.00 42.52 10 ALA E C 1
ATOM 3480 O O . ALA E 1 11 ? 38.254 3.189 38.614 1.00 41.10 10 ALA E O 1
ATOM 3482 N N . ALA E 1 12 ? 39.234 4.728 37.222 1.00 39.39 11 ALA E N 1
ATOM 3483 C CA . ALA E 1 12 ? 40.518 4.840 37.946 1.00 39.82 11 ALA E CA 1
ATOM 3484 C C . ALA E 1 12 ? 40.323 5.480 39.315 1.00 42.24 11 ALA E C 1
ATOM 3485 O O . ALA E 1 12 ? 40.872 4.990 40.308 1.00 42.73 11 ALA E O 1
ATOM 3487 N N . LEU E 1 13 ? 39.519 6.547 39.377 1.00 37.84 12 LEU E N 1
ATOM 3488 C CA . LEU E 1 13 ? 39.209 7.236 40.633 1.00 37.38 12 LEU E CA 1
ATOM 3489 C C . LEU E 1 13 ? 38.434 6.308 41.608 1.00 40.28 12 LEU E C 1
ATOM 3490 O O . LEU E 1 13 ? 38.752 6.268 42.808 1.00 40.01 12 LEU E O 1
ATOM 3495 N N . ILE E 1 14 ? 37.435 5.563 41.082 1.00 36.89 13 ILE E N 1
ATOM 3496 C CA . ILE E 1 14 ? 36.598 4.642 41.869 1.00 37.40 13 ILE E CA 1
ATOM 3497 C C . ILE E 1 14 ? 37.460 3.506 42.424 1.00 40.40 13 ILE E C 1
ATOM 3498 O O . ILE E 1 14 ? 37.286 3.149 43.591 1.00 38.90 13 ILE E O 1
ATOM 3503 N N . ARG E 1 15 ? 38.411 2.965 41.614 1.00 37.60 14 ARG E N 1
ATOM 3504 C CA . ARG E 1 15 ? 39.277 1.876 42.100 1.00 39.39 14 ARG E CA 1
ATOM 3505 C C . ARG E 1 15 ? 40.241 2.356 43.181 1.00 44.73 14 ARG E C 1
ATOM 3506 O O . ARG E 1 15 ? 40.442 1.652 44.179 1.00 44.69 14 ARG E O 1
ATOM 3514 N N . ARG E 1 16 ? 40.795 3.571 43.009 1.00 42.01 15 ARG E N 1
ATOM 3515 C CA . ARG E 1 16 ? 41.721 4.186 43.971 1.00 43.09 15 ARG E CA 1
ATOM 3516 C C . ARG E 1 16 ? 41.020 4.384 45.325 1.00 44.76 15 ARG E C 1
ATOM 3517 O O . ARG E 1 16 ? 41.581 4.027 46.370 1.00 42.86 15 ARG E O 1
ATOM 3525 N N . ALA E 1 17 ? 39.759 4.878 45.290 1.00 40.96 16 ALA E N 1
ATOM 3526 C CA . ALA E 1 17 ? 38.924 5.097 46.484 1.00 41.22 16 ALA E CA 1
ATOM 3527 C C . ALA E 1 17 ? 38.618 3.774 47.211 1.00 48.05 16 ALA E C 1
ATOM 3528 O O . ALA E 1 17 ? 38.810 3.697 48.429 1.00 49.17 16 ALA E O 1
ATOM 3530 N N . GLU E 1 18 ? 38.214 2.720 46.459 1.00 44.57 17 GLU E N 1
ATOM 3531 C CA . GLU E 1 18 ? 37.895 1.400 47.023 1.00 45.95 17 GLU E CA 1
ATOM 3532 C C . GLU E 1 18 ? 39.143 0.730 47.648 1.00 50.53 17 GLU E C 1
ATOM 3533 O O . GLU E 1 18 ? 39.029 0.116 48.715 1.00 50.32 17 GLU E O 1
ATOM 3539 N N . LEU E 1 19 ? 40.329 0.877 47.003 1.00 46.87 18 LEU E N 1
ATOM 3540 C CA . LEU E 1 19 ? 41.603 0.338 47.507 1.00 48.91 18 LEU E CA 1
ATOM 3541 C C . LEU E 1 19 ? 42.091 1.096 48.753 1.00 54.05 18 LEU E C 1
ATOM 3542 O O . LEU E 1 19 ? 42.730 0.504 49.621 1.00 56.15 18 LEU E O 1
ATOM 3547 N N . GLY E 1 20 ? 41.778 2.391 48.818 1.00 49.64 19 GLY E N 1
ATOM 3548 C CA . GLY E 1 20 ? 42.142 3.262 49.929 1.00 51.12 19 GLY E CA 1
ATOM 3549 C C . GLY E 1 20 ? 41.268 3.137 51.166 1.00 56.13 19 GLY E C 1
ATOM 3550 O O . GLY E 1 20 ? 41.578 3.750 52.192 1.00 57.44 19 GLY E O 1
ATOM 3551 N N . GLY E 1 21 ? 40.175 2.369 51.070 1.00 50.78 20 GLY E N 1
ATOM 3552 C CA . GLY E 1 21 ? 39.263 2.135 52.185 1.00 51.84 20 GLY E CA 1
ATOM 3553 C C . GLY E 1 21 ? 37.872 2.737 52.074 1.00 55.80 20 GLY E C 1
ATOM 3554 O O . GLY E 1 21 ? 37.064 2.578 52.994 1.00 57.93 20 GLY E O 1
ATOM 3555 N N . ALA E 1 22 ? 37.565 3.419 50.952 1.00 49.06 21 ALA E N 1
ATOM 3556 C CA . ALA E 1 22 ? 36.283 4.100 50.766 1.00 46.98 21 ALA E CA 1
ATOM 3557 C C . ALA E 1 22 ? 35.269 3.312 49.936 1.00 51.65 21 ALA E C 1
ATOM 3558 O O . ALA E 1 22 ? 35.587 2.266 49.371 1.00 51.88 21 ALA E O 1
ATOM 3560 N N . PHE E 1 23 ? 34.033 3.850 49.865 1.00 48.32 22 PHE E N 1
ATOM 3561 C CA . PHE E 1 23 ? 32.934 3.352 49.044 1.00 48.44 22 PHE E CA 1
ATOM 3562 C C . PHE E 1 23 ? 32.740 4.371 47.937 1.00 49.46 22 PHE E C 1
ATOM 3563 O O . PHE E 1 23 ? 32.523 5.539 48.238 1.00 48.83 22 PHE E O 1
ATOM 3565 N N . ALA E 1 24 ? 32.906 3.967 46.677 1.00 45.01 23 ALA E N 1
ATOM 3566 C CA . ALA E 1 24 ? 32.782 4.885 45.540 1.00 43.01 23 ALA E CA 1
ATOM 3567 C C . ALA E 1 24 ? 31.855 4.303 44.492 1.00 45.76 23 ALA E C 1
ATOM 3568 O O . ALA E 1 24 ? 31.991 3.134 44.130 1.00 45.05 23 ALA E O 1
ATOM 3570 N N . THR E 1 25 ? 30.899 5.129 44.029 1.00 42.53 24 THR E N 1
ATOM 3571 C CA A THR E 1 25 ? 29.900 4.732 43.037 0.50 43.81 24 THR E CA 1
ATOM 3572 C CA B THR E 1 25 ? 29.895 4.740 43.034 0.50 43.31 24 THR E CA 1
ATOM 3573 C C . THR E 1 25 ? 29.675 5.852 42.005 1.00 46.73 24 THR E C 1
ATOM 3574 O O . THR E 1 25 ? 30.047 7.009 42.242 1.00 45.16 24 THR E O 1
ATOM 3581 N N . VAL E 1 26 ? 29.049 5.500 40.870 1.00 43.64 25 VAL E N 1
ATOM 3582 C CA . VAL E 1 26 ? 28.690 6.445 39.827 1.00 42.08 25 VAL E CA 1
ATOM 3583 C C . VAL E 1 26 ? 27.226 6.829 40.124 1.00 47.93 25 VAL E C 1
ATOM 3584 O O . VAL E 1 26 ? 26.331 5.982 39.990 1.00 49.48 25 VAL E O 1
ATOM 3588 N N . ALA E 1 27 ? 26.994 8.068 40.607 1.00 42.91 26 ALA E N 1
ATOM 3589 C CA . ALA E 1 27 ? 25.640 8.565 40.885 1.00 44.03 26 ALA E CA 1
ATOM 3590 C C . ALA E 1 27 ? 24.937 8.903 39.564 1.00 50.21 26 ALA E C 1
ATOM 3591 O O . ALA E 1 27 ? 23.743 8.635 39.414 1.00 51.74 26 ALA E O 1
ATOM 3593 N N . ARG E 1 28 ? 25.703 9.452 38.599 1.00 46.35 27 ARG E N 1
ATOM 3594 C CA . ARG E 1 28 ? 25.225 9.794 37.265 1.00 48.08 27 ARG E CA 1
ATOM 3595 C C . ARG E 1 28 ? 26.308 9.505 36.216 1.00 50.69 27 ARG E C 1
ATOM 3596 O O . ARG E 1 28 ? 27.432 9.993 36.327 1.00 47.39 27 ARG E O 1
ATOM 3604 N N . LYS E 1 29 ? 25.961 8.696 35.207 1.00 49.87 28 LYS E N 1
ATOM 3605 C CA . LYS E 1 29 ? 26.859 8.356 34.103 1.00 50.18 28 LYS E CA 1
ATOM 3606 C C . LYS E 1 29 ? 26.651 9.376 32.972 1.00 56.53 28 LYS E C 1
ATOM 3607 O O . LYS E 1 29 ? 25.529 9.530 32.479 1.00 59.16 28 LYS E O 1
ATOM 3613 N N . GLY E 1 30 ? 27.714 10.083 32.601 1.00 51.65 29 GLY E N 1
ATOM 3614 C CA . GLY E 1 30 ? 27.672 11.066 31.519 1.00 53.04 29 GLY E CA 1
ATOM 3615 C C . GLY E 1 30 ? 28.292 10.540 30.239 1.00 57.97 29 GLY E C 1
ATOM 3616 O O . GLY E 1 30 ? 28.322 9.324 30.027 1.00 58.41 29 GLY E O 1
ATOM 3617 N N . ASP E 1 31 ? 28.815 11.446 29.382 1.00 54.62 30 ASP E N 1
ATOM 3618 C CA . ASP E 1 31 ? 29.469 11.054 28.131 1.00 56.35 30 ASP E CA 1
ATOM 3619 C C . ASP E 1 31 ? 30.800 10.357 28.434 1.00 58.84 30 ASP E C 1
ATOM 3620 O O . ASP E 1 31 ? 31.608 10.872 29.207 1.00 56.34 30 ASP E O 1
ATOM 3625 N N . ALA E 1 32 ? 31.011 9.176 27.829 1.00 58.11 31 ALA E N 1
ATOM 3626 C CA . ALA E 1 32 ? 32.179 8.314 28.053 1.00 57.40 31 ALA E CA 1
ATOM 3627 C C . ALA E 1 32 ? 33.528 8.926 27.631 1.00 62.28 31 ALA E C 1
ATOM 3628 O O . ALA E 1 32 ? 34.501 8.784 28.380 1.00 59.86 31 ALA E O 1
ATOM 3630 N N . ARG E 1 33 ? 33.593 9.565 26.431 1.00 61.56 32 ARG E N 1
ATOM 3631 C CA A ARG E 1 33 ? 34.835 10.118 25.894 0.50 62.42 32 ARG E CA 1
ATOM 3632 C CA B ARG E 1 33 ? 34.829 10.128 25.877 0.50 62.86 32 ARG E CA 1
ATOM 3633 C C . ARG E 1 33 ? 35.280 11.412 26.605 1.00 65.20 32 ARG E C 1
ATOM 3634 O O . ARG E 1 33 ? 36.401 11.449 27.116 1.00 63.27 32 ARG E O 1
ATOM 3649 N N . ALA E 1 34 ? 34.450 12.485 26.588 1.00 62.65 33 ALA E N 1
ATOM 3650 C CA . ALA E 1 34 ? 34.862 13.767 27.167 1.00 61.49 33 ALA E CA 1
ATOM 3651 C C . ALA E 1 34 ? 33.817 14.422 28.070 1.00 61.69 33 ALA E C 1
ATOM 3652 O O . ALA E 1 34 ? 33.773 15.653 28.175 1.00 62.10 33 ALA E O 1
ATOM 3654 N N . GLY E 1 35 ? 33.025 13.608 28.751 1.00 55.20 34 GLY E N 1
ATOM 3655 C CA . GLY E 1 35 ? 32.039 14.121 29.690 1.00 52.46 34 GLY E CA 1
ATOM 3656 C C . GLY E 1 35 ? 32.720 14.776 30.876 1.00 52.81 34 GLY E C 1
ATOM 3657 O O . GLY E 1 35 ? 33.761 14.293 31.333 1.00 49.95 34 GLY E O 1
ATOM 3658 N N . ALA E 1 36 ? 32.168 15.912 31.348 1.00 49.31 35 ALA E N 1
ATOM 3659 C CA . ALA E 1 36 ? 32.690 16.609 32.537 1.00 47.35 35 ALA E CA 1
ATOM 3660 C C . ALA E 1 36 ? 32.359 15.776 33.781 1.00 47.23 35 ALA E C 1
ATOM 3661 O O . ALA E 1 36 ? 31.486 14.905 33.711 1.00 46.04 35 ALA E O 1
ATOM 3663 N N . VAL E 1 37 ? 33.104 15.963 34.882 1.00 41.45 36 VAL E N 1
ATOM 3664 C CA . VAL E 1 37 ? 32.893 15.176 36.102 1.00 39.03 36 VAL E CA 1
ATOM 3665 C C . VAL E 1 37 ? 32.792 16.080 37.343 1.00 42.74 36 VAL E C 1
ATOM 3666 O O . VAL E 1 37 ? 33.608 16.981 37.517 1.00 42.41 36 VAL E O 1
ATOM 3670 N N . LEU E 1 38 ? 31.809 15.788 38.222 1.00 38.43 37 LEU E N 1
ATOM 3671 C CA . LEU E 1 38 ? 31.673 16.365 39.555 1.00 36.89 37 LEU E CA 1
ATOM 3672 C C . LEU E 1 38 ? 32.015 15.254 40.538 1.00 38.38 37 LEU E C 1
ATOM 3673 O O . LEU E 1 38 ? 31.531 14.124 40.364 1.00 36.82 37 LEU E O 1
ATOM 3678 N N . VAL E 1 39 ? 32.861 15.544 41.550 1.00 35.83 38 VA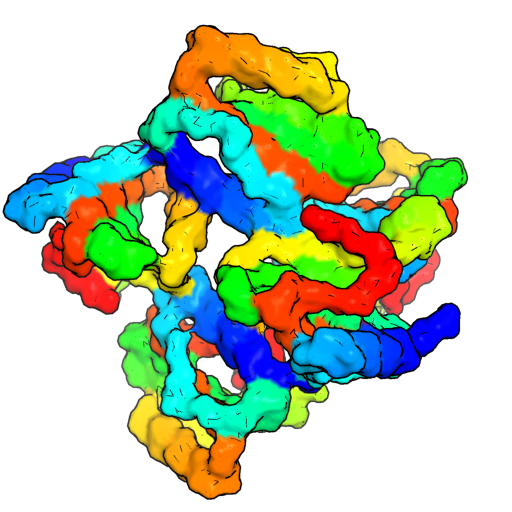L E N 1
ATOM 3679 C CA . VAL E 1 39 ? 33.228 14.546 42.555 1.00 34.64 38 VAL E CA 1
ATOM 3680 C C . VAL E 1 39 ? 32.669 14.993 43.929 1.00 36.66 38 VAL E C 1
ATOM 3681 O O . VAL E 1 39 ? 32.974 16.100 44.403 1.00 34.84 38 VAL E O 1
ATOM 3685 N N . LYS E 1 40 ? 31.874 14.129 44.567 1.00 32.85 39 LYS E N 1
ATOM 3686 C CA . LYS E 1 40 ? 31.355 14.450 45.898 1.00 32.49 39 LYS E CA 1
ATOM 3687 C C . LYS E 1 40 ? 32.027 13.517 46.891 1.00 37.26 39 LYS E C 1
ATOM 3688 O O . LYS E 1 40 ? 31.830 12.300 46.833 1.00 38.45 39 LYS E O 1
ATOM 3694 N N . ALA E 1 41 ? 32.866 14.092 47.762 1.00 34.76 40 ALA E N 1
ATOM 3695 C CA . ALA E 1 41 ? 33.599 13.359 48.789 1.00 34.38 40 ALA E CA 1
ATOM 3696 C C . ALA E 1 41 ? 32.895 13.580 50.114 1.00 38.63 40 ALA E C 1
ATOM 3697 O O . ALA E 1 41 ? 32.860 14.715 50.596 1.00 38.12 40 ALA E O 1
ATOM 3699 N N . VAL E 1 42 ? 32.249 12.518 50.651 1.00 35.51 41 VAL E N 1
ATOM 3700 C CA . VAL E 1 42 ? 31.479 12.573 51.895 1.00 37.13 41 VAL E CA 1
ATOM 3701 C C . VAL E 1 42 ? 32.255 11.909 53.034 1.00 44.56 41 VAL E C 1
ATOM 3702 O O . VAL E 1 42 ? 32.727 10.778 52.894 1.00 43.94 41 VAL E O 1
ATOM 3706 N N . ASP E 1 43 ? 32.335 12.607 54.184 1.00 44.24 42 ASP E N 1
ATOM 3707 C CA . ASP E 1 43 ? 32.950 12.056 55.382 1.00 47.23 42 ASP E CA 1
ATOM 3708 C C . ASP E 1 43 ? 31.880 11.194 56.047 1.00 55.21 42 ASP E C 1
ATOM 3709 O O . ASP E 1 43 ? 30.851 11.705 56.513 1.00 52.58 42 ASP E O 1
ATOM 3714 N N . ARG E 1 44 ? 32.104 9.872 55.989 1.00 57.04 43 ARG E N 1
ATOM 3715 C CA . ARG E 1 44 ? 31.237 8.816 56.509 1.00 60.59 43 ARG E CA 1
ATOM 3716 C C . ARG E 1 44 ? 30.919 9.002 57.985 1.00 68.37 43 ARG E C 1
ATOM 3717 O O . ARG E 1 44 ? 29.776 8.779 58.387 1.00 69.90 43 ARG E O 1
ATOM 3725 N N . ARG E 1 45 ? 31.923 9.407 58.786 1.00 65.63 44 ARG E N 1
ATOM 3726 C CA . ARG E 1 45 ? 31.790 9.572 60.229 1.00 67.99 44 ARG E CA 1
ATOM 3727 C C . ARG E 1 45 ? 31.188 10.936 60.619 1.00 67.64 44 ARG E C 1
ATOM 3728 O O . ARG E 1 45 ? 30.098 10.963 61.204 1.00 67.28 44 ARG E O 1
ATOM 3730 N N . GLU E 1 46 ? 31.886 12.053 60.275 1.00 60.30 45 GLU E N 1
ATOM 3731 C CA . GLU E 1 46 ? 31.523 13.423 60.638 1.00 58.25 45 GLU E CA 1
ATOM 3732 C C . GLU E 1 46 ? 30.243 13.946 59.967 1.00 56.88 45 GLU E C 1
ATOM 3733 O O . GLU E 1 46 ? 29.562 14.776 60.571 1.00 56.36 45 GLU E O 1
ATOM 3735 N N . GLY E 1 47 ? 29.940 13.490 58.750 1.00 48.47 46 GLY E N 1
ATOM 3736 C CA . GLY E 1 47 ? 28.753 13.929 58.016 1.00 45.43 46 GLY E CA 1
ATOM 3737 C C . GLY E 1 47 ? 29.002 15.006 56.977 1.00 46.15 46 GLY E C 1
ATOM 3738 O O . GLY E 1 47 ? 28.177 15.192 56.069 1.00 46.01 46 GLY E O 1
ATOM 3739 N N . THR E 1 48 ? 30.153 15.705 57.074 1.00 39.36 47 THR E N 1
ATOM 3740 C CA . THR E 1 48 ? 30.537 16.757 56.124 1.00 36.82 47 THR E CA 1
ATOM 3741 C C . THR E 1 48 ? 30.799 16.190 54.743 1.00 38.85 47 THR E C 1
ATOM 3742 O O . THR E 1 48 ? 31.239 15.038 54.594 1.00 38.61 47 THR E O 1
ATOM 3746 N N . ALA E 1 49 ? 30.593 17.023 53.741 1.00 33.98 48 ALA E N 1
ATOM 3747 C CA . ALA E 1 49 ? 30.855 16.648 52.357 1.00 33.05 48 ALA E CA 1
ATOM 3748 C C . ALA E 1 49 ? 31.489 17.794 51.598 1.00 37.21 48 ALA E C 1
ATOM 3749 O O . ALA E 1 49 ? 31.344 18.957 51.986 1.00 36.10 48 ALA E O 1
ATOM 3751 N N . ARG E 1 50 ? 32.199 17.469 50.507 1.00 33.78 49 ARG E N 1
ATOM 3752 C CA . ARG E 1 50 ? 32.818 18.460 49.616 1.00 34.68 49 ARG E CA 1
ATOM 3753 C C . ARG E 1 50 ? 32.477 18.118 48.164 1.00 38.53 49 ARG E C 1
ATOM 3754 O O . ARG E 1 50 ? 32.464 16.938 47.813 1.00 37.54 49 ARG E O 1
ATOM 3762 N N . LEU E 1 51 ? 32.185 19.131 47.332 1.00 36.43 50 LEU E N 1
ATOM 3763 C CA . LEU E 1 51 ? 31.892 18.915 45.903 1.00 36.87 50 LEU E CA 1
ATOM 3764 C C . LEU E 1 51 ? 32.981 19.571 45.065 1.00 43.08 50 LEU E C 1
ATOM 3765 O O . LEU E 1 51 ? 33.226 20.771 45.212 1.00 43.23 50 LEU E O 1
ATOM 3770 N N . PHE E 1 52 ? 33.647 18.775 44.210 1.00 39.72 51 PHE E N 1
ATOM 3771 C CA . PHE E 1 52 ? 34.740 19.262 43.371 1.00 40.31 51 PHE E CA 1
ATOM 3772 C C . PHE E 1 52 ? 34.360 19.255 41.904 1.00 42.75 51 PHE E C 1
ATOM 3773 O O . PHE E 1 52 ? 33.778 18.282 41.414 1.00 41.02 51 PHE E O 1
ATOM 3781 N N . SER E 1 53 ? 34.702 20.342 41.211 1.00 41.43 52 SER E N 1
ATOM 3782 C CA . SER E 1 53 ? 34.476 20.494 39.775 1.00 43.00 52 SER E CA 1
ATOM 3783 C C . SER E 1 53 ? 35.797 20.822 39.076 1.00 49.56 52 SER E C 1
ATOM 3784 O O . SER E 1 53 ? 36.755 21.237 39.729 1.00 49.23 52 SER E O 1
ATOM 3787 N N . GLU E 1 54 ? 35.852 20.583 37.757 1.00 48.60 53 GLU E N 1
ATOM 3788 C CA . GLU E 1 54 ? 37.030 20.803 36.927 1.00 52.35 53 GLU E CA 1
ATOM 3789 C C . GLU E 1 54 ? 37.233 22.274 36.596 1.00 59.63 53 GLU E C 1
ATOM 3790 O O . GLU E 1 54 ? 36.272 23.043 36.519 1.00 58.18 53 GLU E O 1
ATOM 3796 N N . ALA E 1 55 ? 38.495 22.644 36.375 1.00 60.04 54 ALA E N 1
ATOM 3797 C CA . ALA E 1 55 ? 38.919 23.984 35.973 1.00 64.16 54 ALA E CA 1
ATOM 3798 C C . ALA E 1 55 ? 40.308 23.903 35.351 1.00 74.43 54 ALA E C 1
ATOM 3799 O O . ALA E 1 55 ? 41.131 23.098 35.791 1.00 73.80 54 ALA E O 1
ATOM 3801 N N . THR E 1 56 ? 40.556 24.695 34.306 1.00 76.76 55 THR E N 1
ATOM 3802 C CA . THR E 1 56 ? 41.862 24.713 33.640 1.00 81.44 55 THR E CA 1
ATOM 3803 C C . THR E 1 56 ? 42.602 26.007 33.959 1.00 90.23 55 THR E C 1
ATOM 3804 O O . THR E 1 56 ? 41.973 27.068 34.052 1.00 89.59 55 THR E O 1
ATOM 3808 N N . ARG E 1 57 ? 43.941 25.899 34.127 1.00 91.37 56 ARG E N 1
ATOM 3809 C CA A ARG E 1 57 ? 44.832 27.027 34.403 0.50 95.51 56 ARG E CA 1
ATOM 3810 C CA B ARG E 1 57 ? 44.823 27.035 34.407 0.50 95.44 56 ARG E CA 1
ATOM 3811 C C . ARG E 1 57 ? 45.155 27.760 33.099 1.00 104.91 56 ARG E C 1
ATOM 3812 O O . ARG E 1 57 ? 44.744 27.305 32.027 1.00 104.90 56 ARG E O 1
ATOM 3827 N N . GLY E 1 58 ? 45.881 28.881 33.198 1.00 106.69 57 GLY E N 1
ATOM 3828 C CA . GLY E 1 58 ? 46.297 29.690 32.056 1.00 112.54 57 GLY E CA 1
ATOM 3829 C C . GLY E 1 58 ? 47.156 28.929 31.065 1.00 120.69 57 GLY E C 1
ATOM 3830 O O . GLY E 1 58 ? 47.024 29.122 29.852 1.00 123.88 57 GLY E O 1
ATOM 3831 N N . ASP E 1 59 ? 48.029 28.038 31.583 1.00 116.64 58 ASP E N 1
ATOM 3832 C CA . ASP E 1 59 ? 48.909 27.180 30.786 1.00 118.93 58 ASP E CA 1
ATOM 3833 C C . ASP E 1 59 ? 48.143 25.934 30.280 1.00 118.86 58 ASP E C 1
ATOM 3834 O O . ASP E 1 59 ? 48.613 25.255 29.363 1.00 121.23 58 ASP E O 1
ATOM 3839 N N . GLY E 1 60 ? 46.975 25.669 30.874 1.00 109.18 59 GLY E N 1
ATOM 3840 C CA . GLY E 1 60 ? 46.103 24.556 30.515 1.00 104.54 59 GLY E CA 1
ATOM 3841 C C . GLY E 1 60 ? 46.094 23.400 31.495 1.00 102.04 59 GLY E C 1
ATOM 3842 O O . GLY E 1 60 ? 45.493 22.360 31.207 1.00 99.38 59 GLY E O 1
ATOM 3843 N N . GLU E 1 61 ? 46.754 23.566 32.661 1.00 96.15 60 GLU E N 1
ATOM 3844 C CA . GLU E 1 61 ? 46.831 22.528 33.692 1.00 91.46 60 GLU E CA 1
ATOM 3845 C C . GLU E 1 61 ? 45.476 22.383 34.404 1.00 86.67 60 GLU E C 1
ATOM 3846 O O . GLU E 1 61 ? 44.943 23.362 34.928 1.00 85.32 60 GLU E O 1
ATOM 3852 N N . ARG E 1 62 ? 44.922 21.157 34.399 1.00 77.76 61 ARG E N 1
ATOM 3853 C CA . ARG E 1 62 ? 43.652 20.826 35.042 1.00 72.19 61 ARG E CA 1
ATOM 3854 C C . ARG E 1 62 ? 43.841 20.781 36.567 1.00 71.06 61 ARG E C 1
ATOM 3855 O O . ARG E 1 62 ? 44.813 20.203 37.059 1.00 71.16 61 ARG E O 1
ATOM 3863 N N . PHE E 1 63 ? 42.907 21.403 37.303 1.00 63.36 62 PHE E N 1
ATOM 3864 C CA . PHE E 1 63 ? 42.888 21.411 38.763 1.00 59.91 62 PHE E CA 1
ATOM 3865 C C . PHE E 1 63 ? 41.441 21.303 39.245 1.00 58.63 62 PHE E C 1
ATOM 3866 O O . PHE E 1 63 ? 40.513 21.406 38.436 1.00 57.51 62 PHE E O 1
ATOM 3874 N N . TRP E 1 64 ? 41.257 21.081 40.556 1.00 51.85 63 TRP E N 1
ATOM 3875 C CA . TRP E 1 64 ? 39.947 20.902 41.164 1.00 48.17 63 TRP E CA 1
ATOM 3876 C C . TRP E 1 64 ? 39.644 22.021 42.127 1.00 50.49 63 TRP E C 1
ATOM 3877 O O . TRP E 1 64 ? 40.527 22.489 42.855 1.00 50.39 63 TRP E O 1
ATOM 3901 N N . GLN E 1 66 ? 36.042 23.889 44.545 1.00 42.37 65 GLN E N 1
ATOM 3902 C CA . GLN E 1 66 ? 34.717 23.679 45.116 1.00 40.68 65 GLN E CA 1
ATOM 3903 C C . GLN E 1 66 ? 33.832 24.824 44.638 1.00 45.58 65 GLN E C 1
ATOM 3904 O O . GLN E 1 66 ? 34.076 25.965 45.042 1.00 45.43 65 GLN E O 1
ATOM 3910 N N . PRO E 1 67 ? 32.881 24.570 43.700 1.00 42.33 66 PRO E N 1
ATOM 3911 C CA . PRO E 1 67 ? 32.070 25.678 43.139 1.00 42.74 66 PRO E CA 1
ATOM 3912 C C . PRO E 1 67 ? 31.094 26.337 44.123 1.00 44.74 66 PRO E C 1
ATOM 3913 O O . PRO E 1 67 ? 30.660 27.472 43.879 1.00 44.15 66 PRO E O 1
ATOM 3917 N N . VAL E 1 68 ? 30.750 25.637 45.219 1.00 40.52 67 VAL E N 1
ATOM 3918 C CA A VAL E 1 68 ? 29.797 26.097 46.228 0.50 40.14 67 VAL E CA 1
ATOM 3919 C CA B VAL E 1 68 ? 29.840 26.213 46.217 0.50 39.87 67 VAL E CA 1
ATOM 3920 C C . VAL E 1 68 ? 30.487 26.194 47.605 1.00 43.20 67 VAL E C 1
ATOM 3921 O O . VAL E 1 68 ? 31.233 25.273 47.967 1.00 42.62 67 VAL E O 1
ATOM 3928 N N . ARG E 1 69 ? 30.216 27.270 48.369 1.00 38.44 68 ARG E N 1
ATOM 3929 C CA . ARG E 1 69 ? 30.762 27.435 49.713 1.00 38.20 68 ARG E CA 1
ATOM 3930 C C . ARG E 1 69 ? 29.809 26.740 50.720 1.00 40.01 68 ARG E C 1
ATOM 3931 O O . ARG E 1 69 ? 28.952 27.385 51.339 1.00 39.12 68 ARG E O 1
ATOM 3939 N N . SER E 1 70 ? 29.933 25.404 50.824 1.00 36.01 69 SER E N 1
ATOM 3940 C CA . SER E 1 70 ? 29.142 24.559 51.732 1.00 35.46 69 SER E CA 1
ATOM 3941 C C . SER E 1 70 ? 29.776 23.186 51.925 1.00 37.75 69 SER E C 1
ATOM 3942 O O . SER E 1 70 ? 30.430 22.677 51.017 1.00 36.99 69 SER E O 1
ATOM 3945 N N . THR E 1 71 ? 29.526 22.577 53.092 1.00 36.40 70 THR E N 1
ATOM 3946 C CA . THR E 1 71 ? 29.959 21.208 53.418 1.00 36.75 70 THR E CA 1
ATOM 3947 C C . THR E 1 71 ? 28.738 20.370 53.848 1.00 39.29 70 THR E C 1
ATOM 3948 O O . THR E 1 71 ? 28.897 19.264 54.374 1.00 38.37 70 THR E O 1
ATOM 3952 N N . PHE E 1 72 ? 27.528 20.914 53.630 1.00 36.85 71 PHE E N 1
ATOM 3953 C CA . PHE E 1 72 ? 26.248 20.266 53.954 1.00 37.67 71 PHE E CA 1
ATOM 3954 C C . PHE E 1 72 ? 25.777 19.481 52.716 1.00 41.37 71 PHE E C 1
ATOM 3955 O O . PHE E 1 72 ? 25.371 20.070 51.704 1.00 40.46 71 PHE E O 1
ATOM 3963 N N . GLU E 1 73 ? 25.891 18.141 52.790 1.00 37.80 72 GLU E N 1
ATOM 3964 C CA . GLU E 1 73 ? 25.586 17.200 51.703 1.00 36.82 72 GLU E CA 1
ATOM 3965 C C . GLU E 1 73 ? 24.288 17.534 50.888 1.00 39.61 72 GLU E C 1
ATOM 3966 O O . GLU E 1 73 ? 24.389 17.551 49.654 1.00 37.61 72 GLU E O 1
ATOM 3972 N N . PRO E 1 74 ? 23.080 17.765 51.490 1.00 37.73 73 PRO E N 1
ATOM 3973 C CA . PRO E 1 74 ? 21.896 18.046 50.647 1.00 37.79 73 PRO E CA 1
ATOM 3974 C C . PRO E 1 74 ? 22.069 19.284 49.729 1.00 42.06 73 PRO E C 1
ATOM 3975 O O . PRO E 1 74 ? 21.552 19.255 48.613 1.00 41.48 73 PRO E O 1
ATOM 3979 N N . ASP E 1 75 ? 22.850 20.314 50.147 1.00 38.91 74 ASP E N 1
ATOM 3980 C CA . ASP E 1 75 ? 23.160 21.488 49.293 1.00 39.14 74 ASP E CA 1
ATOM 3981 C C . ASP E 1 75 ? 23.931 21.058 48.047 1.00 43.39 74 ASP E C 1
ATOM 3982 O O . ASP E 1 75 ? 23.591 21.454 46.925 1.00 43.43 74 ASP E O 1
ATOM 3987 N N . LEU E 1 76 ? 24.996 20.253 48.276 1.00 38.16 75 LEU E N 1
ATOM 3988 C CA . LEU E 1 76 ? 25.908 19.737 47.267 1.00 37.61 75 LEU E CA 1
ATOM 3989 C C . LEU E 1 76 ? 25.178 18.804 46.304 1.00 41.10 75 LEU E C 1
ATOM 3990 O O . LEU E 1 76 ? 25.426 18.898 45.100 1.00 40.28 75 LEU E O 1
ATOM 3995 N N . ASP E 1 77 ? 24.254 17.947 46.817 1.00 38.67 76 ASP E N 1
ATOM 3996 C CA . ASP E 1 77 ? 23.436 17.071 45.960 1.00 39.54 76 ASP E CA 1
ATOM 3997 C C . ASP E 1 77 ? 22.515 17.925 45.087 1.00 43.58 76 ASP E C 1
ATOM 3998 O O . ASP E 1 77 ? 22.420 17.684 43.881 1.00 43.14 76 ASP E O 1
ATOM 4003 N N . ALA E 1 78 ? 21.889 18.962 45.679 1.00 40.26 77 ALA E N 1
ATOM 4004 C CA . ALA E 1 78 ? 21.014 19.889 44.939 1.00 41.84 77 ALA E CA 1
ATOM 4005 C C . ALA E 1 78 ? 21.786 20.558 43.792 1.00 45.73 77 ALA E C 1
ATOM 4006 O O . ALA E 1 78 ? 21.265 20.651 42.674 1.00 46.62 77 ALA E O 1
ATOM 4008 N N . TYR E 1 79 ? 23.043 20.975 44.064 1.00 41.12 78 TYR E N 1
ATOM 4009 C CA . TYR E 1 79 ? 23.906 21.645 43.096 1.00 41.62 78 TYR E CA 1
ATOM 4010 C C . TYR E 1 79 ? 24.319 20.697 41.945 1.00 46.11 78 TYR E C 1
ATOM 4011 O O . TYR E 1 79 ? 24.318 21.122 40.786 1.00 45.73 78 TYR E O 1
ATOM 4020 N N . ALA E 1 80 ? 24.661 19.426 42.261 1.00 41.04 79 ALA E N 1
ATOM 4021 C CA . ALA E 1 80 ? 25.063 18.433 41.256 1.00 41.38 79 ALA E CA 1
ATOM 4022 C C . ALA E 1 80 ? 23.903 18.097 40.293 1.00 45.43 79 ALA E C 1
ATOM 4023 O O . ALA E 1 80 ? 24.136 17.917 39.090 1.00 45.20 79 ALA E O 1
ATOM 4025 N N . GLU E 1 81 ? 22.654 18.101 40.811 1.00 41.94 80 GLU E N 1
ATOM 4026 C CA . GLU E 1 81 ? 21.425 17.859 40.046 1.00 44.63 80 GLU E CA 1
ATOM 4027 C C . GLU E 1 81 ? 21.180 18.989 39.044 1.00 50.61 80 GLU E C 1
ATOM 4028 O O . GLU E 1 81 ? 20.818 18.727 37.894 1.00 52.47 80 GLU E O 1
ATOM 4034 N N . ARG E 1 82 ? 21.407 20.242 39.481 1.00 46.35 81 ARG E N 1
ATOM 4035 C CA . ARG E 1 82 ? 21.297 21.450 38.666 1.00 48.59 81 ARG E CA 1
ATOM 4036 C C . ARG E 1 82 ? 22.341 21.375 37.521 1.00 52.77 81 ARG E C 1
ATOM 4037 O O . ARG E 1 82 ? 21.985 21.555 36.346 1.00 54.36 81 ARG E O 1
ATOM 4045 N N . ALA E 1 83 ? 23.610 21.037 37.872 1.00 46.86 82 ALA E N 1
ATOM 4046 C CA . ALA E 1 83 ? 24.728 20.886 36.934 1.00 47.52 82 ALA E CA 1
ATOM 4047 C C . ALA E 1 83 ? 24.428 19.851 35.821 1.00 53.21 82 ALA E C 1
ATOM 4048 O O . ALA E 1 83 ? 24.836 20.054 34.671 1.00 52.90 82 ALA E O 1
ATOM 4050 N N . ALA E 1 84 ? 23.706 18.763 36.165 1.00 51.06 83 ALA E N 1
ATOM 4051 C CA . ALA E 1 84 ? 23.313 17.715 35.217 1.00 53.92 83 ALA E CA 1
ATOM 4052 C C . ALA E 1 84 ? 22.219 18.211 34.251 1.00 64.01 83 ALA E C 1
ATOM 4053 O O . ALA E 1 84 ? 22.171 17.766 33.099 1.00 65.62 83 ALA E O 1
ATOM 4055 N N . ARG E 1 85 ? 21.353 19.143 34.717 1.00 62.40 84 ARG E N 1
ATOM 4056 C CA . ARG E 1 85 ? 20.299 19.739 33.889 1.00 65.80 84 ARG E CA 1
ATOM 4057 C C . ARG E 1 85 ? 20.940 20.692 32.864 1.00 70.91 84 ARG E C 1
ATOM 4058 O O . ARG E 1 85 ? 20.553 20.672 31.691 1.00 74.26 84 ARG E O 1
ATOM 4066 N N . ILE E 1 86 ? 21.950 21.488 33.308 1.00 64.39 85 ILE E N 1
ATOM 4067 C CA . ILE E 1 86 ? 22.727 22.418 32.472 1.00 65.39 85 ILE E CA 1
ATOM 4068 C C . ILE E 1 86 ? 23.536 21.602 31.441 1.00 69.19 85 ILE E C 1
ATOM 4069 O O . ILE E 1 86 ? 23.472 21.901 30.250 1.00 71.51 85 ILE E O 1
ATOM 4074 N N . ASP E 1 87 ? 24.286 20.574 31.910 1.00 62.90 86 ASP E N 1
ATOM 4075 C CA . ASP E 1 87 ? 25.129 19.719 31.070 1.00 63.43 86 ASP E CA 1
ATOM 4076 C C . ASP E 1 87 ? 24.727 18.230 31.202 1.00 64.62 86 ASP E C 1
ATOM 4077 O O . ASP E 1 87 ? 25.167 17.561 32.138 1.00 59.81 86 ASP E O 1
ATOM 4082 N N . PRO E 1 88 ? 23.954 17.679 30.236 1.00 64.46 87 PRO E N 1
ATOM 4083 C CA . PRO E 1 88 ? 23.545 16.263 30.324 1.00 64.03 87 PRO E CA 1
ATOM 4084 C C . PRO E 1 88 ? 24.680 15.261 30.069 1.00 66.24 87 PRO E C 1
ATOM 4085 O O . PRO E 1 88 ? 24.450 14.053 30.171 1.00 65.71 87 PRO E O 1
ATOM 4089 N N . ASP E 1 89 ? 25.896 15.748 29.751 1.00 61.37 88 ASP E N 1
ATOM 4090 C CA . ASP E 1 89 ? 27.068 14.896 29.524 1.00 59.83 88 ASP E CA 1
ATOM 4091 C C . ASP E 1 89 ? 27.905 14.720 30.783 1.00 59.17 88 ASP E C 1
ATOM 4092 O O . ASP E 1 89 ? 28.884 13.965 30.766 1.00 58.19 88 ASP E O 1
ATOM 4097 N N . ILE E 1 90 ? 27.540 15.427 31.863 1.00 52.82 89 ILE E N 1
ATOM 4098 C CA . ILE E 1 90 ? 28.271 15.404 33.128 1.00 48.93 89 ILE E CA 1
ATOM 4099 C C . ILE E 1 90 ? 28.163 14.039 33.872 1.00 49.23 89 ILE E C 1
ATOM 4100 O O . ILE E 1 90 ? 27.115 13.387 33.871 1.00 46.73 89 ILE E O 1
ATOM 4105 N N . TRP E 1 91 ? 29.264 13.660 34.541 1.00 44.46 90 TRP E N 1
ATOM 4106 C CA . TRP E 1 91 ? 29.346 12.522 35.447 1.00 42.67 90 TRP E CA 1
ATOM 4107 C C . TRP E 1 91 ? 29.238 13.052 36.875 1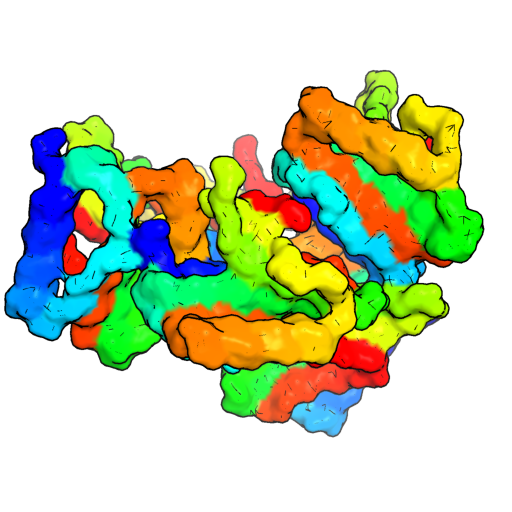.00 43.46 90 TRP E C 1
ATOM 4108 O O . TRP E 1 91 ? 29.621 14.200 37.146 1.00 41.89 90 TRP E O 1
ATOM 4119 N N . VAL E 1 92 ? 28.693 12.237 37.780 1.00 39.53 91 VAL E N 1
ATOM 4120 C CA . VAL E 1 92 ? 28.622 12.549 39.214 1.00 37.36 91 VAL E CA 1
ATOM 4121 C C . VAL E 1 92 ? 29.125 11.297 39.914 1.00 42.11 91 VAL E C 1
ATOM 4122 O O . VAL E 1 92 ? 28.493 10.235 39.819 1.00 42.41 91 VAL E O 1
ATOM 4126 N N . VAL E 1 93 ? 30.285 11.412 40.570 1.00 37.95 92 VAL E N 1
ATOM 4127 C CA . VAL E 1 93 ? 30.929 10.322 41.306 1.00 36.75 92 VAL E CA 1
ATOM 4128 C C . VAL E 1 93 ? 30.797 10.627 42.804 1.00 39.25 92 VAL E C 1
ATOM 4129 O O . VAL E 1 93 ? 31.181 11.712 43.240 1.00 38.06 92 VAL E O 1
ATOM 4133 N N . GLU E 1 94 ? 30.243 9.690 43.574 1.00 37.32 93 GLU E N 1
ATOM 4134 C CA . GLU E 1 94 ? 30.085 9.851 45.019 1.00 37.63 93 GLU E CA 1
ATOM 4135 C C . GLU E 1 94 ? 31.066 8.951 45.746 1.00 41.89 93 GLU E C 1
ATOM 4136 O O . GLU E 1 94 ? 31.144 7.752 45.444 1.00 42.25 93 GLU E O 1
ATOM 4142 N N . ILE E 1 95 ? 31.835 9.538 46.690 1.00 37.05 94 ILE E N 1
ATOM 4143 C CA . ILE E 1 95 ? 32.834 8.810 47.470 1.00 37.09 94 ILE E CA 1
ATOM 4144 C C . ILE E 1 95 ? 32.506 8.969 48.949 1.00 41.51 94 ILE E C 1
ATOM 4145 O O . ILE E 1 95 ? 32.372 10.097 49.435 1.00 40.04 94 ILE E O 1
ATOM 4150 N N . GLU E 1 96 ? 32.352 7.837 49.650 1.00 39.14 95 GLU E N 1
ATOM 4151 C CA . GLU E 1 96 ? 32.077 7.828 51.089 1.00 40.47 95 GLU E CA 1
ATOM 4152 C C . GLU E 1 96 ? 33.315 7.265 51.765 1.00 45.41 95 GLU E C 1
ATOM 4153 O O . GLU E 1 96 ? 33.645 6.083 51.587 1.00 45.54 95 GLU E O 1
ATOM 4159 N N . ASP E 1 97 ? 34.057 8.134 52.460 1.00 41.82 96 ASP E N 1
ATOM 4160 C CA . ASP E 1 97 ? 35.308 7.740 53.106 1.00 43.35 96 ASP E CA 1
ATOM 4161 C C . ASP E 1 97 ? 35.324 8.155 54.582 1.00 49.37 96 ASP E C 1
ATOM 4162 O O . ASP E 1 97 ? 34.795 9.209 54.931 1.00 48.96 96 ASP E O 1
ATOM 4167 N N . ARG E 1 98 ? 35.969 7.334 55.426 1.00 48.55 97 ARG E N 1
ATOM 4168 C CA . ARG E 1 98 ? 36.109 7.531 56.881 1.00 51.42 97 ARG E CA 1
ATOM 4169 C C . ARG E 1 98 ? 36.725 8.901 57.221 1.00 56.03 97 ARG E C 1
ATOM 4170 O O . ARG E 1 98 ? 36.331 9.506 58.219 1.00 58.04 97 ARG E O 1
ATOM 4178 N N . ASP E 1 99 ? 37.653 9.398 56.372 1.00 50.95 98 ASP E N 1
ATOM 4179 C CA . ASP E 1 99 ? 38.327 10.690 56.542 1.00 51.36 98 ASP E CA 1
ATOM 4180 C C . ASP E 1 99 ? 37.864 11.724 55.500 1.00 53.46 98 ASP E C 1
ATOM 4181 O O . ASP E 1 99 ? 38.414 12.824 55.454 1.00 55.02 98 ASP E O 1
ATOM 4186 N N . GLY E 1 100 ? 36.846 11.374 54.712 1.00 46.74 99 GLY E N 1
ATOM 4187 C CA . GLY E 1 100 ? 36.277 12.226 53.668 1.00 43.24 99 GLY E CA 1
ATOM 4188 C C . GLY E 1 100 ? 37.239 12.531 52.534 1.00 45.04 99 GLY E C 1
ATOM 4189 O O . GLY E 1 100 ? 37.146 13.591 51.905 1.00 44.23 99 GLY E O 1
ATOM 4190 N N . ARG E 1 101 ? 38.159 11.600 52.247 1.00 39.33 100 ARG E N 1
ATOM 4191 C CA . ARG E 1 101 ? 39.141 11.798 51.177 1.00 38.50 100 ARG E CA 1
ATOM 4192 C C . ARG E 1 101 ? 38.478 11.816 49.801 1.00 41.51 100 ARG E C 1
ATOM 4193 O O . ARG E 1 101 ? 37.484 11.109 49.585 1.00 40.40 100 ARG E O 1
ATOM 4201 N N . HIS E 1 102 ? 39.013 12.651 48.885 1.00 37.84 101 HIS E N 1
ATOM 4202 C CA . HIS E 1 102 ? 38.500 12.760 47.511 1.00 36.48 101 HIS E CA 1
ATOM 4203 C C . HIS E 1 102 ? 39.218 11.793 46.546 1.00 41.29 101 HIS E C 1
ATOM 4204 O O . HIS E 1 102 ? 38.657 11.475 45.494 1.00 38.55 101 HIS E O 1
ATOM 4211 N N . PHE E 1 103 ? 40.473 11.374 46.883 1.00 39.85 102 PHE E N 1
ATOM 4212 C CA . PHE E 1 103 ? 41.332 10.442 46.111 1.00 40.53 102 PHE E CA 1
ATOM 4213 C C . PHE E 1 103 ? 41.735 11.008 44.724 1.00 46.20 102 PHE E C 1
ATOM 4214 O O . PHE E 1 103 ? 42.116 10.241 43.833 1.00 46.61 102 PHE E O 1
ATOM 4222 N N . LEU E 1 104 ? 41.699 12.342 44.559 1.00 43.83 103 LEU E N 1
ATOM 4223 C CA . LEU E 1 104 ? 42.076 12.998 43.295 1.00 44.24 103 LEU E CA 1
ATOM 4224 C C . LEU E 1 104 ? 43.607 13.142 43.200 1.00 51.23 103 LEU E C 1
ATOM 4225 O O . LEU E 1 104 ? 44.255 13.490 44.192 1.00 51.59 103 LEU E O 1
ATOM 4230 N N . THR E 1 105 ? 44.182 12.858 42.014 1.00 49.43 104 THR E N 1
ATOM 4231 C CA . THR E 1 105 ? 45.645 12.922 41.805 1.00 52.57 104 THR E CA 1
ATOM 4232 C C . THR E 1 105 ? 46.071 14.262 41.180 1.00 59.34 104 THR E C 1
ATOM 4233 O O . THR E 1 105 ? 47.261 14.569 41.159 1.00 63.34 104 THR E O 1
ATOM 4237 N N . GLU E 1 106 ? 45.103 15.063 40.698 1.00 54.86 105 GLU E N 1
ATOM 4238 C CA . GLU E 1 106 ? 45.347 16.393 40.124 1.00 56.22 105 GLU E CA 1
ATOM 4239 C C . GLU E 1 106 ? 45.373 17.431 41.258 1.00 58.64 105 GLU E C 1
ATOM 4240 O O . GLU E 1 106 ? 44.784 17.161 42.313 1.00 56.07 105 GLU E O 1
ATOM 4246 N N . PRO E 1 107 ? 46.006 18.624 41.082 1.00 57.35 106 PRO E N 1
ATOM 4247 C CA . PRO E 1 107 ? 45.989 19.629 42.171 1.00 57.55 106 PRO E CA 1
ATOM 4248 C C . PRO E 1 107 ? 44.560 20.043 42.566 1.00 58.26 106 PRO E C 1
ATOM 4249 O O . PRO E 1 107 ? 43.684 20.154 41.709 1.00 54.54 106 PRO E O 1
ATOM 4253 N N . VAL E 1 108 ? 44.322 20.192 43.880 1.00 56.09 107 VAL E N 1
ATOM 4254 C CA . VAL E 1 108 ? 43.030 20.562 44.472 1.00 54.29 107 VAL E CA 1
ATOM 4255 C C . VAL E 1 108 ? 43.229 21.865 45.274 1.00 61.73 107 VAL E C 1
ATOM 4256 O O . VAL E 1 108 ? 44.160 21.945 46.087 1.00 63.79 107 VAL E O 1
ATOM 4260 N N . GLU E 1 109 ? 42.366 22.881 45.026 1.00 57.71 108 GLU E N 1
ATOM 4261 C CA . GLU E 1 109 ? 42.408 24.192 45.687 1.00 82.80 108 GLU E CA 1
ATOM 4262 C C . GLU E 1 109 ? 42.175 24.086 47.198 1.00 111.83 108 GLU E C 1
ATOM 4263 O O . GLU E 1 109 ? 41.290 23.360 47.644 1.00 77.11 108 GLU E O 1
#

InterPro domains:
  IPR009964 Protein of unknown function DUF1491 [PF07372] (3-103)

Sequence (524 aa):
LLSTDIWVAALIRRAELGGAFATTVARKGDARAGAVLVKAVDRREGTARLFSEATRGDGERFWQPVRSTFEPDLDAYAERAARIDPDIWVVEIEDRDGRHFLTEPVESLLSSTDIWVAALIRRAEELGGAFATTVARKGDARAGAVLVKAVDRREGTARLFSEATERFWQPVRSTFEPDLDAYAERAARIDPDIWVVEIEDRDGRHFLTEPVESLLSSTDIWVAALIRRAEELGGAFATTVARKGDARAGAVLVKAVDRREEGTARLFSEATRRFWQPVRSTFEPDLDAYAERAARIDPDIWVVEIEDRDGRHFLTEPVELLSTDIWVAALIRRAELGGAFATTVARKGDARAGAVLVKAVDRREGTARLFSEATRGDGERFWQPVRSTFEPDLDAYAERRAARIDPDIWVVEIEDRDGRHFLTEPVELLSSTDIWVAALIRRAELGGAFATTVARKGDARRAGAVLVKAVDRREGTARLFSEATRRGDGERFWQPVVRSTFEPDLDAYAERAARIDPDIWVVEIEDRDGRHFLTEPVE

CATH classification: 3.40.1530.20

Organism: Caulobacter vibrioides (strain ATCC 19089 / CIP 103742 / CB 15) (NCBI:txid190650)

Radius of gyration: 25.32 Å; Cα contacts (8 Å, |Δi|>4): 1175; chains: 5; bounding box: 65×59×66 Å

Solvent-accessible surface area: 26116 Å² total

Nearest PDB structures (foldseek):
  4goq-assembly5_E  TM=9.894E-01  e=4.409E-20  Caulobacter vibrioides CB15
  4goq-assembly2_B  TM=9.830E-01  e=3.270E-19  Caulobacter vibrioides CB15
  4goq-assembly3_C  TM=9.732E-01  e=2.426E-18  Caulobacter vibrioides CB15
  2n6e-assembly1_A  TM=9.512E-01  e=4.900E-17  Caulobacter vibrioides CB15
  2knr-assembly1_A  TM=8.254E-01  e=6.318E-08  Agrobacterium fabrum str. C58

Foldseek 3Di:
DAFVQVVLVVQCVQLVVVVKHKDWPDQFAGGDAWEKEWQAAPQVQAIFIKGWDADPVGAIEIGPDDDRDCVVVVVVVVVVCVVPVRYIYMYIYDNGSDRSDPGHYDD/DAFPQVVLVVQCVLLVVVPKDKDWPFAFARGDAWEKEWQAQQPPQFIAIWGWDPLTEIGPDPGRHVVVVVVVVVVVCVVPVRYIYMYIYDNGSDRSDPRHYDD/DAFPQVVLVVQCVLLVVVPKHKDWPFAFDRGDAWEKEWQQAPQVRFIAIWGQDDCNAIGPDPGRHVVVVVVVVVVVCVVPVRYIYMYIYDNHSDRSDPHHYD/DAFPQVVVVVQQVLLVVVVKHKDWPFQFARGDAWEKEWQAAPQVRAIFIKGWDADPVGAIEMGPDDDRPCVVVVVVVVVVCVVPVRYIYMYMYDNGSDRSDPGHYD/DDWPQVVLVVQQVLLVVVPKHKDWPAAAAGGDFWEWFWQAQQPPGWIAIKGWDADPVGAIEIGPDDGRHVVVNVVVVVVVCVVPVRYIYMYMYHNGSDRSDPGHYD

Secondary structure (DSSP, 8-state):
---HHHHHHHHHHHHHHTT-EEEEEE---TTT--EEEEEEETTTTEEEEEE-EE-TTS-EE------SSTHHHHHHHHHHHHH-TT-EEEEEEETT------S----/---HHHHHHHHHHHHHHTT-EEEEEE---TTT--EEEEEEETTTTEEEEE--B---B---SS---HHHHHHHHHHHHHH-TT-EEEEEEETT------S----/---HHHHHHHHHHHHHHTT-EEEEEE---TTT--EEEEEEETTTTEEEEE--B---B---S----HHHHHHHHHHHHHH-TT-EEEEEEETT------S---/---HHHHHHHHHHHHHHTT-EEEEEE---TTT--EEEEEEETTTTEEEEEE-EE-TT--EE------SSHHHHHHHHHHHHHH-TT-EEEEEEETT------S---/---HHHHHHHHHHHHHHTT-EEEEEE---TTT--EEEEEEETTT--EEEE--EE-SS--EE---SS---HHHHHHHHHHHHHH-TT-EEEEEEETT------S---